Protein AF-0000000070384008 (afdb_homodimer)

Radius of gyration: 26.98 Å; Cα contacts (8 Å, |Δi|>4): 954; chains: 2; bounding box: 52×98×61 Å

Foldseek 3Di:
DDWFAAFAWPPDDDDPDQAAEDAQWDDDPSTIHGRFTADWDQDPNRYIHGDHDPDCRQPDDQFWKFKWFWADDDAFKTKTWTQHTRPGGDDDTAMAMEGLCQEEPPPSVPDGRVQADDGGFIWIWGFHAADPVRHTYTHQHDLQTWTDWDADPPVRATWDDPDCFWTAGPVPRDIGGHNDRDDPPPDDPDDPD/DDKFAAPAWPPDDDDPDQAAEDAQWDDDPSTIHGRFTADWDQDPNNYIHGDHDPDCRQPDDQFWKFKWFWADDDAFKTKTWTQHTRPGGDDDTAMAMEGLCQEEPPPSVPDGRVQADDGGFIWIWGFHAADPVRHTYTHQHDLQTWTDWDADPPVRATWDDPDCFWTAGPVPRDIGGHNDRDDPPPDDPPPPD

Nearest PDB structures (foldseek):
  8r1o-assembly1_I  TM=6.895E-01  e=1.197E-18  Thermochaetoides thermophila DSM 1495
  8pel-assembly1_I  TM=6.951E-01  e=9.739E-17  Thermochaetoides thermophila DSM 1495
  8qcf-assembly1_J  TM=6.580E-01  e=4.312E-17  Saccharomyces cerevisiae
  4ifd-assembly1_I  TM=6.759E-01  e=3.586E-16  Saccharomyces cerevisiae S288C
  9g8o-assembly1_J  TM=6.476E-01  e=6.243E-14  Homo sapiens

Structure (mmCIF, N/CA/C/O backbone):
data_AF-0000000070384008-model_v1
#
loop_
_entity.id
_entity.type
_entity.pdbx_description
1 polymer 'Exosome complex component CSL4'
#
loop_
_atom_site.group_PDB
_atom_site.id
_atom_site.type_symbol
_atom_site.label_atom_id
_atom_site.label_alt_id
_atom_site.label_comp_id
_atom_site.label_asym_id
_atom_site.label_entity_id
_atom_site.label_seq_id
_atom_site.pdbx_PDB_ins_code
_atom_site.Cartn_x
_atom_site.Cartn_y
_atom_site.Cartn_z
_atom_site.occupancy
_atom_site.B_iso_or_equiv
_atom_site.auth_seq_id
_atom_site.auth_comp_id
_atom_site.auth_asym_id
_atom_site.auth_atom_id
_atom_site.pdbx_PDB_model_num
ATOM 1 N N . MET A 1 1 ? 1.595 24.141 26.156 1 45.84 1 MET A N 1
ATOM 2 C CA . MET A 1 1 ? 2.09 25.141 25.219 1 45.84 1 MET A CA 1
ATOM 3 C C . MET A 1 1 ? 1.642 24.812 23.797 1 45.84 1 MET A C 1
ATOM 5 O O . MET A 1 1 ? 1.787 23.672 23.328 1 45.84 1 MET A O 1
ATOM 9 N N . ASN A 1 2 ? 0.82 25.766 23.188 1 63.03 2 ASN A N 1
ATOM 10 C CA . ASN A 1 2 ? 0.133 25.5 21.938 1 63.03 2 ASN A CA 1
ATOM 11 C C . ASN A 1 2 ? 1.095 25.547 20.75 1 63.03 2 ASN A C 1
ATOM 13 O O . ASN A 1 2 ? 1.915 26.453 20.641 1 63.03 2 ASN A O 1
ATOM 17 N N . VAL A 1 3 ? 1.294 24.516 20.047 1 69.56 3 VAL A N 1
ATOM 18 C CA . VAL A 1 3 ? 2.072 24.5 18.812 1 69.56 3 VAL A CA 1
ATOM 19 C C . VAL A 1 3 ? 1.283 25.156 17.688 1 69.56 3 VAL A C 1
ATOM 21 O O . VAL A 1 3 ? 0.104 24.859 17.484 1 69.56 3 VAL A O 1
ATOM 24 N N . TYR A 1 4 ? 2.033 26.219 17.203 1 73.5 4 TYR A N 1
ATOM 25 C CA . TYR A 1 4 ? 1.421 26.922 16.094 1 73.5 4 TYR A CA 1
ATOM 26 C C . TYR A 1 4 ? 1.941 26.375 14.758 1 73.5 4 TYR A C 1
ATOM 28 O O . TYR A 1 4 ? 3.105 25.984 14.656 1 73.5 4 TYR A O 1
ATOM 36 N N . LEU A 1 5 ? 1.095 26.297 13.797 1 70.88 5 LEU A N 1
ATOM 37 C CA . LEU A 1 5 ? 1.446 25.906 12.438 1 70.88 5 LEU A CA 1
ATOM 38 C C . LEU A 1 5 ? 1.577 27.125 11.531 1 70.88 5 LEU A C 1
ATOM 40 O O . LEU A 1 5 ? 0.972 28.172 11.797 1 70.88 5 LEU A O 1
ATOM 44 N N . PRO A 1 6 ? 2.518 26.859 10.5 1 65.44 6 PRO A N 1
ATOM 45 C CA . PRO A 1 6 ? 2.615 28 9.586 1 65.44 6 PRO A CA 1
ATOM 46 C C . PRO A 1 6 ? 1.252 28.453 9.07 1 65.44 6 PRO A C 1
ATOM 48 O O . PRO A 1 6 ? 0.426 27.625 8.68 1 65.44 6 PRO A O 1
ATOM 51 N N . GLY A 1 7 ? 1.014 29.719 9.203 1 70.25 7 GLY A N 1
ATOM 52 C CA . GLY A 1 7 ? -0.224 30.328 8.734 1 70.25 7 GLY A CA 1
ATOM 53 C C . GLY A 1 7 ? -1.28 30.422 9.82 1 70.25 7 GLY A C 1
ATOM 54 O O . GLY A 1 7 ? -2.338 31.031 9.609 1 70.25 7 GLY A O 1
ATOM 55 N N . GLN A 1 8 ? -0.933 29.922 10.836 1 74.19 8 GLN A N 1
ATOM 56 C CA . GLN A 1 8 ? -1.893 29.953 11.93 1 74.19 8 GLN A CA 1
ATOM 57 C C . GLN A 1 8 ? -1.829 31.281 12.68 1 74.19 8 GLN A C 1
ATOM 59 O O . GLN A 1 8 ? -0.743 31.781 12.977 1 74.19 8 GLN A O 1
ATOM 64 N N . SER A 1 9 ? -3.137 31.812 12.906 1 82.5 9 SER A N 1
ATOM 65 C CA . SER A 1 9 ? -3.199 33.031 13.719 1 82.5 9 SER A CA 1
ATOM 66 C C . SER A 1 9 ? -2.861 32.75 15.18 1 82.5 9 SER A C 1
ATOM 68 O O . SER A 1 9 ? -3.301 31.734 15.734 1 82.5 9 SER A O 1
ATOM 70 N N . LEU A 1 10 ? -2.115 33.562 15.836 1 85.69 10 LEU A N 1
ATOM 71 C CA . LEU A 1 10 ? -1.725 33.344 17.219 1 85.69 10 LEU A CA 1
ATOM 72 C C . LEU A 1 10 ? -2.805 33.844 18.172 1 85.69 10 LEU A C 1
ATOM 74 O O . LEU A 1 10 ? -2.752 33.562 19.375 1 85.69 10 LEU A O 1
ATOM 78 N N . ASN A 1 11 ? -3.74 34.406 17.656 1 82.44 11 ASN A N 1
ATOM 79 C CA . ASN A 1 11 ? -4.887 34.875 18.406 1 82.44 11 ASN A CA 1
ATOM 80 C C . ASN A 1 11 ? -4.461 35.531 19.719 1 82.44 11 ASN A C 1
ATOM 82 O O . ASN A 1 11 ? -4.977 35.188 20.781 1 82.44 11 ASN A O 1
ATOM 86 N N . LEU A 1 12 ? -3.666 36.5 19.672 1 86.25 12 LEU A N 1
ATOM 87 C CA . LEU A 1 12 ? -3.146 37.188 20.859 1 86.25 12 LEU A CA 1
ATOM 88 C C . LEU A 1 12 ? -4.184 38.125 21.453 1 86.25 12 LEU A C 1
ATOM 90 O O . LEU A 1 12 ? -4.996 38.688 20.719 1 86.25 12 LEU A O 1
ATOM 94 N N . PRO A 1 13 ? -4.332 38.188 22.734 1 79.94 13 PRO A N 1
ATOM 95 C CA . PRO A 1 13 ? -5.312 39.094 23.359 1 79.94 13 PRO A CA 1
ATOM 96 C C . PRO A 1 13 ? -5.188 40.531 22.859 1 79.94 13 PRO A C 1
ATOM 98 O O . PRO A 1 13 ? -4.074 41.031 22.656 1 79.94 13 PRO A O 1
ATOM 101 N N . GLN A 1 14 ? -6.441 40.969 22.484 1 73.19 14 GLN A N 1
ATOM 102 C CA . GLN A 1 14 ? -6.523 42.375 22.078 1 73.19 14 GLN A CA 1
ATOM 103 C C . GLN A 1 14 ? -6.77 43.281 23.266 1 73.19 14 GLN A C 1
ATOM 105 O O . GLN A 1 14 ? -7.633 43 24.109 1 73.19 14 GLN A O 1
ATOM 110 N N . GLY A 1 15 ? -5.691 43.969 23.781 1 71.94 15 GLY A N 1
ATOM 111 C CA . GLY A 1 15 ? -5.793 45 24.828 1 71.94 15 GLY A CA 1
ATOM 112 C C . GLY A 1 15 ? -4.844 46.156 24.609 1 71.94 15 GLY A C 1
ATOM 113 O O . GLY A 1 15 ? -4.598 46.562 23.484 1 71.94 15 GLY A O 1
ATOM 114 N N . ASN A 1 16 ? -4.438 46.688 25.781 1 77.5 16 ASN A N 1
ATOM 115 C CA . ASN A 1 16 ? -3.561 47.844 25.75 1 77.5 16 ASN A CA 1
ATOM 116 C C . ASN A 1 16 ? -2.145 47.469 25.328 1 77.5 16 ASN A C 1
ATOM 118 O O . ASN A 1 16 ? -1.279 48.344 25.203 1 77.5 16 ASN A O 1
ATOM 122 N N . VAL A 1 17 ? -1.984 46.156 25.031 1 79.88 17 VAL A N 1
ATOM 123 C CA . VAL A 1 17 ? -0.638 45.719 24.688 1 79.88 17 VAL A CA 1
ATOM 124 C C . VAL A 1 17 ? -0.542 45.5 23.172 1 79.88 17 VAL A C 1
ATOM 126 O O . VAL A 1 17 ? -1.399 44.844 22.578 1 79.88 17 VAL A O 1
ATOM 129 N N . ARG A 1 18 ? 0.374 46.219 22.516 1 85.75 18 ARG A N 1
ATOM 130 C CA . ARG A 1 18 ? 0.661 46 21.109 1 85.75 18 ARG A CA 1
ATOM 131 C C . ARG A 1 18 ? 1.764 44.938 20.938 1 85.75 18 ARG A C 1
ATOM 133 O O . ARG A 1 18 ? 2.869 45.125 21.453 1 85.75 18 ARG A O 1
ATOM 140 N N . TYR A 1 19 ? 1.384 43.812 20.188 1 89.88 19 TYR A N 1
ATOM 141 C CA . TYR A 1 19 ? 2.363 42.781 19.906 1 89.88 19 TYR A CA 1
ATOM 142 C C . TYR A 1 19 ? 3.023 43 18.547 1 89.88 19 TYR A C 1
ATOM 144 O O . TYR A 1 19 ? 2.402 43.531 17.625 1 89.88 19 TYR A O 1
ATOM 152 N N . SER A 1 20 ? 4.324 42.688 18.453 1 91.31 20 SER A N 1
ATOM 153 C CA . SER A 1 20 ? 5.062 42.719 17.203 1 91.31 20 SER A CA 1
ATOM 154 C C . SER A 1 20 ? 5.535 41.312 16.797 1 91.31 20 SER A C 1
ATOM 156 O O . SER A 1 20 ? 5.926 40.531 17.656 1 91.31 20 SER A O 1
ATOM 158 N N . ALA A 1 21 ? 5.426 41.031 15.461 1 91 21 ALA A N 1
ATOM 159 C CA . ALA A 1 21 ? 5.863 39.75 14.953 1 91 21 ALA A CA 1
ATOM 160 C C . ALA A 1 21 ? 7.383 39.625 14.992 1 91 21 ALA A C 1
ATOM 162 O O . ALA A 1 21 ? 8.094 40.5 14.492 1 91 21 ALA A O 1
ATOM 163 N N . GLY A 1 22 ? 7.84 38.562 15.641 1 89.19 22 GLY A N 1
ATOM 164 C CA . GLY A 1 22 ? 9.25 38.219 15.633 1 89.19 22 GLY A CA 1
ATOM 165 C C . GLY A 1 22 ? 9.555 37 14.766 1 89.19 22 GLY A C 1
ATOM 166 O O . GLY A 1 22 ? 8.836 36.719 13.805 1 89.19 22 GLY A O 1
ATOM 167 N N . GLN A 1 23 ? 10.648 36.281 15.109 1 81.88 23 GLN A N 1
ATOM 168 C CA . GLN A 1 23 ? 11.07 35.094 14.352 1 81.88 23 GLN A CA 1
ATOM 169 C C . GLN A 1 23 ? 9.969 34.031 14.32 1 81.88 23 GLN A C 1
ATOM 171 O O . GLN A 1 23 ? 9.336 33.781 15.344 1 81.88 23 GLN A O 1
ATOM 176 N N . GLY A 1 24 ? 9.734 33.562 13.094 1 80.25 24 GLY A N 1
ATOM 177 C CA . GLY A 1 24 ? 8.766 32.5 12.938 1 80.25 24 GLY A CA 1
ATOM 178 C C . GLY A 1 24 ? 7.336 33 12.82 1 80.25 24 GLY A C 1
ATOM 179 O O . GLY A 1 24 ? 6.391 32.219 12.859 1 80.25 24 GLY A O 1
ATOM 180 N N . CYS A 1 25 ? 7.184 34.375 12.797 1 85.25 25 CYS A N 1
ATOM 181 C CA . CYS A 1 25 ? 5.859 34.969 12.695 1 85.25 25 CYS A CA 1
ATOM 182 C C . CYS A 1 25 ? 5.816 36 11.578 1 85.25 25 CYS A C 1
ATOM 184 O O . CYS A 1 25 ? 6.863 36.438 11.094 1 85.25 25 CYS A O 1
ATOM 186 N N . TYR A 1 26 ? 4.57 36.25 11.086 1 83.44 26 TYR A N 1
ATOM 187 C CA . TYR A 1 26 ? 4.332 37.406 10.219 1 83.44 26 TYR A CA 1
ATOM 188 C C . TYR A 1 26 ? 3.025 38.094 10.586 1 83.44 26 TYR A C 1
ATOM 190 O O . TYR A 1 26 ? 2.164 37.5 11.242 1 83.44 26 TYR A O 1
ATOM 198 N N . GLU A 1 27 ? 3.051 39.406 10.18 1 84.5 27 GLU A N 1
ATOM 199 C CA . GLU A 1 27 ? 1.855 40.188 10.469 1 84.5 27 GLU A CA 1
ATOM 200 C C . GLU A 1 27 ? 1.045 40.438 9.195 1 84.5 27 GLU A C 1
ATOM 202 O O . GLU A 1 27 ? 1.606 40.781 8.148 1 84.5 27 GLU A O 1
ATOM 207 N N . LEU A 1 28 ? -0.216 40.094 9.297 1 80.31 28 LEU A N 1
ATOM 208 C CA . LEU A 1 28 ? -1.15 40.375 8.211 1 80.31 28 LEU A CA 1
ATOM 209 C C . LEU A 1 28 ? -2.449 40.969 8.75 1 80.31 28 LEU A C 1
ATOM 211 O O . LEU A 1 28 ? -3.115 40.344 9.586 1 80.31 28 LEU A O 1
ATOM 215 N N . ASN A 1 29 ? -2.785 42.094 8.266 1 82.94 29 ASN A N 1
ATOM 216 C CA . ASN A 1 29 ? -3.994 42.812 8.664 1 82.94 29 ASN A CA 1
ATOM 217 C C . ASN A 1 29 ? -4.066 43 10.172 1 82.94 29 ASN A C 1
ATOM 219 O O . ASN A 1 29 ? -5.113 42.781 10.781 1 82.94 29 ASN A O 1
ATOM 223 N N . GLY A 1 30 ? -2.973 43.281 10.742 1 83.56 30 GLY A N 1
ATOM 224 C CA . GLY A 1 30 ? -2.924 43.594 12.156 1 83.56 30 GLY A CA 1
ATOM 225 C C . GLY A 1 30 ? -2.896 42.375 13.055 1 83.56 30 GLY A C 1
ATOM 226 O O . GLY A 1 30 ? -2.914 42.5 14.281 1 83.56 30 GLY A O 1
ATOM 227 N N . LYS A 1 31 ? -2.914 41.188 12.422 1 87 31 LYS A N 1
ATOM 228 C CA . LYS A 1 31 ? -2.855 39.938 13.18 1 87 31 LYS A CA 1
ATOM 229 C C . LYS A 1 31 ? -1.529 39.219 12.953 1 87 31 LYS A C 1
ATOM 231 O O . LYS A 1 31 ? -0.93 39.344 11.875 1 87 31 LYS A O 1
ATOM 236 N N . ILE A 1 32 ? -1.096 38.562 14.047 1 89.06 32 ILE A N 1
ATOM 237 C CA . ILE A 1 32 ? 0.171 37.844 13.945 1 89.06 32 ILE A CA 1
ATOM 238 C C . ILE A 1 32 ? -0.095 36.375 13.688 1 89.06 32 ILE A C 1
ATOM 240 O O . ILE A 1 32 ? -0.919 35.75 14.367 1 89.06 32 ILE A O 1
ATOM 244 N N . PHE A 1 33 ? 0.654 35.844 12.672 1 83.69 33 PHE A N 1
ATOM 245 C CA . PHE A 1 33 ? 0.535 34.469 12.242 1 83.69 33 PHE A CA 1
ATOM 246 C C . PHE A 1 33 ? 1.867 33.75 12.375 1 83.69 33 PHE A C 1
ATOM 248 O O . PHE A 1 33 ? 2.93 34.344 12.312 1 83.69 33 PHE A O 1
ATOM 255 N N . ALA A 1 34 ? 1.691 32.469 12.633 1 80.56 34 ALA A N 1
ATOM 256 C CA . ALA A 1 34 ? 2.889 31.641 12.594 1 80.56 34 ALA A CA 1
ATOM 257 C C . ALA A 1 34 ? 3.365 31.438 11.156 1 80.56 34 ALA A C 1
ATOM 259 O O . ALA A 1 34 ? 2.561 31.156 10.266 1 80.56 34 ALA A O 1
ATOM 260 N N . SER A 1 35 ? 4.695 31.656 10.961 1 73.69 35 SER A N 1
ATOM 261 C CA . SER A 1 35 ? 5.266 31.328 9.656 1 73.69 35 SER A CA 1
ATOM 262 C C . SER A 1 35 ? 5.938 29.969 9.664 1 73.69 35 SER A C 1
ATOM 264 O O . SER A 1 35 ? 6.227 29.406 8.609 1 73.69 35 SER A O 1
ATOM 266 N N . ILE A 1 36 ? 6.227 29.531 10.859 1 70.19 36 ILE A N 1
ATOM 267 C CA . ILE A 1 36 ? 6.812 28.203 11.039 1 70.19 36 ILE A CA 1
ATOM 268 C C . ILE A 1 36 ? 6.055 27.453 12.125 1 70.19 36 ILE A C 1
ATOM 270 O O . ILE A 1 36 ? 5.262 28.031 12.867 1 70.19 36 ILE A O 1
ATOM 274 N N . CYS A 1 37 ? 6.199 26.172 12.102 1 68.88 37 CYS A N 1
ATOM 275 C CA . CYS A 1 37 ? 5.602 25.359 13.148 1 68.88 37 CYS A CA 1
ATOM 276 C C . CYS A 1 37 ? 6.406 25.469 14.445 1 68.88 37 CYS A C 1
ATOM 278 O O . CYS A 1 37 ? 7.633 25.359 14.422 1 68.88 37 CYS A O 1
ATOM 280 N N . GLY A 1 38 ? 5.785 25.797 15.484 1 73.56 38 GLY A N 1
ATOM 281 C CA . GLY A 1 38 ? 6.516 25.891 16.734 1 73.56 38 GLY A CA 1
ATOM 282 C C . GLY A 1 38 ? 5.688 26.469 17.875 1 73.56 38 GLY A C 1
ATOM 283 O O . GLY A 1 38 ? 4.469 26.609 17.75 1 73.56 38 GLY A O 1
ATOM 284 N N . LYS A 1 39 ? 6.402 26.594 18.938 1 80.38 39 LYS A N 1
ATOM 285 C CA . LYS A 1 39 ? 5.762 27.141 20.141 1 80.38 39 LYS A CA 1
ATOM 286 C C . LYS A 1 39 ? 5.914 28.656 20.203 1 80.38 39 LYS A C 1
ATOM 288 O O . LYS A 1 39 ? 6.961 29.203 19.844 1 80.38 39 LYS A O 1
ATOM 293 N N . CYS A 1 40 ? 4.754 29.297 20.672 1 85.44 40 CYS A N 1
ATOM 294 C CA . CYS A 1 40 ? 4.73 30.75 20.766 1 85.44 40 CYS A CA 1
ATOM 295 C C . CYS A 1 40 ? 5.457 31.219 22.016 1 85.44 40 CYS A C 1
ATOM 297 O O . CYS A 1 40 ? 5.305 30.625 23.094 1 85.44 40 CYS A O 1
ATOM 299 N N . GLN A 1 41 ? 6.43 32.062 21.75 1 87.88 41 GLN A N 1
ATOM 300 C CA . GLN A 1 41 ? 7.102 32.75 22.859 1 87.88 41 GLN A CA 1
ATOM 301 C C . GLN A 1 41 ? 6.941 34.25 22.734 1 87.88 41 GLN A C 1
ATOM 303 O O . GLN A 1 41 ? 7.066 34.812 21.641 1 87.88 41 GLN A O 1
ATOM 308 N N . ILE A 1 42 ? 6.496 34.906 23.922 1 88.69 42 ILE A N 1
ATOM 309 C CA . ILE A 1 42 ? 6.379 36.375 23.953 1 88.69 42 ILE A CA 1
ATOM 310 C C . ILE A 1 42 ? 7.449 36.938 24.875 1 88.69 42 ILE A C 1
ATOM 312 O O . ILE A 1 42 ? 7.562 36.531 26.047 1 88.69 42 ILE A O 1
ATOM 316 N N . ASP A 1 43 ? 8.227 37.781 24.328 1 89.56 43 ASP A N 1
ATOM 317 C CA . ASP A 1 43 ? 9.281 38.344 25.172 1 89.56 43 ASP A CA 1
ATOM 318 C C . ASP A 1 43 ? 8.789 39.594 25.906 1 89.56 43 ASP A C 1
ATOM 320 O O . ASP A 1 43 ? 7.617 39.969 25.797 1 89.56 43 ASP A O 1
ATOM 324 N N . LYS A 1 44 ? 9.672 40.25 26.703 1 91.12 44 LYS A N 1
ATOM 325 C CA . LYS A 1 44 ? 9.32 41.375 27.578 1 91.12 44 LYS A CA 1
ATOM 326 C C . LYS A 1 44 ? 8.883 42.594 26.781 1 91.12 44 LYS A C 1
ATOM 328 O O . LYS A 1 44 ? 8.156 43.438 27.297 1 91.12 44 LYS A O 1
ATOM 333 N N . ASP A 1 45 ? 9.367 42.656 25.547 1 91.19 45 ASP A N 1
ATOM 334 C CA . ASP A 1 45 ? 9.031 43.812 24.703 1 91.19 45 ASP A CA 1
ATOM 335 C C . ASP A 1 45 ? 7.797 43.5 23.844 1 91.19 45 ASP A C 1
ATOM 337 O O . ASP A 1 45 ? 7.516 44.219 22.891 1 91.19 45 ASP A O 1
ATOM 341 N N . ASN A 1 46 ? 7.098 42.438 24.125 1 91.44 46 ASN A N 1
ATOM 342 C CA . ASN A 1 46 ? 5.883 42 23.453 1 91.44 46 ASN A CA 1
ATOM 343 C C . ASN A 1 46 ? 6.176 41.562 22.016 1 91.44 46 ASN A C 1
ATOM 345 O O . ASN A 1 46 ? 5.324 41.719 21.125 1 91.44 46 ASN A O 1
ATOM 349 N N . ILE A 1 47 ? 7.453 41.125 21.75 1 92.44 47 ILE A N 1
ATOM 350 C CA . ILE A 1 47 ? 7.797 40.469 20.484 1 92.44 47 ILE A CA 1
ATOM 351 C C . ILE A 1 47 ? 7.422 39 20.531 1 92.44 47 ILE A C 1
ATOM 353 O O . ILE A 1 47 ? 7.863 38.281 21.406 1 92.44 47 ILE A O 1
ATOM 357 N N . VAL A 1 48 ? 6.559 38.656 19.594 1 92 48 VAL A N 1
ATOM 358 C CA . VAL A 1 48 ? 6.055 37.281 19.531 1 92 48 VAL A CA 1
ATOM 359 C C . VAL A 1 48 ? 6.883 36.469 18.547 1 92 48 VAL A C 1
ATOM 361 O O . VAL A 1 48 ? 7.074 36.875 17.406 1 92 48 VAL A O 1
ATOM 364 N N . SER A 1 49 ? 7.488 35.375 19.031 1 87.81 49 SER A N 1
ATOM 365 C CA . SER A 1 49 ? 8.273 34.5 18.188 1 87.81 49 SER A CA 1
ATOM 366 C C . SER A 1 49 ? 7.793 33.062 18.312 1 87.81 49 SER A C 1
ATOM 368 O O . SER A 1 49 ? 7.145 32.688 19.312 1 87.81 49 SER A O 1
ATOM 370 N N . ILE A 1 50 ? 7.871 32.406 17.219 1 81.75 50 ILE A N 1
ATOM 371 C CA . ILE A 1 50 ? 7.625 30.984 17.25 1 81.75 50 ILE A CA 1
ATOM 372 C C . ILE A 1 50 ? 8.953 30.219 17.328 1 81.75 50 ILE A C 1
ATOM 374 O O . ILE A 1 50 ? 9.812 30.391 16.453 1 81.75 50 ILE A O 1
ATOM 378 N N . VAL A 1 51 ? 9.172 29.547 18.469 1 74.31 51 VAL A N 1
ATOM 379 C CA . VAL A 1 51 ? 10.328 28.672 18.609 1 74.31 51 VAL A CA 1
ATOM 380 C C . VAL A 1 51 ? 10.047 27.344 17.922 1 74.31 51 VAL A C 1
ATOM 382 O O . VAL A 1 51 ? 9.102 26.641 18.281 1 74.31 51 VAL A O 1
ATOM 385 N N . PRO A 1 52 ? 10.812 27.281 16.688 1 64.94 52 PRO A N 1
ATOM 386 C CA . PRO A 1 52 ? 10.57 26.016 16 1 64.94 52 PRO A CA 1
ATOM 387 C C . PRO A 1 52 ? 10.656 24.812 16.938 1 64.94 52 PRO A C 1
ATOM 389 O O . PRO A 1 52 ? 11.453 24.812 17.875 1 64.94 52 PRO A O 1
ATOM 392 N N . LEU A 1 53 ? 9.656 24.234 17.016 1 58.94 53 LEU A N 1
ATOM 393 C CA . LEU A 1 53 ? 9.883 22.969 17.719 1 58.94 53 LEU A CA 1
ATOM 394 C C . LEU A 1 53 ? 11.086 22.25 17.141 1 58.94 53 LEU A C 1
ATOM 396 O O . LEU A 1 53 ? 11.391 22.375 15.945 1 58.94 53 LEU A O 1
ATOM 400 N N . GLY A 1 54 ? 11.969 21.75 17.953 1 51.5 54 GLY A N 1
ATOM 401 C CA . GLY A 1 54 ? 13.188 21.109 17.484 1 51.5 54 GLY A CA 1
ATOM 402 C C . GLY A 1 54 ? 13.32 21.109 15.969 1 51.5 54 GLY A C 1
ATOM 403 O O . GLY A 1 54 ? 12.539 21.781 15.281 1 51.5 54 GLY A O 1
ATOM 404 N N . ASN A 1 55 ? 14.492 20.547 15.477 1 48.34 55 ASN A N 1
ATOM 405 C CA . ASN A 1 55 ? 14.906 20.531 14.078 1 48.34 55 ASN A CA 1
ATOM 406 C C . ASN A 1 55 ? 13.703 20.516 13.133 1 48.34 55 ASN A C 1
ATOM 408 O O . ASN A 1 55 ? 13.617 21.359 12.227 1 48.34 55 ASN A O 1
ATOM 412 N N . LYS A 1 56 ? 13.305 19.281 12.656 1 47.53 56 LYS A N 1
ATOM 413 C CA . LYS A 1 56 ? 12.734 18.938 11.359 1 47.53 56 LYS A CA 1
ATOM 414 C C . LYS A 1 56 ? 11.273 19.375 11.266 1 47.53 56 LYS A C 1
ATOM 416 O O . LYS A 1 56 ? 10.375 18.641 11.68 1 47.53 56 LYS A O 1
ATOM 421 N N . VAL A 1 57 ? 10.805 20.594 11.703 1 50.47 57 VAL A N 1
ATOM 422 C CA . VAL A 1 57 ? 9.445 21.047 11.414 1 50.47 57 VAL A CA 1
ATOM 423 C C . VAL A 1 57 ? 9.078 20.672 9.984 1 50.47 57 VAL A C 1
ATOM 425 O O . VAL A 1 57 ? 9.812 20.984 9.039 1 50.47 57 VAL A O 1
ATOM 428 N N . ALA A 1 58 ? 8.273 19.797 9.906 1 57.62 58 ALA A N 1
ATOM 429 C CA . ALA A 1 58 ? 7.809 19.344 8.602 1 57.62 58 ALA A CA 1
ATOM 430 C C . ALA A 1 58 ? 7.297 20.516 7.766 1 57.62 58 ALA A C 1
ATOM 432 O O . ALA A 1 58 ? 6.727 21.469 8.305 1 57.62 58 ALA A O 1
ATOM 433 N N . ASN A 1 59 ? 7.906 21.109 6.801 1 69.5 59 ASN A N 1
ATOM 434 C CA . ASN A 1 59 ? 7.512 22.031 5.738 1 69.5 59 ASN A CA 1
ATOM 435 C C . ASN A 1 59 ? 6.051 21.828 5.344 1 69.5 59 ASN A C 1
ATOM 437 O O . ASN A 1 59 ? 5.758 21.344 4.254 1 69.5 59 ASN A O 1
ATOM 441 N N . LEU A 1 60 ? 5.148 22.094 6.449 1 80.5 60 LEU A N 1
ATOM 442 C CA . LEU A 1 60 ? 3.727 22 6.148 1 80.5 60 LEU A CA 1
ATOM 443 C C . LEU A 1 60 ? 3.23 23.266 5.453 1 80.5 60 LEU A C 1
ATOM 445 O O . LEU A 1 60 ? 3.34 24.359 6.004 1 80.5 60 LEU A O 1
ATOM 449 N N . GLN A 1 61 ? 2.797 23.172 4.273 1 78.44 61 GLN A N 1
ATOM 450 C CA . GLN A 1 61 ? 2.162 24.219 3.484 1 78.44 61 GLN A CA 1
ATOM 451 C C . GLN A 1 61 ? 0.912 23.703 2.781 1 78.44 61 GLN A C 1
ATOM 453 O O . GLN A 1 61 ? 0.801 22.516 2.502 1 78.44 61 GLN A O 1
ATOM 458 N N . VAL A 1 62 ? 0.012 24.688 2.625 1 81.5 62 VAL A N 1
ATOM 459 C CA . VAL A 1 62 ? -1.166 24.297 1.86 1 81.5 62 VAL A CA 1
ATOM 460 C C . VAL A 1 62 ? -0.737 23.562 0.596 1 81.5 62 VAL A C 1
ATOM 462 O O . VAL A 1 62 ? 0.208 23.969 -0.082 1 81.5 62 VAL A O 1
ATOM 465 N N . GLY A 1 63 ? -1.339 22.469 0.411 1 88.94 63 GLY A N 1
ATOM 466 C CA . GLY A 1 63 ? -0.968 21.656 -0.741 1 88.94 63 GLY A CA 1
ATOM 467 C C . GLY A 1 63 ? -0.065 20.5 -0.385 1 88.94 63 GLY A C 1
ATOM 468 O O . GLY A 1 63 ? 0.089 19.562 -1.174 1 88.94 63 GLY A O 1
ATOM 469 N N . SER A 1 64 ? 0.5 20.531 0.781 1 88.62 64 SER A N 1
ATOM 470 C CA . SER A 1 64 ? 1.368 19.438 1.21 1 88.62 64 SER A CA 1
ATOM 471 C C . SER A 1 64 ? 0.597 18.125 1.312 1 88.62 64 SER A C 1
ATOM 473 O O . SER A 1 64 ? -0.579 18.109 1.68 1 88.62 64 SER A O 1
ATOM 475 N N . ILE A 1 65 ? 1.277 17.062 0.979 1 94 65 ILE A N 1
ATOM 476 C CA . ILE A 1 65 ? 0.717 15.742 1.208 1 94 65 ILE A CA 1
ATOM 477 C C . ILE A 1 65 ? 1.091 15.258 2.607 1 94 65 ILE A C 1
ATOM 479 O O . ILE A 1 65 ? 2.242 15.391 3.027 1 94 65 ILE A O 1
ATOM 483 N N . VAL A 1 66 ? 0.096 14.727 3.303 1 95.06 66 VAL A N 1
ATOM 484 C CA . VAL A 1 66 ? 0.365 14.203 4.637 1 95.06 66 VAL A CA 1
ATOM 485 C C . VAL A 1 66 ? -0.007 12.719 4.691 1 95.06 66 VAL A C 1
ATOM 487 O O . VAL A 1 66 ? -0.894 12.273 3.961 1 95.06 66 VAL A O 1
ATOM 490 N N . THR A 1 67 ? 0.735 11.961 5.48 1 96.56 67 THR A N 1
ATOM 491 C CA . THR A 1 67 ? 0.368 10.609 5.891 1 96.56 67 THR A CA 1
ATOM 492 C C . THR A 1 67 ? -0.206 10.609 7.305 1 96.56 67 THR A C 1
ATOM 494 O O . THR A 1 67 ? 0.381 11.195 8.219 1 96.56 67 THR A O 1
ATOM 497 N N . ALA A 1 68 ? -1.386 9.984 7.402 1 98 68 ALA A N 1
ATOM 498 C CA . ALA A 1 68 ? -2.08 10.117 8.68 1 98 68 ALA A CA 1
ATOM 499 C C . ALA A 1 68 ? -2.814 8.828 9.039 1 98 68 ALA A C 1
ATOM 501 O O . ALA A 1 68 ? -3.146 8.031 8.164 1 98 68 ALA A O 1
ATOM 502 N N . LYS A 1 69 ? -3.041 8.695 10.336 1 98.5 69 LYS A N 1
ATOM 503 C CA . LYS A 1 69 ? -3.805 7.555 10.836 1 98.5 69 LYS A CA 1
ATOM 504 C C . LYS A 1 69 ? -5.223 7.969 11.219 1 98.5 69 LYS A C 1
ATOM 506 O O . LYS A 1 69 ? -5.41 8.945 11.953 1 98.5 69 LYS A O 1
ATOM 511 N N . VAL A 1 70 ? -6.176 7.184 10.727 1 98.81 70 VAL A N 1
ATOM 512 C CA . VAL A 1 70 ? -7.57 7.445 11.07 1 98.81 70 VAL A CA 1
ATOM 513 C C . VAL A 1 70 ? -7.809 7.117 12.539 1 98.81 70 VAL A C 1
ATOM 515 O O . VAL A 1 70 ? -7.496 6.016 12.992 1 98.81 70 VAL A O 1
ATOM 518 N N . LEU A 1 71 ? -8.344 8.086 13.258 1 98.44 71 LEU A N 1
ATOM 519 C CA . LEU A 1 71 ? -8.602 7.906 14.688 1 98.44 71 LEU A CA 1
ATOM 520 C C . LEU A 1 71 ? -10.078 7.609 14.93 1 98.44 71 LEU A C 1
ATOM 522 O O . LEU A 1 71 ? -10.414 6.66 15.641 1 98.44 71 LEU A O 1
ATOM 526 N N . ARG A 1 72 ? -10.977 8.484 14.352 1 98.31 72 ARG A N 1
ATOM 527 C CA . ARG A 1 72 ? -12.406 8.422 14.625 1 98.31 72 ARG A CA 1
ATOM 528 C C . ARG A 1 72 ? -13.219 8.766 13.375 1 98.31 72 ARG A C 1
ATOM 530 O O . ARG A 1 72 ? -12.836 9.648 12.609 1 98.31 72 ARG A O 1
ATOM 537 N N . ILE A 1 73 ? -14.352 8.109 13.336 1 98.31 73 ILE A N 1
ATOM 538 C CA . ILE A 1 73 ? -15.258 8.352 12.219 1 98.31 73 ILE A CA 1
ATOM 539 C C . ILE A 1 73 ? -16.578 8.898 12.734 1 98.31 73 ILE A C 1
ATOM 541 O O . ILE A 1 73 ? -17.188 8.336 13.656 1 98.31 73 ILE A O 1
ATOM 545 N N . ARG A 1 74 ? -16.953 9.992 12.172 1 96.94 74 ARG A N 1
ATOM 546 C CA . ARG A 1 74 ? -18.281 10.562 12.383 1 96.94 74 ARG A CA 1
ATOM 547 C C . ARG A 1 74 ? -19.094 10.57 11.094 1 96.94 74 ARG A C 1
ATOM 549 O O . ARG A 1 74 ? -18.578 10.227 10.031 1 96.94 74 ARG A O 1
ATOM 556 N N . ASP A 1 75 ? -20.328 10.914 11.203 1 95.56 75 ASP A N 1
ATOM 557 C CA . ASP A 1 75 ? -21.203 10.867 10.039 1 95.56 75 ASP A CA 1
ATOM 558 C C . ASP A 1 75 ? -20.766 11.875 8.977 1 95.56 75 ASP A C 1
ATOM 560 O O . ASP A 1 75 ? -20.938 11.625 7.777 1 95.56 75 ASP A O 1
ATOM 564 N N . ASN A 1 76 ? -20.219 12.922 9.469 1 95.5 76 ASN A N 1
ATOM 565 C CA . ASN A 1 76 ? -19.953 13.992 8.508 1 95.5 76 ASN A CA 1
ATOM 566 C C . ASN A 1 76 ? -18.469 14.305 8.406 1 95.5 76 ASN A C 1
ATOM 568 O O . ASN A 1 76 ? -18.062 15.141 7.602 1 95.5 76 ASN A O 1
ATOM 572 N N . LYS A 1 77 ? -17.641 13.688 9.188 1 97 77 LYS A N 1
ATOM 573 C CA . LYS A 1 77 ? -16.219 13.969 9.141 1 97 77 LYS A CA 1
ATOM 574 C C . LYS A 1 77 ? -15.406 12.812 9.719 1 97 77 LYS A C 1
ATOM 576 O O . LYS A 1 77 ? -15.953 11.953 10.414 1 97 77 LYS A O 1
ATOM 581 N N . VAL A 1 78 ? -14.117 12.867 9.414 1 98.06 78 VAL A N 1
ATOM 582 C CA . VAL A 1 78 ? -13.156 11.906 9.945 1 98.06 78 VAL A CA 1
ATOM 583 C C . VAL A 1 78 ? -12 12.648 10.609 1 98.06 78 VAL A C 1
ATOM 585 O O . VAL A 1 78 ? -11.508 13.641 10.078 1 98.06 78 VAL A O 1
ATOM 588 N N . GLU A 1 79 ? -11.641 12.141 11.734 1 97.94 79 GLU A N 1
ATOM 589 C CA . GLU A 1 79 ? -10.492 12.703 12.445 1 97.94 79 GLU A CA 1
ATOM 590 C C . GLU A 1 79 ? -9.266 11.812 12.305 1 97.94 79 GLU A C 1
ATOM 592 O O . GLU A 1 79 ? -9.359 10.594 12.43 1 97.94 79 GLU A O 1
ATOM 597 N N . VAL A 1 80 ? -8.125 12.5 12.078 1 98.31 80 VAL A N 1
ATOM 598 C CA . VAL A 1 80 ? -6.91 11.727 11.844 1 98.31 80 VAL A CA 1
ATOM 599 C C . VAL A 1 80 ? -5.758 12.32 12.648 1 98.31 80 VAL A C 1
ATOM 601 O O . VAL A 1 80 ? -5.789 13.492 13.016 1 98.31 80 VAL A O 1
ATOM 604 N N . LYS A 1 81 ? -4.805 11.461 12.961 1 96.44 81 LYS A N 1
ATOM 605 C CA . LYS A 1 81 ? -3.514 11.875 13.5 1 96.44 81 LYS A CA 1
ATOM 606 C C . LYS A 1 81 ? -2.445 11.906 12.406 1 96.44 81 LYS A C 1
ATOM 608 O O . LYS A 1 81 ? -2.158 10.875 11.789 1 96.44 81 LYS A O 1
ATOM 613 N N . ILE A 1 82 ? -1.864 13.023 12.211 1 94.5 82 ILE A N 1
ATOM 614 C CA . ILE A 1 82 ? -0.843 13.164 11.18 1 94.5 82 ILE A CA 1
ATOM 615 C C . ILE A 1 82 ? 0.473 12.562 11.672 1 94.5 82 ILE A C 1
ATOM 617 O O . ILE A 1 82 ? 0.929 12.875 12.773 1 94.5 82 ILE A O 1
ATOM 621 N N . MET A 1 83 ? 1.018 11.789 10.844 1 94.75 83 MET A N 1
ATOM 622 C CA . MET A 1 83 ? 2.26 11.102 11.18 1 94.75 83 MET A CA 1
ATOM 623 C C . MET A 1 83 ? 3.439 11.703 10.43 1 94.75 83 MET A C 1
ATOM 625 O O . MET A 1 83 ? 4.531 11.852 10.984 1 94.75 83 MET A O 1
ATOM 629 N N . MET A 1 84 ? 3.229 12.008 9.18 1 93.88 84 MET A N 1
ATOM 630 C CA . MET A 1 84 ? 4.266 12.578 8.32 1 93.88 84 MET A CA 1
ATOM 631 C C . MET A 1 84 ? 3.723 13.758 7.523 1 93.88 84 MET A C 1
ATOM 633 O O . MET A 1 84 ? 2.557 13.766 7.125 1 93.88 84 MET A O 1
ATOM 637 N N . VAL A 1 85 ? 4.582 14.656 7.238 1 91.12 85 VAL A N 1
ATOM 638 C CA . VAL A 1 85 ? 4.371 15.703 6.242 1 91.12 85 VAL A CA 1
ATOM 639 C C . VAL A 1 85 ? 5.391 15.555 5.113 1 91.12 85 VAL A C 1
ATOM 641 O O . VAL A 1 85 ? 6.598 15.641 5.344 1 91.12 85 VAL A O 1
ATOM 644 N N . GLU A 1 86 ? 4.812 15.336 3.945 1 89.44 86 GLU A N 1
ATOM 645 C CA . GLU A 1 86 ? 5.676 15 2.814 1 89.44 86 GLU A CA 1
ATOM 646 C C . GLU A 1 86 ? 6.578 13.812 3.135 1 89.44 86 GLU A C 1
ATOM 648 O O . GLU A 1 86 ? 6.094 12.711 3.373 1 89.44 86 GLU A O 1
ATOM 653 N N . ASP A 1 8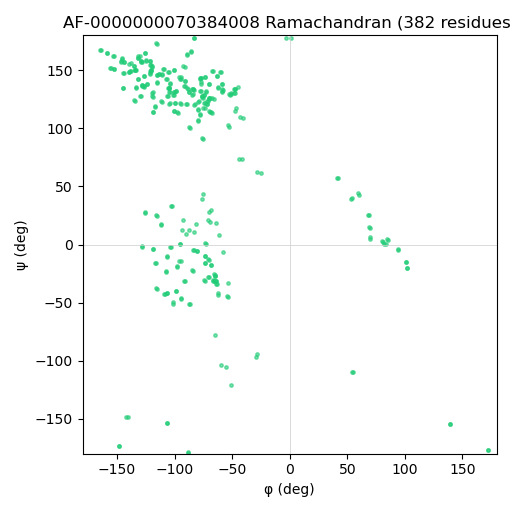7 ? 7.832 14.016 3.293 1 87.44 87 ASP A N 1
ATOM 654 C CA . ASP A 1 87 ? 8.75 12.906 3.514 1 87.44 87 ASP A CA 1
ATOM 655 C C . ASP A 1 87 ? 9.391 12.984 4.898 1 87.44 87 ASP A C 1
ATOM 657 O O . ASP A 1 87 ? 10.461 12.43 5.125 1 87.44 87 ASP A O 1
ATOM 661 N N . ALA A 1 88 ? 8.656 13.68 5.785 1 87.81 88 ALA A N 1
ATOM 662 C CA . ALA A 1 88 ? 9.227 13.859 7.117 1 87.81 88 ALA A CA 1
ATOM 663 C C . ALA A 1 88 ? 8.242 13.43 8.195 1 87.81 88 ALA A C 1
ATOM 665 O O . ALA A 1 88 ? 7.07 13.812 8.164 1 87.81 88 ALA A O 1
ATOM 666 N N . VAL A 1 89 ? 8.82 12.703 9.18 1 90.06 89 VAL A N 1
ATOM 667 C CA . VAL A 1 89 ? 8.008 12.312 10.328 1 90.06 89 VAL A CA 1
ATOM 668 C C . VAL A 1 89 ? 7.832 13.5 11.273 1 90.06 89 VAL A C 1
ATOM 670 O O . VAL A 1 89 ? 8.758 14.289 11.461 1 90.06 89 VAL A O 1
ATOM 673 N N . ILE A 1 90 ? 6.617 13.523 11.812 1 83.88 90 ILE A N 1
ATOM 674 C CA . ILE A 1 90 ? 6.434 14.562 12.812 1 83.88 90 ILE A CA 1
ATOM 675 C C . ILE A 1 90 ? 6.391 13.945 14.211 1 83.88 90 ILE A C 1
ATOM 677 O O . ILE A 1 90 ? 5.871 12.836 14.391 1 83.88 90 ILE A O 1
ATOM 681 N N . ASN A 1 91 ? 6.945 14.586 15.125 1 75.88 91 ASN A N 1
ATOM 682 C CA . ASN A 1 91 ? 7.07 14.047 16.469 1 75.88 91 ASN A CA 1
ATOM 683 C C . ASN A 1 91 ? 6.203 14.812 17.469 1 75.88 91 ASN A C 1
ATOM 685 O O . ASN A 1 91 ? 6.477 14.812 18.672 1 75.88 91 ASN A O 1
ATOM 689 N N . TYR A 1 92 ? 5.289 15.531 16.984 1 72.69 92 TYR A N 1
ATOM 690 C CA . TYR A 1 92 ? 4.32 16.234 17.812 1 72.69 92 TYR A CA 1
ATOM 691 C C . TYR A 1 92 ? 2.893 15.891 17.406 1 72.69 92 TYR A C 1
ATOM 693 O O . TYR A 1 92 ? 2.674 15.305 16.344 1 72.69 92 TYR A O 1
ATOM 701 N N . ASN A 1 93 ? 2.031 16.25 18.312 1 81.56 93 ASN A N 1
ATOM 702 C CA . ASN A 1 93 ? 0.63 15.945 18.047 1 81.56 93 ASN A CA 1
ATOM 703 C C . ASN A 1 93 ? 0.02 16.938 17.047 1 81.56 93 ASN A C 1
ATOM 705 O O . ASN A 1 93 ? -0.014 18.141 17.312 1 81.56 93 ASN A O 1
ATOM 709 N N . LEU A 1 94 ? -0.277 16.469 15.906 1 85.88 94 LEU A N 1
ATOM 710 C CA . LEU A 1 94 ? -0.971 17.203 14.859 1 85.88 94 LEU A CA 1
ATOM 711 C C . LEU A 1 94 ? -2.152 16.406 14.32 1 85.88 94 LEU A C 1
ATOM 713 O O . LEU A 1 94 ? -2.008 15.234 13.977 1 85.88 94 LEU A O 1
ATOM 717 N N . GLN A 1 95 ? -3.303 17.078 14.312 1 91.06 95 GLN A N 1
ATOM 718 C CA . GLN A 1 95 ? -4.508 16.359 13.906 1 91.06 95 GLN A CA 1
ATOM 719 C C . GLN A 1 95 ? -5.137 17.016 12.672 1 91.06 95 GLN A C 1
ATOM 721 O O . GLN A 1 95 ? -4.891 18.188 12.391 1 91.06 95 GLN A O 1
ATOM 726 N N . GLY A 1 96 ? -5.867 16.156 11.891 1 95.06 96 GLY A N 1
ATOM 727 C CA . GLY A 1 96 ? -6.59 16.625 10.711 1 95.06 96 GLY A CA 1
ATOM 728 C C . GLY A 1 96 ? -8.031 16.156 10.68 1 95.06 96 GLY A C 1
ATOM 729 O O . GLY A 1 96 ? -8.422 15.273 11.445 1 95.06 96 GLY A O 1
ATOM 730 N N . ILE A 1 97 ? -8.75 16.875 9.844 1 97.31 97 ILE A N 1
ATOM 731 C CA . ILE A 1 97 ? -10.156 16.562 9.617 1 97.31 97 ILE A CA 1
ATOM 732 C C . ILE A 1 97 ? -10.422 16.422 8.125 1 97.31 97 ILE A C 1
ATOM 734 O O . ILE A 1 97 ? -9.938 17.219 7.324 1 97.31 97 ILE A O 1
ATOM 738 N N . ILE A 1 98 ? -11.172 15.414 7.816 1 98.25 98 ILE A N 1
ATOM 739 C CA . ILE A 1 98 ? -11.672 15.242 6.457 1 98.25 98 ILE A CA 1
ATOM 740 C C . ILE A 1 98 ? -13.195 15.281 6.457 1 98.25 98 ILE A C 1
ATOM 742 O O . ILE A 1 98 ? -13.844 14.383 6.996 1 98.25 98 ILE A O 1
ATOM 746 N N . ARG A 1 99 ? -13.766 16.312 5.824 1 96.94 99 ARG A N 1
ATOM 747 C CA . ARG A 1 99 ? -15.219 16.438 5.711 1 96.94 99 ARG A CA 1
ATOM 748 C C . ARG A 1 99 ? -15.734 15.656 4.508 1 96.94 99 ARG A C 1
ATOM 750 O O . ARG A 1 99 ? -14.953 15.258 3.637 1 96.94 99 ARG A O 1
ATOM 757 N N . LYS A 1 100 ? -17.016 15.461 4.469 1 96.94 100 LYS A N 1
ATOM 758 C CA . LYS A 1 100 ? -17.641 14.711 3.385 1 96.94 100 LYS A CA 1
ATOM 759 C C . LYS A 1 100 ? -17.266 15.289 2.025 1 96.94 100 LYS A C 1
ATOM 761 O O . LYS A 1 100 ? -16.906 14.547 1.105 1 96.94 100 LYS A O 1
ATOM 766 N N . GLN A 1 101 ? -17.312 16.562 1.931 1 96.44 101 GLN A N 1
ATOM 767 C CA . GLN A 1 101 ? -17.047 17.25 0.667 1 96.44 101 GLN A CA 1
ATOM 768 C C . GLN A 1 101 ? -15.578 17.109 0.267 1 96.44 101 GLN A C 1
ATOM 770 O O . GLN A 1 101 ? -15.211 17.422 -0.868 1 96.44 101 GLN A O 1
ATOM 775 N N . ASP A 1 102 ? -14.766 16.75 1.237 1 97.31 102 ASP A N 1
ATOM 776 C CA . ASP A 1 102 ? -13.336 16.594 0.982 1 97.31 102 ASP A CA 1
ATOM 777 C C . ASP A 1 102 ? -12.992 15.141 0.68 1 97.31 102 ASP A C 1
ATOM 779 O O . ASP A 1 102 ? -11.82 14.805 0.497 1 97.31 102 ASP A O 1
ATOM 783 N N . VAL A 1 103 ? -13.977 14.25 0.683 1 97.44 103 VAL A N 1
ATOM 784 C CA . VAL A 1 103 ? -13.828 12.867 0.239 1 97.44 103 VAL A CA 1
ATOM 785 C C . VAL A 1 103 ? -14.234 12.742 -1.228 1 97.44 103 VAL A C 1
ATOM 787 O O . VAL A 1 103 ? -13.539 12.102 -2.021 1 97.44 103 VAL A O 1
ATOM 790 N N . ARG A 1 104 ? -15.305 13.297 -1.493 1 93.12 104 ARG A N 1
ATOM 791 C CA . ARG A 1 104 ? -15.812 13.383 -2.859 1 93.12 104 ARG A CA 1
ATOM 792 C C . ARG A 1 104 ? -16.703 14.602 -3.039 1 93.12 104 ARG A C 1
ATOM 794 O O . ARG A 1 104 ? -17.281 15.102 -2.07 1 93.12 104 ARG A O 1
ATOM 801 N N . GLN A 1 105 ? -16.906 14.969 -4.367 1 89.88 105 GLN A N 1
ATOM 802 C CA . GLN A 1 105 ? -17.609 16.219 -4.602 1 89.88 105 GLN A CA 1
ATOM 803 C C . GLN A 1 105 ? -19.031 15.969 -5.102 1 89.88 105 GLN A C 1
ATOM 805 O O . GLN A 1 105 ? -19.859 16.875 -5.125 1 89.88 105 GLN A O 1
ATOM 810 N N . THR A 1 106 ? -19.281 14.734 -5.441 1 88.38 106 THR A N 1
ATOM 811 C CA . THR A 1 106 ? -20.594 14.406 -5.98 1 88.38 106 THR A CA 1
ATOM 812 C C . THR A 1 106 ? -21.297 13.359 -5.109 1 88.38 106 THR A C 1
ATOM 814 O O . THR A 1 106 ? -20.625 12.578 -4.426 1 88.38 106 THR A O 1
ATOM 817 N N . ASN A 1 107 ? -22.719 13.391 -5.062 1 88.69 107 ASN A N 1
ATOM 818 C CA . ASN A 1 107 ? -23.531 12.391 -4.387 1 88.69 107 ASN A CA 1
ATOM 819 C C . ASN A 1 107 ? -23.219 12.32 -2.896 1 88.69 107 ASN A C 1
ATOM 821 O O . ASN A 1 107 ? -23.062 11.227 -2.346 1 88.69 107 ASN A O 1
ATOM 825 N N . LEU A 1 108 ? -23.078 13.438 -2.332 1 90.75 108 LEU A N 1
ATOM 826 C CA . LEU A 1 108 ? -22.672 13.555 -0.936 1 90.75 108 LEU A CA 1
ATOM 827 C C . LEU A 1 108 ? -23.75 12.992 -0.007 1 90.75 108 LEU A C 1
ATOM 829 O O . LEU A 1 108 ? -23.438 12.469 1.065 1 90.75 108 LEU A O 1
ATOM 833 N N . ASP A 1 109 ? -24.953 13.062 -0.337 1 90.56 109 ASP A N 1
ATOM 834 C CA . ASP A 1 109 ? -26.078 12.633 0.494 1 90.56 109 ASP A CA 1
ATOM 835 C C . ASP A 1 109 ? -26.031 11.117 0.724 1 90.56 109 ASP A C 1
ATOM 837 O O . ASP A 1 109 ? -26.484 10.633 1.763 1 90.56 109 ASP A O 1
ATOM 841 N N . ILE A 1 110 ? -25.422 10.461 -0.216 1 92 110 ILE A N 1
ATOM 842 C CA . ILE A 1 110 ? -25.438 9.008 -0.117 1 92 110 ILE A CA 1
ATOM 843 C C . ILE A 1 110 ? -24.078 8.508 0.362 1 92 110 ILE A C 1
ATOM 845 O O . ILE A 1 110 ? -23.875 7.309 0.564 1 92 110 ILE A O 1
ATOM 849 N N . LEU A 1 111 ? -23.203 9.422 0.533 1 94.62 111 LEU A N 1
ATOM 850 C CA . LEU A 1 111 ? -21.875 9.031 0.968 1 94.62 111 LEU A CA 1
ATOM 851 C C . LEU A 1 111 ? -21.875 8.586 2.426 1 94.62 111 LEU A C 1
ATOM 853 O O . LEU A 1 111 ? -22.281 9.344 3.309 1 94.62 111 LEU A O 1
ATOM 857 N N . LYS A 1 112 ? -21.484 7.391 2.697 1 96.44 112 LYS A N 1
ATOM 858 C CA . LYS A 1 112 ? -21.328 6.867 4.051 1 96.44 112 LYS A CA 1
ATOM 859 C C . LYS A 1 112 ? -19.875 6.867 4.48 1 96.44 112 LYS A C 1
ATOM 861 O O . LYS A 1 112 ? -19.062 6.078 3.975 1 96.44 112 LYS A O 1
ATOM 866 N N . MET A 1 113 ? -19.531 7.645 5.477 1 97.19 113 MET A N 1
ATOM 867 C CA . MET A 1 113 ? -18.156 7.82 5.902 1 97.19 113 MET A CA 1
ATOM 868 C C . MET A 1 113 ? -17.578 6.512 6.434 1 97.19 113 MET A C 1
ATOM 870 O O . MET A 1 113 ? -16.391 6.23 6.25 1 97.19 113 MET A O 1
ATOM 874 N N . GLU A 1 114 ? -18.391 5.66 7.031 1 96.94 114 GLU A N 1
ATOM 875 C CA . GLU A 1 114 ? -17.953 4.402 7.625 1 96.94 114 GLU A CA 1
ATOM 876 C C . GLU A 1 114 ? -17.547 3.398 6.547 1 96.94 114 GLU A C 1
ATOM 878 O O . GLU A 1 114 ? -16.922 2.385 6.844 1 96.94 114 GLU A O 1
ATOM 883 N N . GLU A 1 115 ? -17.922 3.723 5.328 1 97.5 115 GLU A N 1
ATOM 884 C CA . GLU A 1 115 ? -17.531 2.871 4.203 1 97.5 115 GLU A CA 1
ATOM 885 C C . GLU A 1 115 ? -16.25 3.369 3.545 1 97.5 115 GLU A C 1
ATOM 887 O O . GLU A 1 115 ? -15.656 2.668 2.725 1 97.5 115 GLU A O 1
ATOM 892 N N . GLN A 1 116 ? -15.859 4.605 3.867 1 97.81 116 GLN A N 1
ATOM 893 C CA . GLN A 1 116 ? -14.695 5.215 3.24 1 97.81 116 GLN A CA 1
ATOM 894 C C . GLN A 1 116 ? -13.43 4.941 4.051 1 97.81 116 GLN A C 1
ATOM 896 O O . GLN A 1 116 ? -12.336 4.852 3.492 1 97.81 116 GLN A O 1
ATOM 901 N N . PHE A 1 117 ? -13.617 4.832 5.363 1 98.31 117 PHE A N 1
ATOM 902 C CA . PHE A 1 117 ? -12.492 4.703 6.285 1 98.31 117 PHE A CA 1
ATOM 903 C C . PHE A 1 117 ? -12.867 3.824 7.473 1 98.31 117 PHE A C 1
ATOM 905 O O . PHE A 1 117 ? -14.047 3.699 7.812 1 98.31 117 PHE A O 1
ATOM 912 N N . ILE A 1 118 ? -11.891 3.277 8.094 1 98.44 118 ILE A N 1
ATOM 913 C CA . ILE A 1 118 ? -12 2.555 9.359 1 98.44 118 ILE A CA 1
ATOM 914 C C . ILE A 1 118 ? -10.898 3.014 10.312 1 98.44 118 ILE A C 1
ATOM 916 O O . ILE A 1 118 ? -9.758 3.238 9.891 1 98.44 118 ILE A O 1
ATOM 920 N N . PRO A 1 119 ? -11.258 3.256 11.57 1 98.62 119 PRO A N 1
ATOM 921 C CA . PRO A 1 119 ? -10.188 3.625 12.508 1 98.62 119 PRO A CA 1
ATOM 922 C C . PRO A 1 119 ? -8.984 2.691 12.422 1 98.62 119 PRO A C 1
ATOM 924 O O . PRO A 1 119 ? -9.148 1.469 12.406 1 98.62 119 PRO A O 1
ATOM 927 N N . GLY A 1 120 ? -7.777 3.215 12.375 1 98.12 120 GLY A N 1
ATOM 928 C CA . GLY A 1 120 ? -6.559 2.432 12.234 1 98.12 120 GLY A CA 1
ATOM 929 C C . GLY A 1 120 ? -5.996 2.457 10.828 1 98.12 120 GLY A C 1
ATOM 930 O O . GLY A 1 120 ? -4.824 2.145 10.617 1 98.12 120 GLY A O 1
ATOM 931 N N . ASP A 1 121 ? -6.836 2.805 9.859 1 98.5 121 ASP A N 1
ATOM 932 C CA . ASP A 1 121 ? -6.348 2.957 8.492 1 98.5 121 ASP A CA 1
ATOM 933 C C . ASP A 1 121 ? -5.273 4.035 8.406 1 98.5 121 ASP A C 1
ATOM 935 O O . ASP A 1 121 ? -5.312 5.02 9.148 1 98.5 121 ASP A O 1
ATOM 939 N N . ILE A 1 122 ? -4.328 3.854 7.488 1 98.25 122 ILE A N 1
ATOM 940 C CA . ILE A 1 122 ? -3.373 4.898 7.145 1 98.25 122 ILE A CA 1
ATOM 941 C C . ILE A 1 122 ? -3.74 5.512 5.797 1 98.25 122 ILE A C 1
ATOM 943 O O . ILE A 1 122 ? -4.031 4.793 4.84 1 98.25 122 ILE A O 1
ATOM 947 N N . ILE A 1 123 ? -3.711 6.844 5.746 1 97.94 123 ILE A N 1
ATOM 948 C CA . ILE A 1 123 ? -4.156 7.523 4.535 1 97.94 123 ILE A CA 1
ATOM 949 C C . ILE A 1 123 ? -3.092 8.523 4.078 1 97.94 123 ILE A C 1
ATOM 951 O O . ILE A 1 123 ? -2.262 8.961 4.879 1 97.94 123 ILE A O 1
ATOM 955 N N . LYS A 1 124 ? -3.176 8.812 2.771 1 96.19 124 LYS A N 1
ATOM 956 C CA . LYS A 1 124 ? -2.561 10.008 2.207 1 96.19 124 LYS A CA 1
ATOM 957 C C . LYS A 1 124 ? -3.611 11.07 1.89 1 96.19 124 LYS A C 1
ATOM 959 O O . LYS A 1 124 ? -4.676 10.758 1.353 1 96.19 124 LYS A O 1
ATOM 964 N N . ALA A 1 125 ? -3.299 12.258 2.27 1 97 125 ALA A N 1
ATOM 965 C CA . ALA A 1 125 ? -4.242 13.359 2.074 1 97 125 ALA A CA 1
ATOM 966 C C . ALA A 1 125 ? -3.508 14.664 1.778 1 97 125 ALA A C 1
ATOM 968 O O . ALA A 1 125 ? -2.312 14.789 2.057 1 97 125 ALA A O 1
ATOM 969 N N . ARG A 1 126 ? -4.27 15.562 1.197 1 96.31 126 ARG A N 1
ATOM 970 C CA . ARG A 1 126 ? -3.725 16.891 0.889 1 96.31 126 ARG A CA 1
ATOM 971 C C . ARG A 1 126 ? -4.16 17.906 1.929 1 96.31 126 ARG A C 1
ATOM 973 O O . ARG A 1 126 ? -5.344 18.016 2.258 1 96.31 126 ARG A O 1
ATOM 980 N N . PHE A 1 127 ? -3.184 18.641 2.412 1 93.06 127 PHE A N 1
ATOM 981 C CA . PHE A 1 127 ? -3.504 19.766 3.297 1 93.06 127 PHE A CA 1
ATOM 982 C C . PHE A 1 127 ? -4.156 20.891 2.521 1 93.06 127 PHE A C 1
ATOM 984 O O . PHE A 1 127 ? -3.582 21.406 1.558 1 93.06 127 PHE A O 1
ATOM 991 N N . ILE A 1 128 ? -5.34 21.281 2.965 1 94.19 128 ILE A N 1
ATOM 992 C CA . ILE A 1 128 ? -6.031 22.266 2.146 1 94.19 128 ILE A CA 1
ATOM 993 C C . ILE A 1 128 ? -6.188 23.562 2.934 1 94.19 128 ILE A C 1
ATOM 995 O O . ILE A 1 128 ? -6.184 24.656 2.354 1 94.19 128 ILE A O 1
ATOM 999 N N . SER A 1 129 ? -6.449 23.469 4.27 1 85.25 129 SER A N 1
ATOM 1000 C CA . SER A 1 129 ? -6.602 24.703 5.039 1 85.25 129 SER A CA 1
ATOM 1001 C C . SER A 1 129 ? -6.508 24.438 6.535 1 85.25 129 SER A C 1
ATOM 1003 O O . SER A 1 129 ? -6.523 23.281 6.969 1 85.25 129 SER A O 1
ATOM 1005 N N . TYR A 1 130 ? -6.379 25.547 7.199 1 75.25 130 TYR A N 1
ATOM 1006 C CA . TYR A 1 130 ? -6.395 25.453 8.656 1 75.25 130 TYR A CA 1
ATOM 1007 C C . TYR A 1 130 ? -7.816 25.531 9.195 1 75.25 130 TYR A C 1
ATOM 1009 O O . TYR A 1 130 ? -8.625 26.312 8.711 1 75.25 130 TYR A O 1
ATOM 1017 N N . GLY A 1 131 ? -8.008 24.531 10.07 1 72.31 131 GLY A N 1
ATOM 1018 C CA . GLY A 1 131 ? -9.305 24.594 10.727 1 72.31 131 GLY A CA 1
ATOM 1019 C C . GLY A 1 131 ? -9.336 25.531 11.914 1 72.31 131 GLY A C 1
ATOM 1020 O O . GLY A 1 131 ? -8.32 26.125 12.266 1 72.31 131 GLY A O 1
ATOM 1021 N N . ASP A 1 132 ? -10.594 25.656 12.531 1 66.62 132 ASP A N 1
ATOM 1022 C CA . ASP A 1 132 ? -10.828 26.562 13.641 1 66.62 132 ASP A CA 1
ATOM 1023 C C . ASP A 1 132 ? -10.195 26.031 14.93 1 66.62 132 ASP A C 1
ATOM 1025 O O . ASP A 1 132 ? -9.805 26.812 15.805 1 66.62 132 ASP A O 1
ATOM 1029 N N . SER A 1 133 ? -10.109 24.703 15.102 1 66.69 133 SER A N 1
ATOM 1030 C CA . SER A 1 133 ? -9.664 24.062 16.344 1 66.69 133 SER A CA 1
ATOM 1031 C C . SER A 1 133 ? -8.227 23.578 16.219 1 66.69 133 SER A C 1
ATOM 1033 O O . SER A 1 133 ? -7.855 22.562 16.828 1 66.69 133 SER A O 1
ATOM 1035 N N . GLN A 1 134 ? -7.398 24.234 15.508 1 70.12 134 GLN A N 1
ATOM 1036 C CA . GLN A 1 134 ? -5.992 23.891 15.336 1 70.12 134 GLN A CA 1
ATOM 1037 C C . GLN A 1 134 ? -5.828 22.625 14.508 1 70.12 134 GLN A C 1
ATOM 1039 O O . GLN A 1 134 ? -4.727 22.094 14.398 1 70.12 134 GLN A O 1
ATOM 1044 N N . LYS A 1 135 ? -6.883 22.234 14.094 1 82.38 135 LYS A N 1
ATOM 1045 C CA . LYS A 1 135 ? -6.812 21.047 13.242 1 82.38 135 LYS A CA 1
ATOM 1046 C C . LYS A 1 135 ? -6.664 21.438 11.773 1 82.38 135 LYS A C 1
ATOM 1048 O O . LYS A 1 135 ? -7.051 22.547 11.383 1 82.38 135 LYS A O 1
ATOM 1053 N N . LEU A 1 136 ? -6.074 20.562 11.055 1 89.44 136 LEU A N 1
ATOM 1054 C CA . LEU A 1 136 ? -5.91 20.797 9.625 1 89.44 136 LEU A CA 1
ATOM 1055 C C . LEU A 1 136 ? -7.086 20.203 8.844 1 89.44 136 LEU A C 1
ATOM 1057 O O . LEU A 1 136 ? -7.555 19.109 9.156 1 89.44 136 LEU A O 1
ATOM 1061 N N . TYR A 1 137 ? -7.566 20.938 7.902 1 93.94 137 TYR A N 1
ATOM 1062 C CA . TYR A 1 137 ? -8.492 20.359 6.945 1 93.94 137 TYR A CA 1
ATOM 1063 C C . TYR A 1 137 ? -7.742 19.672 5.812 1 93.94 137 TYR A C 1
ATOM 1065 O O . TYR A 1 137 ? -6.855 20.266 5.195 1 93.94 137 TYR A O 1
ATOM 1073 N N . LEU A 1 138 ? -8.156 18.453 5.621 1 97.56 138 LEU A N 1
ATOM 1074 C CA . LEU A 1 138 ? -7.488 17.625 4.629 1 97.56 138 LEU A CA 1
ATOM 1075 C C . LEU A 1 138 ? -8.469 17.156 3.555 1 97.56 138 LEU A C 1
ATOM 1077 O O . LEU A 1 138 ? -9.68 17.125 3.789 1 97.56 138 LEU A O 1
ATOM 1081 N N . SER A 1 139 ? -7.883 16.812 2.395 1 98.12 139 SER A N 1
ATOM 1082 C CA . SER A 1 139 ? -8.703 16.312 1.288 1 98.12 139 SER A CA 1
ATOM 1083 C C . SER A 1 139 ? -8.117 15.047 0.69 1 98.12 139 SER A C 1
ATOM 1085 O O . SER A 1 139 ? -6.898 14.922 0.543 1 98.12 139 SER A O 1
ATOM 1087 N N . VAL A 1 140 ? -9.055 14.141 0.308 1 97.31 140 VAL A N 1
ATOM 1088 C CA . VAL A 1 140 ? -8.633 12.93 -0.4 1 97.31 140 VAL A CA 1
ATOM 1089 C C . VAL A 1 140 ? -9.406 12.812 -1.715 1 97.31 140 VAL A C 1
ATOM 1091 O O . VAL A 1 140 ? -9.609 11.711 -2.221 1 97.31 140 VAL A O 1
ATOM 1094 N N . THR A 1 141 ? -9.82 13.93 -2.289 1 96 141 THR A N 1
ATOM 1095 C CA . THR A 1 141 ? -10.641 13.914 -3.5 1 96 141 THR A CA 1
ATOM 1096 C C . THR A 1 141 ? -9.812 13.469 -4.703 1 96 141 THR A C 1
ATOM 1098 O O . THR A 1 141 ? -10.359 12.93 -5.668 1 96 141 THR A O 1
ATOM 1101 N N . GLU A 1 142 ? -8.523 13.742 -4.625 1 92.44 142 GLU A N 1
ATOM 1102 C CA . GLU A 1 142 ? -7.672 13.305 -5.727 1 92.44 142 GLU A CA 1
ATOM 1103 C C . GLU A 1 142 ? -7.59 11.781 -5.793 1 92.44 142 GLU A C 1
ATOM 1105 O O . GLU A 1 142 ? -7.594 11.109 -4.762 1 92.44 142 GLU A O 1
ATOM 1110 N N . ASP A 1 143 ? -7.434 11.25 -6.898 1 87.5 143 ASP A N 1
ATOM 1111 C CA . ASP A 1 143 ? -7.457 9.805 -7.113 1 87.5 143 ASP A CA 1
ATOM 1112 C C . ASP A 1 143 ? -6.309 9.117 -6.371 1 87.5 143 ASP A C 1
ATOM 1114 O O . ASP A 1 143 ? -6.449 7.984 -5.91 1 87.5 143 ASP A O 1
ATOM 1118 N N . GLU A 1 144 ? -5.191 9.82 -6.297 1 89.38 144 GLU A N 1
ATOM 1119 C CA . GLU A 1 144 ? -3.986 9.227 -5.727 1 89.38 144 GLU A CA 1
ATOM 1120 C C . GLU A 1 144 ? -4.02 9.266 -4.199 1 89.38 144 GLU A C 1
ATOM 1122 O O . GLU A 1 144 ? -3.137 8.711 -3.541 1 89.38 144 GLU A O 1
ATOM 1127 N N . LEU A 1 145 ? -5.031 9.906 -3.697 1 94.25 145 LEU A N 1
ATOM 1128 C CA . LEU A 1 145 ? -5.109 10.078 -2.252 1 94.25 145 LEU A CA 1
ATOM 1129 C C . LEU A 1 145 ? -6.227 9.219 -1.664 1 94.25 145 LEU A C 1
ATOM 1131 O O . LEU A 1 145 ? -7.195 8.891 -2.355 1 94.25 145 LEU A O 1
ATOM 1135 N N . GLY A 1 146 ? -6.051 8.836 -0.461 1 96.69 146 GLY A N 1
ATOM 1136 C CA . GLY A 1 146 ? -6.949 7.914 0.211 1 96.69 146 GLY A CA 1
ATOM 1137 C C . GLY A 1 146 ? -6.227 6.891 1.065 1 96.69 146 GLY A C 1
ATOM 1138 O O . GLY A 1 146 ? -5.129 7.152 1.562 1 96.69 146 GLY A O 1
ATOM 1139 N N . VAL A 1 147 ? -6.879 5.734 1.275 1 97.19 147 VAL A N 1
ATOM 1140 C CA . VAL A 1 147 ? -6.352 4.684 2.137 1 97.19 147 VAL A CA 1
ATOM 1141 C C . VAL A 1 147 ? -5.207 3.961 1.431 1 97.19 147 VAL A C 1
ATOM 1143 O O . VAL A 1 147 ? -5.359 3.502 0.296 1 97.19 147 VAL A O 1
ATOM 1146 N N . VAL A 1 148 ? -4.062 3.879 2.186 1 94.06 148 VAL A N 1
ATOM 1147 C CA . VAL A 1 148 ? -2.9 3.223 1.596 1 94.06 148 VAL A CA 1
ATOM 1148 C C . VAL A 1 148 ? -2.547 1.975 2.4 1 94.06 148 VAL A C 1
ATOM 1150 O O . VAL A 1 148 ? -1.767 1.136 1.945 1 94.06 148 VAL A O 1
ATOM 1153 N N . PHE A 1 149 ? -3.078 1.882 3.576 1 96.62 149 PHE A N 1
ATOM 1154 C CA . PHE A 1 149 ? -2.891 0.711 4.422 1 96.62 149 PHE A CA 1
ATOM 1155 C C . PHE A 1 149 ? -4.148 0.422 5.234 1 96.62 149 PHE A C 1
ATOM 1157 O O . PHE A 1 149 ? -4.734 1.33 5.828 1 96.62 149 PHE A O 1
ATOM 1164 N N . ALA A 1 150 ? -4.469 -0.806 5.23 1 98 150 ALA A N 1
ATOM 1165 C CA . ALA A 1 150 ? -5.656 -1.235 5.965 1 98 150 ALA A CA 1
ATOM 1166 C C . ALA A 1 150 ? -5.527 -2.688 6.418 1 98 150 ALA A C 1
ATOM 1168 O O . ALA A 1 150 ? -4.844 -3.486 5.773 1 98 150 ALA A O 1
ATOM 1169 N N . LYS A 1 151 ? -6.184 -2.93 7.488 1 98 151 LYS A N 1
ATOM 1170 C CA . LYS A 1 151 ? -6.352 -4.297 7.965 1 98 151 LYS A CA 1
ATOM 1171 C C . LYS A 1 151 ? -7.82 -4.711 7.938 1 98 151 LYS A C 1
ATOM 1173 O O . LYS A 1 151 ? -8.703 -3.887 8.164 1 98 151 LYS A O 1
ATOM 1178 N N . HIS A 1 152 ? -7.977 -5.93 7.668 1 98 152 HIS A N 1
ATOM 1179 C CA . HIS A 1 152 ? -9.328 -6.48 7.707 1 98 152 HIS A CA 1
ATOM 1180 C C . HIS A 1 152 ? -9.922 -6.375 9.109 1 98 152 HIS A C 1
ATOM 1182 O O . HIS A 1 152 ? -9.258 -6.699 10.094 1 98 152 HIS A O 1
ATOM 1188 N N . THR A 1 153 ? -11.125 -5.961 9.148 1 97.38 153 THR A N 1
ATOM 1189 C CA . THR A 1 153 ? -11.75 -5.637 10.422 1 97.38 153 THR A CA 1
ATOM 1190 C C . THR A 1 153 ? -11.828 -6.875 11.32 1 97.38 153 THR A C 1
ATOM 1192 O O . THR A 1 153 ? -11.547 -6.801 12.516 1 97.38 153 THR A O 1
ATOM 1195 N N . GLU A 1 154 ? -12.18 -7.984 10.82 1 96.75 154 GLU A N 1
ATOM 1196 C CA . GLU A 1 154 ? -12.406 -9.188 11.617 1 96.75 154 GLU A CA 1
ATOM 1197 C C . GLU A 1 154 ? -11.102 -9.961 11.828 1 96.75 154 GLU A C 1
ATOM 1199 O O . GLU A 1 154 ? -10.727 -10.258 12.961 1 96.75 154 GLU A O 1
ATOM 1204 N N . SER A 1 155 ? -10.359 -10.25 10.773 1 95.94 155 SER A N 1
ATOM 1205 C CA . SER A 1 155 ? -9.188 -11.117 10.836 1 95.94 155 SER A CA 1
ATOM 1206 C C . SER A 1 155 ? -7.945 -10.344 11.266 1 95.94 155 SER A C 1
ATOM 1208 O O . SER A 1 155 ? -6.934 -10.938 11.641 1 95.94 155 SER A O 1
ATOM 1210 N N . LYS A 1 156 ? -7.957 -9.008 11.07 1 97.38 156 LYS A N 1
ATOM 1211 C CA . LYS A 1 156 ? -6.863 -8.102 11.398 1 97.38 156 LYS A CA 1
ATOM 1212 C C . LYS A 1 156 ? -5.672 -8.32 10.469 1 97.38 156 LYS A C 1
ATOM 1214 O O . LYS A 1 156 ? -4.559 -7.883 10.758 1 97.38 156 LYS A O 1
ATOM 1219 N N . GLN A 1 157 ? -5.91 -9.039 9.367 1 96.31 157 GLN A N 1
ATOM 1220 C CA . GLN A 1 157 ? -4.863 -9.297 8.375 1 96.31 157 GLN A CA 1
ATOM 1221 C C . GLN A 1 157 ? -4.824 -8.188 7.328 1 96.31 157 GLN A C 1
ATOM 1223 O O . GLN A 1 157 ? -5.789 -7.441 7.168 1 96.31 157 GLN A O 1
ATOM 1228 N N . LEU A 1 158 ? -3.68 -8.156 6.594 1 96.94 158 LEU A N 1
ATOM 1229 C CA . LEU A 1 158 ? -3.426 -7.133 5.582 1 96.94 158 LEU A CA 1
ATOM 1230 C C . LEU A 1 158 ? -4.508 -7.152 4.508 1 96.94 158 LEU A C 1
ATOM 1232 O O . LEU A 1 158 ? -4.914 -8.227 4.051 1 96.94 158 LEU A O 1
ATOM 1236 N N . MET A 1 159 ? -4.902 -5.977 4.141 1 96 159 MET A N 1
ATOM 1237 C CA . MET A 1 159 ? -5.754 -5.816 2.967 1 96 159 MET A CA 1
ATOM 1238 C C . MET A 1 159 ? -5.02 -5.074 1.855 1 96 159 MET A C 1
ATOM 1240 O O . MET A 1 159 ? -4.176 -4.219 2.129 1 96 159 MET A O 1
ATOM 1244 N N . ILE A 1 160 ? -5.352 -5.453 0.582 1 93 160 ILE A N 1
ATOM 1245 C CA . ILE A 1 160 ? -4.758 -4.773 -0.565 1 93 160 ILE A CA 1
ATOM 1246 C C . ILE A 1 160 ? -5.859 -4.242 -1.478 1 93 160 ILE A C 1
ATOM 1248 O O . ILE A 1 160 ? -7.008 -4.691 -1.4 1 93 160 ILE A O 1
ATOM 1252 N N . PRO A 1 161 ? -5.535 -3.258 -2.285 1 91.56 161 PRO A N 1
ATOM 1253 C CA . PRO A 1 161 ? -6.555 -2.699 -3.174 1 91.56 161 PRO A CA 1
ATOM 1254 C C . PRO A 1 161 ? -7.168 -3.746 -4.102 1 91.56 161 PRO A C 1
ATOM 1256 O O . PRO A 1 161 ? -6.445 -4.543 -4.699 1 91.56 161 PRO A O 1
ATOM 1259 N N . PHE A 1 162 ? -8.43 -3.748 -4.188 1 90.69 162 PHE A N 1
ATOM 1260 C CA . PHE A 1 162 ? -9.188 -4.562 -5.129 1 90.69 162 PHE A CA 1
ATOM 1261 C C . PHE A 1 162 ? -9.797 -3.697 -6.227 1 90.69 162 PHE A C 1
ATOM 1263 O O . PHE A 1 162 ? -9.789 -4.082 -7.398 1 90.69 162 PHE A O 1
ATOM 1270 N N . SER A 1 163 ? -10.266 -2.66 -5.73 1 87.44 163 SER A N 1
ATOM 1271 C CA . SER A 1 163 ? -10.781 -1.605 -6.598 1 87.44 163 SER A CA 1
ATOM 1272 C C . SER A 1 163 ? -10.57 -0.229 -5.973 1 87.44 163 SER A C 1
ATOM 1274 O O . SER A 1 163 ? -9.891 -0.099 -4.953 1 87.44 163 SER A O 1
ATOM 1276 N N . TRP A 1 164 ? -11.125 0.764 -6.613 1 88.38 164 TRP A N 1
ATOM 1277 C CA . TRP A 1 164 ? -10.992 2.117 -6.078 1 88.38 164 TRP A CA 1
ATOM 1278 C C . TRP A 1 164 ? -11.875 2.305 -4.852 1 88.38 164 TRP A C 1
ATOM 1280 O O . TRP A 1 164 ? -11.719 3.277 -4.109 1 88.38 164 TRP A O 1
ATOM 1290 N N . GLU A 1 165 ? -12.75 1.344 -4.578 1 93.25 165 GLU A N 1
ATOM 1291 C CA . GLU A 1 165 ? -13.703 1.514 -3.484 1 93.25 165 GLU A CA 1
ATOM 1292 C C . GLU A 1 165 ? -13.664 0.323 -2.531 1 93.25 165 GLU A C 1
ATOM 1294 O O . GLU A 1 165 ? -14.422 0.277 -1.558 1 93.25 165 GLU A O 1
ATOM 1299 N N . GLU A 1 166 ? -12.828 -0.607 -2.91 1 94.81 166 GLU A N 1
ATOM 1300 C CA . GLU A 1 166 ? -12.781 -1.812 -2.086 1 94.81 166 GLU A CA 1
ATOM 1301 C C . GLU A 1 166 ? -11.352 -2.309 -1.909 1 94.81 166 GLU A C 1
ATOM 1303 O O . GLU A 1 166 ? -10.508 -2.129 -2.795 1 94.81 166 GLU A O 1
ATOM 1308 N N . MET A 1 167 ? -11.148 -2.881 -0.792 1 95.5 167 MET A N 1
ATOM 1309 C CA . MET A 1 167 ? -9.93 -3.625 -0.506 1 95.5 167 MET A CA 1
ATOM 1310 C C . MET A 1 167 ? -10.242 -5.078 -0.162 1 95.5 167 MET A C 1
ATOM 1312 O O . MET A 1 167 ? -11.359 -5.395 0.245 1 95.5 167 MET A O 1
ATOM 1316 N N . ILE A 1 168 ? -9.289 -5.938 -0.393 1 94.62 168 ILE A N 1
ATOM 1317 C CA . ILE A 1 168 ? -9.484 -7.371 -0.195 1 94.62 168 ILE A CA 1
ATOM 1318 C C . ILE A 1 168 ? -8.43 -7.91 0.766 1 94.62 168 ILE A C 1
ATOM 1320 O O . ILE A 1 168 ? -7.262 -7.52 0.697 1 94.62 168 ILE A O 1
ATOM 1324 N N . CYS A 1 169 ? -8.867 -8.758 1.655 1 97.06 169 CYS A N 1
ATOM 1325 C CA . CYS A 1 169 ? -7.969 -9.375 2.625 1 97.06 169 CYS A CA 1
ATOM 1326 C C . CYS A 1 169 ? -7.137 -10.477 1.976 1 97.06 169 CYS A C 1
ATOM 1328 O O . CYS A 1 169 ? -7.684 -11.414 1.395 1 97.06 169 CYS A O 1
ATOM 1330 N N . VAL A 1 170 ? -5.867 -10.43 2.121 1 95.19 170 VAL A N 1
ATOM 1331 C CA . VAL A 1 170 ? -4.965 -11.336 1.416 1 95.19 170 VAL A CA 1
ATOM 1332 C C . VAL A 1 170 ? -5.055 -12.734 2.023 1 95.19 170 VAL A C 1
ATOM 1334 O O . VAL A 1 170 ? -4.617 -13.711 1.415 1 95.19 170 VAL A O 1
ATOM 1337 N N . GLN A 1 171 ? -5.621 -12.836 3.197 1 93.38 171 GLN A N 1
ATOM 1338 C CA . GLN A 1 171 ? -5.695 -14.125 3.875 1 93.38 171 GLN A CA 1
ATOM 1339 C C . GLN A 1 171 ? -7.062 -14.773 3.668 1 93.38 171 GLN A C 1
ATOM 1341 O O . GLN A 1 171 ? -7.148 -15.977 3.424 1 93.38 171 GLN A O 1
ATOM 1346 N N . THR A 1 172 ? -8.125 -14 3.715 1 93.12 172 THR A N 1
ATOM 1347 C CA . THR A 1 172 ? -9.469 -14.57 3.723 1 93.12 172 THR A CA 1
ATOM 1348 C C . THR A 1 172 ? -10.156 -14.336 2.383 1 93.12 172 THR A C 1
ATOM 1350 O O . THR A 1 172 ? -11.141 -15.008 2.061 1 93.12 172 THR A O 1
ATOM 1353 N N . GLY A 1 173 ? -9.727 -13.352 1.665 1 93.31 173 GLY A N 1
ATOM 1354 C CA . GLY A 1 173 ? -10.383 -13.008 0.411 1 93.31 173 GLY A CA 1
ATOM 1355 C C . GLY A 1 173 ? -11.641 -12.188 0.599 1 93.31 173 GLY A C 1
ATOM 1356 O O . GLY A 1 173 ? -12.352 -11.898 -0.366 1 93.31 173 GLY A O 1
ATOM 1357 N N . GLN A 1 174 ? -11.914 -11.859 1.838 1 96.62 174 GLN A N 1
ATOM 1358 C CA . GLN A 1 174 ? -13.07 -11 2.096 1 96.62 174 GLN A CA 1
ATOM 1359 C C . GLN A 1 174 ? -12.789 -9.562 1.684 1 96.62 174 GLN A C 1
ATOM 1361 O O . GLN A 1 174 ? -11.688 -9.055 1.889 1 96.62 174 GLN A O 1
ATOM 1366 N N . LYS A 1 175 ? -13.805 -8.922 1.177 1 96.88 175 LYS A N 1
ATOM 1367 C CA . LYS A 1 175 ? -13.672 -7.547 0.701 1 96.88 175 LYS A CA 1
ATOM 1368 C C . LYS A 1 175 ? -14.312 -6.562 1.673 1 96.88 175 LYS A C 1
ATOM 1370 O O . LYS A 1 175 ? -15.289 -6.898 2.352 1 96.88 175 LYS A O 1
ATOM 1375 N N . GLU A 1 176 ? -13.852 -5.398 1.801 1 98.25 176 GLU A N 1
ATOM 1376 C CA . GLU A 1 176 ? -14.391 -4.273 2.559 1 98.25 176 GLU A CA 1
ATOM 1377 C C . GLU A 1 176 ? -14.258 -2.969 1.779 1 98.25 176 GLU A C 1
ATOM 1379 O O . GLU A 1 176 ? -13.289 -2.779 1.04 1 98.25 176 GLU A O 1
ATOM 1384 N N . LYS A 1 177 ? -15.148 -2.096 1.995 1 97.94 177 LYS A N 1
ATOM 1385 C CA . LYS A 1 177 ? -15.117 -0.792 1.338 1 97.94 177 LYS A CA 1
ATOM 1386 C C . LYS A 1 177 ? -14.094 0.129 1.992 1 97.94 177 LYS A C 1
ATOM 1388 O O . LYS A 1 177 ? -13.891 0.076 3.207 1 97.94 177 LYS A O 1
ATOM 1393 N N . ARG A 1 178 ? -13.461 0.873 1.184 1 97.56 178 ARG A N 1
ATOM 1394 C CA . ARG A 1 178 ? -12.555 1.948 1.566 1 97.56 178 ARG A CA 1
ATOM 1395 C C . ARG A 1 178 ? -12.438 2.99 0.458 1 97.56 178 ARG A C 1
ATOM 1397 O O . ARG A 1 178 ? -12.688 2.689 -0.711 1 97.56 178 ARG A O 1
ATOM 1404 N N . LYS A 1 179 ? -12.172 4.199 0.8 1 96.75 179 LYS A N 1
ATOM 1405 C CA . LYS A 1 179 ? -11.68 5.156 -0.187 1 96.75 179 LYS A CA 1
ATOM 1406 C C . LYS A 1 179 ? -10.219 4.895 -0.526 1 96.75 179 LYS A C 1
ATOM 1408 O O . LYS A 1 179 ? -9.32 5.492 0.073 1 96.75 179 LYS A O 1
ATOM 1413 N N . VAL A 1 180 ? -10.031 4.086 -1.541 1 94.94 180 VAL A N 1
ATOM 1414 C CA . VAL A 1 180 ? -8.703 3.553 -1.825 1 94.94 180 VAL A CA 1
ATOM 1415 C C . VAL A 1 180 ? -7.91 4.559 -2.65 1 94.94 180 VAL A C 1
ATOM 1417 O O . VAL A 1 180 ? -8.438 5.148 -3.598 1 94.94 180 VAL A O 1
ATOM 1420 N N . ALA A 1 181 ? -6.695 4.77 -2.24 1 91.94 181 ALA A N 1
ATOM 1421 C CA . ALA A 1 181 ? -5.809 5.559 -3.088 1 91.94 181 ALA A CA 1
ATOM 1422 C C . ALA A 1 181 ? -5.445 4.801 -4.359 1 91.94 181 ALA A C 1
ATOM 1424 O O . ALA A 1 181 ? -5.035 3.641 -4.305 1 91.94 181 ALA A O 1
ATOM 1425 N N . LYS A 1 182 ? -5.891 5.293 -5.523 1 73.31 182 LYS A N 1
ATOM 1426 C CA . LYS A 1 182 ? -5.691 4.594 -6.789 1 73.31 182 LYS A CA 1
ATOM 1427 C C . LYS A 1 182 ? -4.211 4.516 -7.152 1 73.31 182 LYS A C 1
ATOM 1429 O O . LYS A 1 182 ? -3.527 5.539 -7.199 1 73.31 182 LYS A O 1
ATOM 1434 N N . PRO A 1 183 ? -3.879 3.25 -7.367 1 51.94 183 PRO A N 1
ATOM 1435 C CA . PRO A 1 183 ? -2.52 3.162 -7.91 1 51.94 183 PRO A CA 1
ATOM 1436 C C . PRO A 1 183 ? -2.408 3.734 -9.32 1 51.94 183 PRO A C 1
ATOM 1438 O O . PRO A 1 183 ? -3.389 3.734 -10.07 1 51.94 183 PRO A O 1
ATOM 1441 N N . ASN A 1 184 ? -1.788 4.742 -9.672 1 41.88 184 ASN A N 1
ATOM 1442 C CA . ASN A 1 184 ? -1.72 5.281 -11.023 1 41.88 184 ASN A CA 1
ATOM 1443 C C . ASN A 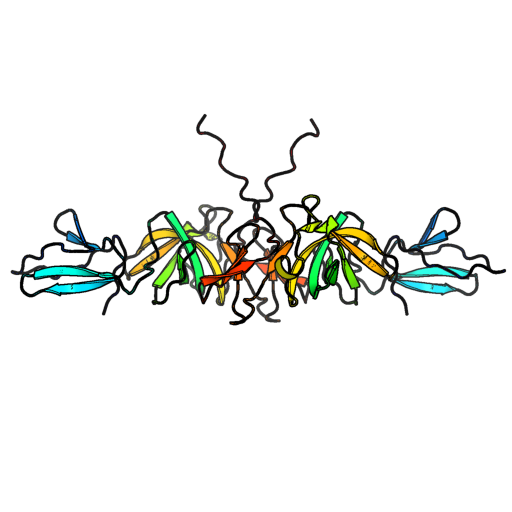1 184 ? -1.556 4.176 -12.062 1 41.88 184 ASN A C 1
ATOM 1445 O O . ASN A 1 184 ? -0.502 3.541 -12.141 1 41.88 184 ASN A O 1
ATOM 1449 N N . ILE A 1 185 ? -2.385 3.422 -12.406 1 36.38 185 ILE A N 1
ATOM 1450 C CA . ILE A 1 185 ? -2.275 2.488 -13.523 1 36.38 185 ILE A CA 1
ATOM 1451 C C . ILE A 1 185 ? -2.281 3.26 -14.844 1 36.38 185 ILE A C 1
ATOM 1453 O O . ILE A 1 185 ? -2.846 2.795 -15.836 1 36.38 185 ILE A O 1
ATOM 1457 N N . SER A 1 186 ? -1.908 4.43 -15.102 1 31.34 186 SER A N 1
ATOM 1458 C CA . SER A 1 186 ? -2.068 5.059 -16.406 1 31.34 186 SER A CA 1
ATOM 1459 C C . SER A 1 186 ? -1.46 4.203 -17.516 1 31.34 186 SER A C 1
ATOM 1461 O O . SER A 1 186 ? -1.627 4.496 -18.703 1 31.34 186 SER A O 1
ATOM 1463 N N . LEU A 1 187 ? -0.393 3.375 -17.562 1 27.75 187 LEU A N 1
ATOM 1464 C CA . LEU A 1 187 ? 0.174 3.406 -18.906 1 27.75 187 LEU A CA 1
ATOM 1465 C C . LEU A 1 187 ? -0.807 2.836 -19.938 1 27.75 187 LEU A C 1
ATOM 1467 O O . LEU A 1 187 ? -0.946 3.369 -21.031 1 27.75 187 LEU A O 1
ATOM 1471 N N . PHE A 1 188 ? -1.026 1.446 -20.109 1 25.86 188 PHE A N 1
ATOM 1472 C CA . PHE A 1 188 ? -0.758 0.753 -21.375 1 25.86 188 PHE A CA 1
ATOM 1473 C C . PHE A 1 188 ? -1.915 0.93 -22.344 1 25.86 188 PHE A C 1
ATOM 1475 O O . PHE A 1 188 ? -2.73 0.022 -22.516 1 25.86 188 PHE A O 1
ATOM 1482 N N . SER A 1 189 ? -2.785 1.832 -22.203 1 27.62 189 SER A N 1
ATOM 1483 C CA . SER A 1 189 ? -3.516 1.966 -23.469 1 27.62 189 SER A CA 1
ATOM 1484 C C . SER A 1 189 ? -2.6 2.436 -24.594 1 27.62 189 SER A C 1
ATOM 1486 O O . SER A 1 189 ? -2.801 3.516 -25.141 1 27.62 189 SER A O 1
ATOM 1488 N N . ALA A 1 190 ? -1.352 2.43 -24.719 1 24.45 190 ALA A N 1
ATOM 1489 C CA . ALA A 1 190 ? -0.855 2.938 -26 1 24.45 190 ALA A CA 1
ATOM 1490 C C . ALA A 1 190 ? -1.556 2.258 -27.172 1 24.45 190 ALA A C 1
ATOM 1492 O O . ALA A 1 190 ? -2.094 2.928 -28.062 1 24.45 190 ALA A O 1
ATOM 1493 N N . GLN A 1 191 ? -0.66 1.492 -28.188 1 21.78 191 GLN A N 1
ATOM 1494 C CA . GLN A 1 191 ? -0.411 1.385 -29.625 1 21.78 191 GLN A CA 1
ATOM 1495 C C . GLN A 1 191 ? -1.342 0.362 -30.266 1 21.78 191 GLN A C 1
ATOM 1497 O O . GLN A 1 191 ? -0.973 -0.292 -31.25 1 21.78 191 GLN A O 1
ATOM 1502 N N . MET A 1 192 ? -2.32 -0.179 -29.844 1 21 192 MET A N 1
ATOM 1503 C CA . MET A 1 192 ? -2.963 -0.919 -30.938 1 21 192 MET A CA 1
ATOM 1504 C C . MET A 1 192 ? -3.602 0.033 -31.938 1 21 192 MET A C 1
ATOM 1506 O O . MET A 1 192 ? -4.383 -0.391 -32.781 1 21 192 MET A O 1
ATOM 1510 N N . GLN A 1 193 ? -3.148 1.315 -31.969 1 18.02 193 GLN A N 1
ATOM 1511 C CA . GLN A 1 193 ? -3.391 1.863 -33.281 1 18.02 193 GLN A CA 1
ATOM 1512 C C . GLN A 1 193 ? -2.18 1.661 -34.188 1 18.02 193 GLN A C 1
ATOM 1514 O O . GLN A 1 193 ? -1.036 1.786 -33.75 1 18.02 193 GLN A O 1
ATOM 1519 N N . MET B 1 1 ? 0.31 -35.812 -1.649 1 45.66 1 MET B N 1
ATOM 1520 C CA . MET B 1 1 ? -0.322 -35.75 -2.965 1 45.66 1 MET B CA 1
ATOM 1521 C C . MET B 1 1 ? 0.014 -34.438 -3.662 1 45.66 1 MET B C 1
ATOM 1523 O O . MET B 1 1 ? -0.115 -33.375 -3.068 1 45.66 1 MET B O 1
ATOM 1527 N N . ASN B 1 2 ? 0.748 -34.562 -4.844 1 62.97 2 ASN B N 1
ATOM 1528 C CA . ASN B 1 2 ? 1.33 -33.406 -5.5 1 62.97 2 ASN B CA 1
ATOM 1529 C C . ASN B 1 2 ? 0.265 -32.562 -6.199 1 62.97 2 ASN B C 1
ATOM 1531 O O . ASN B 1 2 ? -0.611 -33.094 -6.875 1 62.97 2 ASN B O 1
ATOM 1535 N N . VAL B 1 3 ? 0.045 -31.375 -5.852 1 69.62 3 VAL B N 1
ATOM 1536 C CA . VAL B 1 3 ? -0.839 -30.438 -6.543 1 69.62 3 VAL B CA 1
ATOM 1537 C C . VAL B 1 3 ? -0.18 -29.953 -7.832 1 69.62 3 VAL B C 1
ATOM 1539 O O . VAL B 1 3 ? 0.988 -29.562 -7.828 1 69.62 3 VAL B O 1
ATOM 1542 N N . TYR B 1 4 ? -1.012 -30.281 -8.883 1 73.56 4 TYR B N 1
ATOM 1543 C CA . TYR B 1 4 ? -0.526 -29.844 -10.18 1 73.56 4 TYR B CA 1
ATOM 1544 C C . TYR B 1 4 ? -1.137 -28.5 -10.562 1 73.56 4 TYR B C 1
ATOM 1546 O O . TYR B 1 4 ? -2.285 -28.203 -10.219 1 73.56 4 TYR B O 1
ATOM 1554 N N . LEU B 1 5 ? -0.369 -27.672 -11.188 1 71.06 5 LEU B N 1
ATOM 1555 C CA . LEU B 1 5 ? -0.82 -26.375 -11.711 1 71.06 5 LEU B CA 1
ATOM 1556 C C . LEU B 1 5 ? -1.077 -26.453 -13.211 1 71.06 5 LEU B C 1
ATOM 1558 O O . LEU B 1 5 ? -0.496 -27.297 -13.898 1 71.06 5 LEU B O 1
ATOM 1562 N N . PRO B 1 6 ? -2.082 -25.547 -13.578 1 65.94 6 PRO B N 1
ATOM 1563 C CA . PRO B 1 6 ? -2.301 -25.562 -15.023 1 65.94 6 PRO B CA 1
ATOM 1564 C C . PRO B 1 6 ? -1.007 -25.391 -15.82 1 65.94 6 PRO B C 1
ATOM 1566 O O . PRO B 1 6 ? -0.178 -24.547 -15.484 1 65.94 6 PRO B O 1
ATOM 1569 N N . GLY B 1 7 ? -0.815 -26.266 -16.734 1 70.75 7 GLY B N 1
ATOM 1570 C CA . GLY B 1 7 ? 0.356 -26.234 -17.594 1 70.75 7 GLY B CA 1
ATOM 1571 C C . GLY B 1 7 ? 1.494 -27.094 -17.094 1 70.75 7 GLY B C 1
ATOM 1572 O O . GLY B 1 7 ? 2.504 -27.266 -17.781 1 70.75 7 GLY B O 1
ATOM 1573 N N . GLN B 1 8 ? 1.255 -27.578 -16.031 1 74.38 8 GLN B N 1
ATOM 1574 C CA . GLN B 1 8 ? 2.301 -28.422 -15.445 1 74.38 8 GLN B CA 1
ATOM 1575 C C . GLN B 1 8 ? 2.244 -29.844 -15.992 1 74.38 8 GLN B C 1
ATOM 1577 O O . GLN B 1 8 ? 1.167 -30.422 -16.094 1 74.38 8 GLN B O 1
ATOM 1582 N N . SER B 1 9 ? 3.537 -30.297 -16.375 1 82.94 9 SER B N 1
ATOM 1583 C CA . SER B 1 9 ? 3.617 -31.688 -16.812 1 82.94 9 SER B CA 1
ATOM 1584 C C . SER B 1 9 ? 3.418 -32.656 -15.641 1 82.94 9 SER B C 1
ATOM 1586 O O . SER B 1 9 ? 3.932 -32.406 -14.547 1 82.94 9 SER B O 1
ATOM 1588 N N . LEU B 1 10 ? 2.697 -33.688 -15.805 1 85.81 10 LEU B N 1
ATOM 1589 C CA . LEU B 1 10 ? 2.438 -34.656 -14.727 1 85.81 10 LEU B CA 1
ATOM 1590 C C . LEU B 1 10 ? 3.578 -35.656 -14.609 1 85.81 10 LEU B C 1
ATOM 1592 O O . LEU B 1 10 ? 3.645 -36.406 -13.641 1 85.81 10 LEU B O 1
ATOM 1596 N N . ASN B 1 11 ? 4.445 -35.562 -15.453 1 82.69 11 ASN B N 1
ATOM 1597 C CA . ASN B 1 11 ? 5.637 -36.406 -15.461 1 82.69 11 ASN B CA 1
ATOM 1598 C C . ASN B 1 11 ? 5.301 -37.875 -15.109 1 82.69 11 ASN B C 1
ATOM 1600 O O . ASN B 1 11 ? 5.922 -38.438 -14.219 1 82.69 11 ASN B O 1
ATOM 1604 N N . LEU B 1 12 ? 4.461 -38.469 -15.812 1 86.38 12 LEU B N 1
ATOM 1605 C CA . LEU B 1 12 ? 4.02 -39.844 -15.539 1 86.38 12 LEU B CA 1
ATOM 1606 C C . LEU B 1 12 ? 5.066 -40.844 -16 1 86.38 12 LEU B C 1
ATOM 1608 O O . LEU B 1 12 ? 5.781 -40.594 -16.984 1 86.38 12 LEU B O 1
ATOM 1612 N N . PRO B 1 13 ? 5.332 -41.906 -15.273 1 79.94 13 PRO B N 1
ATOM 1613 C CA . PRO B 1 13 ? 6.324 -42.906 -15.672 1 79.94 13 PRO B CA 1
ATOM 1614 C C . PRO B 1 13 ? 6.09 -43.438 -17.078 1 79.94 13 PRO B C 1
ATOM 1616 O O . PRO B 1 13 ? 4.941 -43.625 -17.484 1 79.94 13 PRO B O 1
ATOM 1619 N N . GLN B 1 14 ? 7.273 -43.344 -17.766 1 73.06 14 GLN B N 1
ATOM 1620 C CA . GLN B 1 14 ? 7.254 -43.906 -19.125 1 73.06 14 GLN B CA 1
ATOM 1621 C C . GLN B 1 14 ? 7.574 -45.406 -19.094 1 73.06 14 GLN B C 1
ATOM 1623 O O . GLN B 1 14 ? 8.531 -45.844 -18.438 1 73.06 14 GLN B O 1
ATOM 1628 N N . GLY B 1 15 ? 6.52 -46.312 -19.172 1 71.88 15 GLY B N 1
ATOM 1629 C CA . GLY B 1 15 ? 6.676 -47.75 -19.312 1 71.88 15 GLY B CA 1
ATOM 1630 C C . GLY B 1 15 ? 5.66 -48.375 -20.25 1 71.88 15 GLY B C 1
ATOM 1631 O O . GLY B 1 15 ? 5.285 -47.75 -21.25 1 71.88 15 GLY B O 1
ATOM 1632 N N . ASN B 1 16 ? 5.34 -49.625 -19.906 1 77.56 16 ASN B N 1
ATOM 1633 C CA . ASN B 1 16 ? 4.414 -50.375 -20.734 1 77.56 16 ASN B CA 1
ATOM 1634 C C . ASN B 1 16 ? 2.982 -49.875 -20.594 1 77.56 16 ASN B C 1
ATOM 1636 O O . ASN B 1 16 ? 2.074 -50.375 -21.266 1 77.56 16 ASN B O 1
ATOM 1640 N N . VAL B 1 17 ? 2.855 -48.812 -19.734 1 80.06 17 VAL B N 1
ATOM 1641 C CA . VAL B 1 17 ? 1.504 -48.312 -19.5 1 80.06 17 VAL B CA 1
ATOM 1642 C C . VAL B 1 17 ? 1.286 -47.031 -20.266 1 80.06 17 VAL B C 1
ATOM 1644 O O . VAL B 1 17 ? 2.115 -46.094 -20.203 1 80.06 17 VAL B O 1
ATOM 1647 N N . ARG B 1 18 ? 0.282 -47 -21.156 1 85.75 18 ARG B N 1
ATOM 1648 C CA . ARG B 1 18 ? -0.116 -45.781 -21.844 1 85.75 18 ARG B CA 1
ATOM 1649 C C . ARG B 1 18 ? -1.189 -45.031 -21.062 1 85.75 18 ARG B C 1
ATOM 1651 O O . ARG B 1 18 ? -2.252 -45.594 -20.781 1 85.75 18 ARG B O 1
ATOM 1658 N N . TYR B 1 19 ? -0.839 -43.719 -20.688 1 90.25 19 TYR B N 1
ATOM 1659 C CA . TYR B 1 19 ? -1.797 -42.906 -19.969 1 90.25 19 TYR B CA 1
ATOM 1660 C C . TYR B 1 19 ? -2.576 -42 -20.938 1 90.25 19 TYR B C 1
ATOM 1662 O O . TYR B 1 19 ? -2.057 -41.594 -21.984 1 90.25 19 TYR B O 1
ATOM 1670 N N . SER B 1 20 ? -3.861 -41.781 -20.656 1 91.56 20 SER B N 1
ATOM 1671 C CA . SER B 1 20 ? -4.703 -40.875 -21.406 1 91.56 20 SER B CA 1
ATOM 1672 C C . SER B 1 20 ? -5.156 -39.688 -20.547 1 91.56 20 SER B C 1
ATOM 1674 O O . SER B 1 20 ? -5.445 -39.875 -19.359 1 91.56 20 SER B O 1
ATOM 1676 N N . ALA B 1 21 ? -5.152 -38.469 -21.172 1 91 21 ALA B N 1
ATOM 1677 C CA . ALA B 1 21 ? -5.582 -37.281 -20.453 1 91 21 ALA B CA 1
ATOM 1678 C C . ALA B 1 21 ? -7.086 -37.312 -20.203 1 91 21 ALA B C 1
ATOM 1680 O O . ALA B 1 21 ? -7.875 -37.5 -21.141 1 91 21 ALA B O 1
ATOM 1681 N N . GLY B 1 22 ? -7.449 -37.156 -18.938 1 89.31 22 GLY B N 1
ATOM 1682 C CA . GLY B 1 22 ? -8.836 -36.969 -18.547 1 89.31 22 GLY B CA 1
ATOM 1683 C C . GLY B 1 22 ? -9.164 -35.562 -18.125 1 89.31 22 GLY B C 1
ATOM 1684 O O . GLY B 1 22 ? -8.531 -34.594 -18.594 1 89.31 22 GLY B O 1
ATOM 1685 N N . GLN B 1 23 ? -10.195 -35.406 -17.25 1 81.94 23 GLN B N 1
ATOM 1686 C CA . GLN B 1 23 ? -10.633 -34.094 -16.781 1 81.94 23 GLN B CA 1
ATOM 1687 C C . GLN B 1 23 ? -9.5 -33.375 -16.094 1 81.94 23 GLN B C 1
ATOM 1689 O O . GLN B 1 23 ? -8.758 -33.938 -15.297 1 81.94 23 GLN B O 1
ATOM 1694 N N . GLY B 1 24 ? -9.352 -32.094 -16.516 1 80.5 24 GLY B N 1
ATOM 1695 C CA . GLY B 1 24 ? -8.359 -31.25 -15.875 1 80.5 24 GLY B CA 1
ATOM 1696 C C . GLY B 1 24 ? -6.969 -31.422 -16.453 1 80.5 24 GLY B C 1
ATOM 1697 O O . GLY B 1 24 ? -5.992 -30.906 -15.906 1 80.5 24 GLY B O 1
ATOM 1698 N N . CYS B 1 25 ? -6.867 -32.25 -17.547 1 85.5 25 CYS B N 1
ATOM 1699 C CA . CYS B 1 25 ? -5.586 -32.5 -18.188 1 85.5 25 CYS B CA 1
ATOM 1700 C C . CYS B 1 25 ? -5.68 -32.281 -19.688 1 85.5 25 CYS B C 1
ATOM 1702 O O . CYS B 1 25 ? -6.781 -32.219 -20.25 1 85.5 25 CYS B O 1
ATOM 1704 N N . TYR B 1 26 ? -4.492 -32.031 -20.297 1 83.75 26 TYR B N 1
ATOM 1705 C CA . TYR B 1 26 ? -4.375 -32.062 -21.75 1 83.75 26 TYR B CA 1
ATOM 1706 C C . TYR B 1 26 ? -3.068 -32.719 -22.172 1 83.75 26 TYR B C 1
ATOM 1708 O O . TYR B 1 26 ? -2.131 -32.812 -21.375 1 83.75 26 TYR B O 1
ATOM 1716 N N . GLU B 1 27 ? -3.18 -33.25 -23.453 1 85.06 27 GLU B N 1
ATOM 1717 C CA . GLU B 1 27 ? -1.997 -33.906 -23.984 1 85.06 27 GLU B CA 1
ATOM 1718 C C . GLU B 1 27 ? -1.308 -33.062 -25.031 1 85.06 27 GLU B C 1
ATOM 1720 O O . GLU B 1 27 ? -1.969 -32.469 -25.906 1 85.06 27 GLU B O 1
ATOM 1725 N N . LEU B 1 28 ? -0.033 -32.875 -24.812 1 80.62 28 LEU B N 1
ATOM 1726 C CA . LEU B 1 28 ? 0.796 -32.156 -25.797 1 80.62 28 LEU B CA 1
ATOM 1727 C C . LEU B 1 28 ? 2.111 -32.906 -26.016 1 80.62 28 LEU B C 1
ATOM 1729 O O . LEU B 1 28 ? 2.867 -33.125 -25.078 1 80.62 28 LEU B O 1
ATOM 1733 N N . ASN B 1 29 ? 2.361 -33.219 -27.234 1 83.75 29 ASN B N 1
ATOM 1734 C CA . ASN B 1 29 ? 3.57 -33.938 -27.641 1 83.75 29 ASN B CA 1
ATOM 1735 C C . ASN B 1 29 ? 3.762 -35.219 -26.844 1 83.75 29 ASN B C 1
ATOM 1737 O O . ASN B 1 29 ? 4.863 -35.531 -26.375 1 83.75 29 ASN B O 1
ATOM 1741 N N . GLY B 1 30 ? 2.717 -35.875 -26.594 1 84.25 30 GLY B N 1
ATOM 1742 C CA . GLY B 1 30 ? 2.771 -37.156 -25.953 1 84.25 30 GLY B CA 1
ATOM 1743 C C . GLY B 1 30 ? 2.869 -37.094 -24.438 1 84.25 30 GLY B C 1
ATOM 1744 O O . GLY B 1 30 ? 2.982 -38.125 -23.766 1 84.25 30 GLY B O 1
ATOM 1745 N N . LYS B 1 31 ? 2.883 -35.844 -23.922 1 87.25 31 LYS B N 1
ATOM 1746 C CA . LYS B 1 31 ? 2.941 -35.656 -22.469 1 87.25 31 LYS B CA 1
ATOM 1747 C C . LYS B 1 31 ? 1.63 -35.094 -21.953 1 87.25 31 LYS B C 1
ATOM 1749 O O . LYS B 1 31 ? 0.935 -34.344 -22.656 1 87.25 31 LYS B O 1
ATOM 1754 N N . ILE B 1 32 ? 1.311 -35.531 -20.719 1 89.38 32 ILE B N 1
ATOM 1755 C CA . ILE B 1 32 ? 0.07 -35.062 -20.125 1 89.38 32 ILE B CA 1
ATOM 1756 C C . ILE B 1 32 ? 0.372 -33.906 -19.156 1 89.38 32 ILE B C 1
ATOM 1758 O O . ILE B 1 32 ? 1.277 -34.031 -18.328 1 89.38 32 ILE B O 1
ATOM 1762 N N . PHE B 1 33 ? -0.432 -32.844 -19.328 1 84.06 33 PHE B N 1
ATOM 1763 C CA . PHE B 1 33 ? -0.297 -31.625 -18.531 1 84.06 33 PHE B CA 1
ATOM 1764 C C . PHE B 1 33 ? -1.58 -31.328 -17.766 1 84.06 33 PHE B C 1
ATOM 1766 O O . PHE B 1 33 ? -2.67 -31.703 -18.203 1 84.06 33 PHE B O 1
ATOM 1773 N N . ALA B 1 34 ? -1.334 -30.719 -16.641 1 80.94 34 ALA B N 1
ATOM 1774 C CA . ALA B 1 34 ? -2.496 -30.203 -15.922 1 80.94 34 ALA B CA 1
ATOM 1775 C C . ALA B 1 34 ? -3.082 -28.984 -16.609 1 80.94 34 ALA B C 1
ATOM 1777 O O . ALA B 1 34 ? -2.346 -28.094 -17.047 1 80.94 34 ALA B O 1
ATOM 1778 N N . SER B 1 35 ? -4.422 -29.016 -16.797 1 73.88 35 SER B N 1
ATOM 1779 C CA . SER B 1 35 ? -5.09 -27.828 -17.328 1 73.88 35 SER B CA 1
ATOM 1780 C C . SER B 1 35 ? -5.703 -27 -16.203 1 73.88 35 SER B C 1
ATOM 1782 O O . SER B 1 35 ? -6.059 -25.828 -16.406 1 73.88 35 SER B O 1
ATOM 1784 N N . ILE B 1 36 ? -5.871 -27.656 -15.086 1 70.44 36 ILE B N 1
ATOM 1785 C CA . ILE B 1 36 ? -6.391 -26.984 -13.898 1 70.44 36 ILE B CA 1
ATOM 1786 C C . ILE B 1 36 ? -5.512 -27.312 -12.688 1 70.44 36 ILE B C 1
ATOM 1788 O O . ILE B 1 36 ? -4.688 -28.234 -12.75 1 70.44 36 ILE B O 1
ATOM 1792 N N . CYS B 1 37 ? -5.621 -26.5 -11.711 1 69.12 37 CYS B N 1
ATOM 1793 C CA . CYS B 1 37 ? -4.898 -26.781 -10.469 1 69.12 37 CYS B CA 1
ATOM 1794 C C . CYS B 1 37 ? -5.59 -27.875 -9.672 1 69.12 37 CYS B C 1
ATOM 1796 O O . CYS B 1 37 ? -6.812 -27.859 -9.508 1 69.12 37 CYS B O 1
ATOM 1798 N N . GLY B 1 38 ? -4.891 -28.859 -9.328 1 73.69 38 GLY B N 1
ATOM 1799 C CA . GLY B 1 38 ? -5.512 -29.922 -8.547 1 73.69 38 GLY B CA 1
ATOM 1800 C C . GLY B 1 38 ? -4.613 -31.125 -8.352 1 73.69 38 GLY B C 1
ATOM 1801 O O . GLY B 1 38 ? -3.418 -31.078 -8.656 1 73.69 38 GLY B O 1
ATOM 1802 N N . LYS B 1 39 ? -5.23 -32.062 -7.719 1 80.44 39 LYS B N 1
ATOM 1803 C CA . LYS B 1 39 ? -4.516 -33.312 -7.449 1 80.44 39 LYS B CA 1
ATOM 1804 C C . LYS B 1 39 ? -4.723 -34.312 -8.57 1 80.44 39 LYS B C 1
ATOM 1806 O O . LYS B 1 39 ? -5.82 -34.438 -9.125 1 80.44 39 LYS B O 1
ATOM 1811 N N . CYS B 1 40 ? -3.555 -35.031 -8.859 1 85.69 40 CYS B N 1
ATOM 1812 C CA . CYS B 1 40 ? -3.584 -36.031 -9.93 1 85.69 40 CYS B CA 1
ATOM 1813 C C . CYS B 1 40 ? -4.219 -37.344 -9.445 1 85.69 40 CYS B C 1
ATOM 1815 O O . CYS B 1 40 ? -3.947 -37.781 -8.328 1 85.69 40 CYS B O 1
ATOM 1817 N N . GLN B 1 41 ? -5.242 -37.68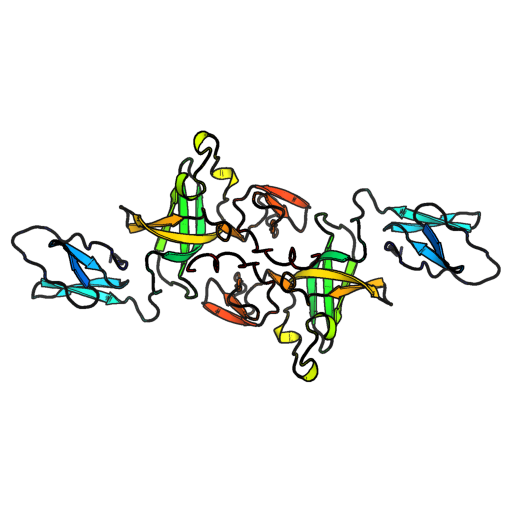8 -10.172 1 88 41 GLN B N 1
ATOM 1818 C CA . GLN B 1 41 ? -5.848 -39 -9.961 1 88 41 GLN B CA 1
ATOM 1819 C C . GLN B 1 41 ? -5.762 -39.844 -11.219 1 88 41 GLN B C 1
ATOM 1821 O O . GLN B 1 41 ? -6 -39.375 -12.328 1 88 41 GLN B O 1
ATOM 1826 N N . ILE B 1 42 ? -5.25 -41.188 -11.008 1 88.88 42 ILE B N 1
ATOM 1827 C CA . ILE B 1 42 ? -5.191 -42.125 -12.117 1 88.88 42 ILE B CA 1
ATOM 1828 C C . ILE B 1 42 ? -6.195 -43.25 -11.891 1 88.88 42 ILE B C 1
ATOM 1830 O O . ILE B 1 42 ? -6.195 -43.906 -10.836 1 88.88 42 ILE B O 1
ATOM 1834 N N . ASP B 1 43 ? -7.062 -43.406 -12.844 1 89.81 43 ASP B N 1
ATOM 1835 C CA . ASP B 1 43 ? -8.062 -44.469 -12.664 1 89.81 43 ASP B CA 1
ATOM 1836 C C . ASP B 1 43 ? -7.555 -45.781 -13.203 1 89.81 43 ASP B C 1
ATOM 1838 O O . ASP B 1 43 ? -6.414 -45.906 -13.664 1 89.81 43 ASP B O 1
ATOM 1842 N N . LYS B 1 44 ? -8.391 -46.844 -13.117 1 90.81 44 LYS B N 1
ATOM 1843 C CA . LYS B 1 44 ? -8.016 -48.219 -13.453 1 90.81 44 LYS B CA 1
ATOM 1844 C C . LYS B 1 44 ? -7.688 -48.344 -14.938 1 90.81 44 LYS B C 1
ATOM 1846 O O . LYS B 1 44 ? -6.949 -49.25 -15.344 1 90.81 44 LYS B O 1
ATOM 1851 N N . ASP B 1 45 ? -8.281 -47.469 -15.75 1 91.25 45 ASP B N 1
ATOM 1852 C CA . ASP B 1 45 ? -8.062 -47.5 -17.188 1 91.25 45 ASP B CA 1
ATOM 1853 C C . ASP B 1 45 ? -6.895 -46.625 -17.594 1 91.25 45 ASP B C 1
ATOM 1855 O O . ASP B 1 45 ? -6.73 -46.312 -18.781 1 91.25 45 ASP B O 1
ATOM 1859 N N . ASN B 1 46 ? -6.137 -46.125 -16.641 1 91.5 46 ASN B N 1
ATOM 1860 C CA . ASN B 1 46 ? -4.969 -45.281 -16.844 1 91.5 46 ASN B CA 1
ATOM 1861 C C . ASN B 1 46 ? -5.363 -43.906 -17.391 1 91.5 46 ASN B C 1
ATOM 1863 O O . ASN B 1 46 ? -4.59 -43.281 -18.125 1 91.5 46 ASN B O 1
ATOM 1867 N N . ILE B 1 47 ? -6.629 -43.469 -17.109 1 92.5 47 ILE B N 1
ATOM 1868 C CA . ILE B 1 47 ? -7.059 -42.125 -17.391 1 92.5 47 ILE B CA 1
ATOM 1869 C C . ILE B 1 47 ? -6.621 -41.188 -16.25 1 92.5 47 ILE B C 1
ATOM 1871 O O . ILE B 1 47 ? -6.961 -41.438 -15.086 1 92.5 47 ILE B O 1
ATOM 1875 N N . VAL B 1 48 ? -5.832 -40.219 -16.625 1 92.19 48 VAL B N 1
ATOM 1876 C CA . VAL B 1 48 ? -5.277 -39.281 -15.648 1 92.19 48 VAL B CA 1
ATOM 1877 C C . VAL B 1 48 ? -6.152 -38.031 -15.562 1 92.19 48 VAL B C 1
ATOM 1879 O O . VAL B 1 48 ? -6.457 -37.406 -16.578 1 92.19 48 VAL B O 1
ATOM 1882 N N . SER B 1 49 ? -6.672 -37.75 -14.383 1 88 49 SER B N 1
ATOM 1883 C CA . SER B 1 49 ? -7.484 -36.562 -14.156 1 88 49 SER B CA 1
ATOM 1884 C C . SER B 1 49 ? -6.941 -35.75 -12.992 1 88 49 SER B C 1
ATOM 1886 O O . SER B 1 49 ? -6.191 -36.25 -12.156 1 88 49 SER B O 1
ATOM 1888 N N . ILE B 1 50 ? -7.098 -34.469 -13.18 1 81.94 50 ILE B N 1
ATOM 1889 C CA . ILE B 1 50 ? -6.789 -33.594 -12.07 1 81.94 50 ILE B CA 1
ATOM 1890 C C . ILE B 1 50 ? -8.07 -33.219 -11.328 1 81.94 50 ILE B C 1
ATOM 1892 O O . ILE B 1 50 ? -9.016 -32.688 -11.922 1 81.94 50 ILE B O 1
ATOM 1896 N N . VAL B 1 51 ? -8.172 -33.688 -10.062 1 74.5 51 VAL B N 1
ATOM 1897 C CA . VAL B 1 51 ? -9.273 -33.281 -9.195 1 74.5 51 VAL B CA 1
ATOM 1898 C C . VAL B 1 51 ? -9 -31.906 -8.617 1 74.5 51 VAL B C 1
ATOM 1900 O O . VAL B 1 51 ? -7.996 -31.688 -7.934 1 74.5 51 VAL B O 1
ATOM 1903 N N . PRO B 1 52 ? -9.883 -30.953 -9.281 1 64.94 52 PRO B N 1
ATOM 1904 C CA . PRO B 1 52 ? -9.656 -29.609 -8.75 1 64.94 52 PRO B CA 1
ATOM 1905 C C . PRO B 1 52 ? -9.617 -29.578 -7.223 1 64.94 52 PRO B C 1
ATOM 1907 O O . PRO B 1 52 ? -10.336 -30.344 -6.566 1 64.94 52 PRO B O 1
ATOM 1910 N N . LEU B 1 53 ? -8.586 -29.281 -6.809 1 58.69 53 LEU B N 1
ATOM 1911 C CA . LEU B 1 53 ? -8.719 -29.031 -5.379 1 58.69 53 LEU B CA 1
ATOM 1912 C C . LEU B 1 53 ? -9.961 -28.188 -5.086 1 58.69 53 LEU B C 1
ATOM 1914 O O . LEU B 1 53 ? -10.438 -27.453 -5.953 1 58.69 53 LEU B O 1
ATOM 1918 N N . GLY B 1 54 ? -10.766 -28.484 -4.109 1 51.41 54 GLY B N 1
ATOM 1919 C CA . GLY B 1 54 ? -11.992 -27.75 -3.838 1 51.41 54 GLY B CA 1
ATOM 1920 C C . GLY B 1 54 ? -12.195 -26.562 -4.766 1 51.41 54 GLY B C 1
ATOM 1921 O O . GLY B 1 54 ? -11.453 -26.391 -5.73 1 51.41 54 GLY B O 1
ATOM 1922 N N . ASN B 1 55 ? -13.391 -25.875 -4.562 1 48.59 55 ASN B N 1
ATOM 1923 C CA . ASN B 1 55 ? -13.906 -24.781 -5.391 1 48.59 55 ASN B CA 1
ATOM 1924 C C . ASN B 1 55 ? -12.773 -24 -6.043 1 48.59 55 ASN B C 1
ATOM 1926 O O . ASN B 1 55 ? -12.781 -23.781 -7.254 1 48.59 55 ASN B O 1
ATOM 1930 N N . LYS B 1 56 ? -12.328 -22.875 -5.367 1 47.66 56 LYS B N 1
ATOM 1931 C CA . LYS B 1 56 ? -11.859 -21.609 -5.906 1 47.66 56 LYS B CA 1
ATOM 1932 C C . LYS B 1 56 ? -10.445 -21.734 -6.461 1 47.66 56 LYS B C 1
ATOM 1934 O O . LYS B 1 56 ? -9.469 -21.531 -5.734 1 47.66 56 LYS B O 1
ATOM 1939 N N . VAL B 1 57 ? -9.984 -22.844 -7.16 1 50.59 57 VAL B N 1
ATOM 1940 C CA . VAL B 1 57 ? -8.672 -22.844 -7.797 1 50.59 57 VAL B CA 1
ATOM 1941 C C . VAL B 1 57 ? -8.453 -21.5 -8.508 1 50.59 57 VAL B C 1
ATOM 1943 O O . VAL B 1 57 ? -9.289 -21.062 -9.289 1 50.59 57 VAL B O 1
ATOM 1946 N N . ALA B 1 58 ? -7.641 -20.812 -7.973 1 57.5 58 ALA B N 1
ATOM 1947 C CA . ALA B 1 58 ? -7.289 -19.5 -8.523 1 57.5 58 ALA B CA 1
ATOM 1948 C C . ALA B 1 58 ? -6.906 -19.609 -10 1 57.5 58 ALA B C 1
ATOM 1950 O O . ALA B 1 58 ? -6.332 -20.625 -10.422 1 57.5 58 ALA B O 1
ATOM 1951 N N . ASN B 1 59 ? -7.625 -19.328 -11.031 1 69.25 59 ASN B N 1
ATOM 1952 C CA . ASN B 1 59 ? -7.371 -19.094 -12.445 1 69.25 59 ASN B CA 1
ATOM 1953 C C . ASN B 1 59 ? -5.945 -18.609 -12.688 1 69.25 59 ASN B C 1
ATOM 1955 O O . ASN B 1 59 ? -5.734 -17.453 -13.055 1 69.25 59 ASN B O 1
ATOM 1959 N N . LEU B 1 60 ? -4.953 -19.562 -12.266 1 80.5 60 LEU B N 1
ATOM 1960 C CA . LEU B 1 60 ? -3.559 -19.219 -12.508 1 80.5 60 LEU B CA 1
ATOM 1961 C C . LEU B 1 60 ? -3.18 -19.484 -13.961 1 80.5 60 LEU B C 1
ATOM 1963 O O . LEU B 1 60 ? -3.279 -20.625 -14.43 1 80.5 60 LEU B O 1
ATOM 1967 N N . GLN B 1 61 ? -2.857 -18.516 -14.695 1 78.5 61 GLN B N 1
ATOM 1968 C CA . GLN B 1 61 ? -2.342 -18.578 -16.062 1 78.5 61 GLN B CA 1
ATOM 1969 C C . GLN B 1 61 ? -1.141 -17.656 -16.234 1 78.5 61 GLN B C 1
ATOM 1971 O O . GLN B 1 61 ? -1.004 -16.656 -15.516 1 78.5 61 GLN B O 1
ATOM 1976 N N . VAL B 1 62 ? -0.299 -18.125 -17.172 1 81.75 62 VAL B N 1
ATOM 1977 C CA . VAL B 1 62 ? 0.82 -17.234 -17.469 1 81.75 62 VAL B CA 1
ATOM 1978 C C . VAL B 1 62 ? 0.308 -15.812 -17.688 1 81.75 62 VAL B C 1
ATOM 1980 O O . VAL B 1 62 ? -0.71 -15.609 -18.344 1 81.75 62 VAL B O 1
ATOM 1983 N N . GLY B 1 63 ? 0.938 -14.945 -17.031 1 88.94 63 GLY B N 1
ATOM 1984 C CA . GLY B 1 63 ? 0.496 -13.562 -17.125 1 88.94 63 GLY B CA 1
ATOM 1985 C C . GLY B 1 63 ? -0.326 -13.109 -15.93 1 88.94 63 GLY B C 1
ATOM 1986 O O . GLY B 1 63 ? -0.516 -11.914 -15.719 1 88.94 63 GLY B O 1
ATOM 1987 N N . SER B 1 64 ? -0.783 -14.055 -15.156 1 88.56 64 SER B N 1
ATOM 1988 C CA . SER B 1 64 ? -1.564 -13.711 -13.969 1 88.56 64 SER B CA 1
ATOM 1989 C C . SER B 1 64 ? -0.735 -12.906 -12.977 1 88.56 64 SER B C 1
ATOM 1991 O O . SER B 1 64 ? 0.47 -13.125 -12.836 1 88.56 64 SER B O 1
ATOM 1993 N N . ILE B 1 65 ? -1.395 -12 -12.32 1 94.06 65 ILE B N 1
ATOM 1994 C CA . ILE B 1 65 ? -0.762 -11.289 -11.219 1 94.06 65 ILE B CA 1
ATOM 1995 C C . ILE B 1 65 ? -0.988 -12.055 -9.914 1 94.06 65 ILE B C 1
ATOM 1997 O O . ILE B 1 65 ? -2.102 -12.508 -9.641 1 94.06 65 ILE B O 1
ATOM 2001 N N . VAL B 1 66 ? 0.08 -12.195 -9.148 1 95.06 66 VAL B N 1
ATOM 2002 C CA . VAL B 1 66 ? -0.046 -12.875 -7.859 1 95.06 66 VAL B CA 1
ATOM 2003 C C . VAL B 1 66 ? 0.387 -11.938 -6.734 1 95.06 66 VAL B C 1
ATOM 2005 O O . VAL B 1 66 ? 1.215 -11.047 -6.945 1 95.06 66 VAL B O 1
ATOM 2008 N N . THR B 1 67 ? -0.237 -12.086 -5.586 1 96.56 67 THR B N 1
ATOM 2009 C CA . THR B 1 67 ? 0.221 -11.5 -4.328 1 96.56 67 THR B CA 1
ATOM 2010 C C . THR B 1 67 ? 0.921 -12.555 -3.469 1 96.56 67 THR B C 1
ATOM 2012 O O . THR B 1 67 ? 0.396 -13.648 -3.271 1 96.56 67 THR B O 1
ATOM 2015 N N . ALA B 1 68 ? 2.129 -12.164 -3.031 1 98.06 68 ALA B N 1
ATOM 2016 C CA . ALA B 1 68 ? 2.932 -13.188 -2.371 1 98.06 68 ALA B CA 1
ATOM 2017 C C . ALA B 1 68 ? 3.748 -12.594 -1.228 1 98.06 68 ALA B C 1
ATOM 2019 O O . ALA B 1 68 ? 4.031 -11.398 -1.214 1 98.06 68 ALA B O 1
ATOM 2020 N N . LYS B 1 69 ? 4.094 -13.484 -0.313 1 98.56 69 LYS B N 1
ATOM 2021 C CA . LYS B 1 69 ? 4.945 -13.086 0.804 1 98.56 69 LYS B CA 1
ATOM 2022 C C . LYS B 1 69 ? 6.375 -13.594 0.612 1 98.56 69 LYS B C 1
ATOM 2024 O O . LYS B 1 69 ? 6.586 -14.773 0.334 1 98.56 69 LYS B O 1
ATOM 2029 N N . VAL B 1 70 ? 7.305 -12.664 0.796 1 98.81 70 VAL B N 1
ATOM 2030 C CA . VAL B 1 70 ? 8.711 -13.039 0.694 1 98.81 70 VAL B CA 1
ATOM 2031 C C . VAL B 1 70 ? 9.094 -13.93 1.87 1 98.81 70 VAL B C 1
ATOM 2033 O O . VAL B 1 70 ? 8.875 -13.578 3.029 1 98.81 70 VAL B O 1
ATOM 2036 N N . LEU B 1 71 ? 9.656 -15.086 1.55 1 98.44 71 LEU B N 1
ATOM 2037 C CA . LEU B 1 71 ? 10.047 -16.031 2.58 1 98.44 71 LEU B CA 1
ATOM 2038 C C . LEU B 1 71 ? 11.547 -15.977 2.834 1 98.44 71 LEU B C 1
ATOM 2040 O O . LEU B 1 71 ? 11.984 -15.883 3.984 1 98.44 71 LEU B O 1
ATOM 2044 N N . ARG B 1 72 ? 12.344 -16.047 1.705 1 98.31 72 ARG B N 1
ATOM 2045 C CA . ARG B 1 72 ? 13.797 -16.156 1.796 1 98.31 72 ARG B CA 1
ATOM 2046 C C . ARG B 1 72 ? 14.477 -15.398 0.661 1 98.31 72 ARG B C 1
ATOM 2048 O O . ARG B 1 72 ? 13.992 -15.414 -0.474 1 98.31 72 ARG B O 1
ATOM 2055 N N . ILE B 1 73 ? 15.633 -14.906 1.036 1 98.31 73 ILE B N 1
ATOM 2056 C CA . ILE B 1 73 ? 16.422 -14.18 0.052 1 98.31 73 ILE B CA 1
ATOM 2057 C C . ILE B 1 73 ? 17.766 -14.875 -0.152 1 98.31 73 ILE B C 1
ATOM 2059 O O . ILE B 1 73 ? 18.469 -15.18 0.816 1 98.31 73 ILE B O 1
ATOM 2063 N N . ARG B 1 74 ? 18.047 -15.125 -1.375 1 96.88 74 ARG B N 1
ATOM 2064 C CA . ARG B 1 74 ? 19.359 -15.602 -1.789 1 96.88 74 ARG B CA 1
ATOM 2065 C C . ARG B 1 74 ? 20.047 -14.594 -2.695 1 96.88 74 ARG B C 1
ATOM 2067 O O . ARG B 1 74 ? 19.453 -13.586 -3.076 1 96.88 74 ARG B O 1
ATOM 2074 N N . ASP B 1 75 ? 21.266 -14.859 -3.021 1 95.56 75 ASP B N 1
ATOM 2075 C CA . ASP B 1 75 ? 22.047 -13.906 -3.814 1 95.56 75 ASP B CA 1
ATOM 2076 C C . ASP B 1 75 ? 21.469 -13.773 -5.223 1 95.56 75 ASP B C 1
ATOM 2078 O O . ASP B 1 75 ? 21.531 -12.703 -5.824 1 95.56 75 ASP B O 1
ATOM 2082 N N . ASN B 1 76 ? 20.922 -14.852 -5.645 1 95.44 76 ASN B N 1
ATOM 2083 C CA . ASN B 1 76 ? 20.547 -14.828 -7.051 1 95.44 76 ASN B CA 1
ATOM 2084 C C . ASN B 1 76 ? 19.031 -15.016 -7.223 1 95.44 76 ASN B C 1
ATOM 2086 O O . ASN B 1 76 ? 18.516 -14.961 -8.344 1 95.44 76 ASN B O 1
ATOM 2090 N N . LYS B 1 77 ? 18.312 -15.242 -6.176 1 96.94 77 LYS B N 1
ATOM 2091 C CA . LYS B 1 77 ? 16.875 -15.445 -6.293 1 96.94 77 LYS B CA 1
ATOM 2092 C C . LYS B 1 77 ? 16.172 -15.172 -4.969 1 96.94 77 LYS B C 1
ATOM 2094 O O . LYS B 1 77 ? 16.812 -15.117 -3.918 1 96.94 77 LYS B O 1
ATOM 2099 N N . VAL B 1 78 ? 14.859 -15.031 -5.09 1 98.06 78 VAL B N 1
ATOM 2100 C CA . VAL B 1 78 ? 13.984 -14.844 -3.936 1 98.06 78 VAL B CA 1
ATOM 2101 C C . VAL B 1 78 ? 12.859 -15.875 -3.963 1 98.06 78 VAL B C 1
ATOM 2103 O O . VAL B 1 78 ? 12.281 -16.141 -5.02 1 98.06 78 VAL B O 1
ATOM 2106 N N . GLU B 1 79 ? 12.633 -16.422 -2.809 1 97.94 79 GLU B N 1
ATOM 2107 C CA . GLU B 1 79 ? 11.531 -17.375 -2.68 1 97.94 79 GLU B CA 1
ATOM 2108 C C . GLU B 1 79 ? 10.336 -16.734 -1.981 1 97.94 79 GLU B C 1
ATOM 2110 O O . GLU B 1 79 ? 10.492 -16.031 -0.981 1 97.94 79 GLU B O 1
ATOM 2115 N N . VAL B 1 80 ? 9.156 -17.078 -2.547 1 98.31 80 VAL B N 1
ATOM 2116 C CA . VAL B 1 80 ? 7.957 -16.453 -2.002 1 98.31 80 VAL B CA 1
ATOM 2117 C C . VAL B 1 80 ? 6.859 -17.484 -1.826 1 98.31 80 VAL B C 1
ATOM 2119 O O . VAL B 1 80 ? 6.875 -18.531 -2.484 1 98.31 80 VAL B O 1
ATOM 2122 N N . LYS B 1 81 ? 5.965 -17.203 -0.891 1 96.56 81 LYS B N 1
ATOM 2123 C CA . LYS B 1 81 ? 4.711 -17.938 -0.747 1 96.56 81 LYS B CA 1
ATOM 2124 C C . LYS B 1 81 ? 3.551 -17.172 -1.373 1 96.56 81 LYS B C 1
ATOM 2126 O O . LYS B 1 81 ? 3.252 -16.047 -0.972 1 96.56 81 LYS B O 1
ATOM 2131 N N . ILE B 1 82 ? 2.912 -17.781 -2.293 1 94.62 82 ILE B N 1
ATOM 2132 C CA . ILE B 1 82 ? 1.795 -17.125 -2.971 1 94.62 82 ILE B CA 1
ATOM 2133 C C . ILE B 1 82 ? 0.556 -17.172 -2.078 1 94.62 82 ILE B C 1
ATOM 2135 O O . ILE B 1 82 ? 0.191 -18.219 -1.562 1 94.62 82 ILE B O 1
ATOM 2139 N N . MET B 1 83 ? -0.027 -16.047 -1.976 1 94.88 83 MET B N 1
ATOM 2140 C CA . MET B 1 83 ? -1.203 -15.914 -1.121 1 94.88 83 MET B CA 1
ATOM 2141 C C . MET B 1 83 ? -2.471 -15.789 -1.958 1 94.88 83 MET B C 1
ATOM 2143 O O . MET B 1 83 ? -3.512 -16.344 -1.609 1 94.88 83 MET B O 1
ATOM 2147 N N . MET B 1 84 ? -2.391 -15.023 -3.021 1 93.88 84 MET B N 1
ATOM 2148 C CA . MET B 1 84 ? -3.523 -14.789 -3.91 1 93.88 84 MET B CA 1
ATOM 2149 C C . MET B 1 84 ? -3.107 -14.93 -5.371 1 93.88 84 MET B C 1
ATOM 2151 O O . MET B 1 84 ? -1.985 -14.578 -5.734 1 93.88 84 MET B O 1
ATOM 2155 N N . VAL B 1 85 ? -4.023 -15.328 -6.156 1 91.19 85 VAL B N 1
ATOM 2156 C CA . VAL B 1 85 ? -3.951 -15.242 -7.613 1 91.19 85 VAL B CA 1
ATOM 2157 C C . VAL B 1 85 ? -5.059 -14.328 -8.133 1 91.19 85 VAL B C 1
ATOM 2159 O O . VAL B 1 85 ? -6.242 -14.609 -7.941 1 91.19 85 VAL B O 1
ATOM 2162 N N . GLU B 1 86 ? -4.582 -13.273 -8.766 1 89.44 86 GLU B N 1
ATOM 2163 C CA . GLU B 1 86 ? -5.531 -12.234 -9.164 1 89.44 86 GLU B CA 1
ATOM 2164 C C . GLU B 1 86 ? -6.348 -11.742 -7.973 1 89.44 86 GLU B C 1
ATOM 2166 O O . GLU B 1 86 ? -5.797 -11.188 -7.023 1 89.44 86 GLU B O 1
ATOM 2171 N N . ASP B 1 87 ? -7.578 -12.039 -7.914 1 87.5 87 ASP B N 1
ATOM 2172 C CA . ASP B 1 87 ? -8.422 -11.523 -6.84 1 87.5 87 ASP B CA 1
ATOM 2173 C C . ASP B 1 87 ? -8.945 -12.656 -5.957 1 87.5 87 ASP B C 1
ATOM 2175 O O . ASP B 1 87 ? -9.969 -12.516 -5.297 1 87.5 87 ASP B O 1
ATOM 2179 N N . ALA B 1 88 ? -8.164 -13.75 -5.969 1 87.88 88 ALA B N 1
ATOM 2180 C CA . ALA B 1 88 ? -8.625 -14.906 -5.195 1 87.88 88 ALA B CA 1
ATOM 2181 C C . ALA B 1 88 ? -7.527 -15.406 -4.262 1 87.88 88 ALA B C 1
ATOM 2183 O O . ALA B 1 88 ? -6.383 -15.586 -4.68 1 87.88 88 ALA B O 1
ATOM 2184 N N . VAL B 1 89 ? -7.988 -15.711 -3.037 1 90.31 89 VAL B N 1
ATOM 2185 C CA . VAL B 1 89 ? -7.055 -16.297 -2.074 1 90.31 89 VAL B CA 1
ATOM 2186 C C . VAL B 1 89 ? -6.852 -17.766 -2.387 1 90.31 89 VAL B C 1
ATOM 2188 O O . VAL B 1 89 ? -7.789 -18.469 -2.787 1 90.31 89 VAL B O 1
ATOM 2191 N N . ILE B 1 90 ? -5.594 -18.156 -2.16 1 84.12 90 ILE B N 1
ATOM 2192 C CA . ILE B 1 90 ? -5.363 -19.578 -2.328 1 84.12 90 ILE B CA 1
ATOM 2193 C C . ILE B 1 90 ? -5.172 -20.234 -0.961 1 84.12 90 ILE B C 1
ATOM 2195 O O . ILE B 1 90 ? -4.594 -19.641 -0.054 1 84.12 90 ILE B O 1
ATOM 2199 N N . ASN B 1 91 ? -5.664 -21.375 -0.814 1 76.31 91 ASN B N 1
ATOM 2200 C CA . ASN B 1 91 ? -5.645 -22.062 0.475 1 76.31 91 ASN B CA 1
ATOM 2201 C C . ASN B 1 91 ? -4.723 -23.281 0.447 1 76.31 91 ASN B C 1
ATOM 2203 O O . ASN B 1 91 ? -4.887 -24.203 1.247 1 76.31 91 ASN B O 1
ATOM 2207 N N . TYR B 1 92 ? -3.891 -23.328 -0.493 1 73.06 92 TYR B N 1
ATOM 2208 C CA . TYR B 1 92 ? -2.879 -24.375 -0.583 1 73.06 92 TYR B CA 1
ATOM 2209 C C . TYR B 1 92 ? -1.483 -23.766 -0.715 1 73.06 92 TYR B C 1
ATOM 2211 O O . TYR B 1 92 ? -1.336 -22.578 -0.963 1 73.06 92 TYR B O 1
ATOM 2219 N N . ASN B 1 93 ? -0.568 -24.672 -0.479 1 81.81 93 ASN B N 1
ATOM 2220 C CA . ASN B 1 93 ? 0.813 -24.203 -0.542 1 81.81 93 ASN B CA 1
ATOM 2221 C C . ASN B 1 93 ? 1.293 -24.062 -1.983 1 81.81 93 ASN B C 1
ATOM 2223 O O . ASN B 1 93 ? 1.299 -25.031 -2.738 1 81.81 93 ASN B O 1
ATOM 2227 N N . LEU B 1 94 ? 1.516 -22.875 -2.395 1 86.12 94 LEU B N 1
ATOM 2228 C CA . LEU B 1 94 ? 2.082 -22.531 -3.693 1 86.12 94 LEU B CA 1
ATOM 2229 C C . LEU B 1 94 ? 3.24 -21.547 -3.541 1 86.12 94 LEU B C 1
ATOM 2231 O O . LEU B 1 94 ? 3.113 -20.547 -2.852 1 86.12 94 LEU B O 1
ATOM 2235 N N . GLN B 1 95 ? 4.352 -21.938 -4.156 1 91.19 95 GLN B N 1
ATOM 2236 C CA . GLN B 1 95 ? 5.547 -21.109 -3.982 1 91.19 95 GLN B CA 1
ATOM 2237 C C . GLN B 1 95 ? 6.035 -20.578 -5.32 1 91.19 95 GLN B C 1
ATOM 2239 O O . GLN B 1 95 ? 5.715 -21.125 -6.375 1 91.19 95 GLN B O 1
ATOM 2244 N N . GLY B 1 96 ? 6.738 -19.406 -5.246 1 95.06 96 GLY B N 1
ATOM 2245 C CA . GLY B 1 96 ? 7.328 -18.781 -6.422 1 95.06 96 GLY B CA 1
ATOM 2246 C C . GLY B 1 96 ? 8.781 -18.375 -6.219 1 95.06 96 GLY B C 1
ATOM 2247 O O . GLY B 1 96 ? 9.281 -18.375 -5.09 1 95.06 96 GLY B O 1
ATOM 2248 N N . ILE B 1 97 ? 9.383 -18.172 -7.359 1 97.31 97 ILE B N 1
ATOM 2249 C CA . ILE B 1 97 ? 10.773 -17.734 -7.387 1 97.31 97 ILE B CA 1
ATOM 2250 C C . ILE B 1 97 ? 10.914 -16.5 -8.273 1 97.31 97 ILE B C 1
ATOM 2252 O O . ILE B 1 97 ? 10.32 -16.422 -9.352 1 97.31 97 ILE B O 1
ATOM 2256 N N . ILE B 1 98 ? 11.68 -15.594 -7.773 1 98.25 98 ILE B N 1
ATOM 2257 C CA . ILE B 1 98 ? 12.055 -14.422 -8.562 1 98.25 98 ILE B CA 1
ATOM 2258 C C . ILE B 1 98 ? 13.57 -14.383 -8.734 1 98.25 98 ILE B C 1
ATOM 2260 O O . ILE B 1 98 ? 14.305 -14.188 -7.758 1 98.25 98 ILE B O 1
ATOM 2264 N N . ARG B 1 99 ? 14.039 -14.547 -9.984 1 96.88 99 ARG B N 1
ATOM 2265 C CA . ARG B 1 99 ? 15.469 -14.477 -10.281 1 96.88 99 ARG B CA 1
ATOM 2266 C C . ARG B 1 99 ? 15.906 -13.031 -10.516 1 96.88 99 ARG B C 1
ATOM 2268 O O . ARG B 1 99 ? 15.07 -12.148 -10.695 1 96.88 99 ARG B O 1
ATOM 2275 N N . LYS B 1 100 ? 17.188 -12.828 -10.508 1 97 100 LYS B N 1
ATOM 2276 C CA . LYS B 1 100 ? 17.75 -11.492 -10.688 1 97 100 LYS B CA 1
ATOM 2277 C C . LYS B 1 100 ? 17.219 -10.844 -11.969 1 97 100 LYS B C 1
ATOM 2279 O O . LYS B 1 100 ? 16.812 -9.68 -11.961 1 97 100 LYS B O 1
ATOM 2284 N N . GLN B 1 101 ? 17.203 -11.594 -13 1 96.44 101 GLN B N 1
ATOM 2285 C CA . GLN B 1 101 ? 16.797 -11.086 -14.305 1 96.44 101 GLN B CA 1
ATOM 2286 C C . GLN B 1 101 ? 15.305 -10.758 -14.328 1 96.44 101 GLN B C 1
ATOM 2288 O O . GLN B 1 101 ? 14.82 -10.117 -15.266 1 96.44 101 GLN B O 1
ATOM 2293 N N . ASP B 1 102 ? 14.602 -11.305 -13.359 1 97.31 102 ASP B N 1
ATOM 2294 C CA . ASP B 1 102 ? 13.164 -11.07 -13.273 1 97.31 102 ASP B CA 1
ATOM 2295 C C . ASP B 1 102 ? 12.852 -9.914 -12.328 1 97.31 102 ASP B C 1
ATOM 2297 O O . ASP B 1 102 ? 11.688 -9.594 -12.086 1 97.31 102 ASP B O 1
ATOM 2301 N N . VAL B 1 103 ? 13.867 -9.289 -11.734 1 97.5 103 VAL B N 1
ATOM 2302 C CA . VAL B 1 103 ? 13.734 -8.062 -10.961 1 97.5 103 VAL B CA 1
ATOM 2303 C C . VAL B 1 103 ? 14.016 -6.855 -11.852 1 97.5 103 VAL B C 1
ATOM 2305 O O . VAL B 1 103 ? 13.273 -5.867 -11.805 1 97.5 103 VAL B O 1
ATOM 2308 N N . ARG B 1 104 ? 15.023 -6.973 -12.547 1 93.31 104 ARG B N 1
ATOM 2309 C CA . ARG B 1 104 ? 15.398 -5.965 -13.531 1 93.31 104 ARG B CA 1
ATOM 2310 C C . ARG B 1 104 ? 16.234 -6.578 -14.656 1 93.31 104 ARG B C 1
ATOM 2312 O O . ARG B 1 104 ? 16.875 -7.609 -14.461 1 93.31 104 ARG B O 1
ATOM 2319 N N . GLN B 1 105 ? 16.297 -5.812 -15.805 1 90.06 105 GLN B N 1
ATOM 2320 C CA . GLN B 1 105 ? 16.938 -6.418 -16.969 1 90.06 105 GLN B CA 1
ATOM 2321 C C . GLN B 1 105 ? 18.312 -5.805 -17.234 1 90.06 105 GLN B C 1
ATOM 2323 O O . GLN B 1 105 ? 19.094 -6.336 -18.016 1 90.06 105 GLN B O 1
ATOM 2328 N N . THR B 1 106 ? 18.578 -4.746 -16.531 1 88.5 106 THR B N 1
ATOM 2329 C CA . THR B 1 106 ? 19.844 -4.062 -16.75 1 88.5 106 THR B CA 1
ATOM 2330 C C . THR B 1 106 ? 20.672 -4.023 -15.453 1 88.5 106 THR B C 1
ATOM 2332 O O . THR B 1 106 ? 20.109 -4.059 -14.359 1 88.5 106 THR B O 1
ATOM 2335 N N . ASN B 1 107 ? 22.078 -4.02 -15.578 1 88.94 107 ASN B N 1
ATOM 2336 C CA . ASN B 1 107 ? 23.016 -3.861 -14.461 1 88.94 107 ASN B CA 1
ATOM 2337 C C . ASN B 1 107 ? 22.828 -4.957 -13.414 1 88.94 107 ASN B C 1
ATOM 2339 O O . ASN B 1 107 ? 22.766 -4.672 -12.219 1 88.94 107 ASN B O 1
ATOM 2343 N N . LEU B 1 108 ? 22.703 -6.117 -13.898 1 90.75 108 LEU B N 1
ATOM 2344 C CA . LEU B 1 108 ? 22.406 -7.27 -13.047 1 90.75 108 LEU B CA 1
ATOM 2345 C C . LEU B 1 108 ? 23.578 -7.57 -12.117 1 90.75 108 LEU B C 1
ATOM 2347 O O . LEU B 1 108 ? 23.391 -8.062 -11.008 1 90.75 108 LEU B O 1
ATOM 2351 N N . ASP B 1 109 ? 24.75 -7.305 -12.492 1 90.56 109 ASP B N 1
ATOM 2352 C CA . ASP B 1 109 ? 25.953 -7.609 -11.727 1 90.56 109 ASP B CA 1
ATOM 2353 C C . ASP B 1 109 ? 25.984 -6.809 -10.43 1 90.56 109 ASP B C 1
ATOM 2355 O O . ASP B 1 109 ? 26.547 -7.266 -9.43 1 90.56 109 ASP B O 1
ATOM 2359 N N . ILE B 1 110 ? 25.344 -5.695 -10.484 1 92.06 110 ILE B N 1
ATOM 2360 C CA . ILE B 1 110 ? 25.422 -4.828 -9.312 1 92.06 110 ILE B CA 1
ATOM 2361 C C . ILE B 1 110 ? 24.125 -4.922 -8.5 1 92.06 110 ILE B C 1
ATOM 2363 O O . ILE B 1 110 ? 24 -4.301 -7.449 1 92.06 110 ILE B O 1
ATOM 2367 N N . LEU B 1 111 ? 23.25 -5.676 -9.016 1 94.62 111 LEU B N 1
ATOM 2368 C CA . LEU B 1 111 ? 21.969 -5.805 -8.312 1 94.62 111 LEU B CA 1
ATOM 2369 C C . LEU B 1 111 ? 22.125 -6.621 -7.035 1 94.62 111 LEU B C 1
ATOM 2371 O O . LEU B 1 111 ? 22.562 -7.77 -7.078 1 94.62 111 LEU B O 1
ATOM 2375 N N . LYS B 1 112 ? 21.812 -6.062 -5.926 1 96.44 112 LYS B N 1
ATOM 2376 C CA . LYS B 1 112 ? 21.797 -6.758 -4.637 1 96.44 112 LYS B CA 1
ATOM 2377 C C . LYS B 1 112 ? 20.391 -7.141 -4.23 1 96.44 112 LYS B C 1
ATOM 2379 O O . LYS B 1 112 ? 19.578 -6.277 -3.885 1 96.44 112 LYS B O 1
ATOM 2384 N N . MET B 1 113 ? 20.109 -8.414 -4.148 1 97.19 113 MET B N 1
ATOM 2385 C CA . MET B 1 113 ? 18.766 -8.914 -3.883 1 97.19 113 MET B CA 1
ATOM 2386 C C . MET B 1 113 ? 18.297 -8.492 -2.494 1 97.19 113 MET B C 1
ATOM 2388 O O . MET B 1 113 ? 17.109 -8.219 -2.289 1 97.19 113 MET B O 1
ATOM 2392 N N . GLU B 1 114 ? 19.203 -8.359 -1.529 1 96.94 114 GLU B N 1
ATOM 2393 C CA . GLU B 1 114 ? 18.875 -8.008 -0.151 1 96.94 114 GLU B CA 1
ATOM 2394 C C . GLU B 1 114 ? 18.422 -6.555 -0.044 1 96.94 114 GLU B C 1
ATOM 2396 O O . GLU B 1 114 ? 17.859 -6.145 0.976 1 96.94 114 GLU B O 1
ATOM 2401 N N . GLU B 1 115 ? 18.641 -5.824 -1.117 1 97.5 115 GLU B N 1
ATOM 2402 C CA . GLU B 1 115 ? 18.203 -4.434 -1.159 1 97.5 115 GLU B CA 1
ATOM 2403 C C . GLU B 1 115 ? 16.844 -4.309 -1.849 1 97.5 115 GLU B C 1
ATOM 2405 O O . GLU B 1 115 ? 16.219 -3.252 -1.792 1 97.5 115 GLU B O 1
ATOM 2410 N N . GLN B 1 116 ? 16.438 -5.371 -2.537 1 97.81 116 GLN B N 1
ATOM 2411 C CA . GLN B 1 116 ? 15.195 -5.336 -3.299 1 97.81 116 GLN B CA 1
ATOM 2412 C C . GLN B 1 116 ? 14.016 -5.828 -2.457 1 97.81 116 GLN B C 1
ATOM 2414 O O . GLN B 1 116 ? 12.883 -5.395 -2.654 1 97.81 116 GLN B O 1
ATOM 2419 N N . PHE B 1 117 ? 14.328 -6.75 -1.546 1 98.31 117 PHE B N 1
ATOM 2420 C CA . PHE B 1 117 ? 13.297 -7.41 -0.752 1 98.31 117 PHE B CA 1
ATOM 2421 C C . PHE B 1 117 ? 13.812 -7.727 0.646 1 98.31 117 PHE B C 1
ATOM 2423 O O . PHE B 1 117 ? 15.023 -7.855 0.855 1 98.31 117 PHE B O 1
ATOM 2430 N N . ILE B 1 118 ? 12.914 -7.879 1.547 1 98.44 118 ILE B N 1
ATOM 2431 C CA . ILE B 1 118 ? 13.172 -8.367 2.898 1 98.44 118 ILE B CA 1
ATOM 2432 C C . ILE B 1 118 ? 12.141 -9.438 3.264 1 98.44 118 ILE B C 1
ATOM 2434 O O . ILE B 1 118 ? 10.961 -9.312 2.928 1 98.44 118 ILE B O 1
ATOM 2438 N N . PRO B 1 119 ? 12.602 -10.547 3.855 1 98.62 119 PRO B N 1
ATOM 2439 C CA . PRO B 1 119 ? 11.609 -11.539 4.273 1 98.62 119 PRO B CA 1
ATOM 2440 C C . PRO B 1 119 ? 10.445 -10.922 5.039 1 98.62 119 PRO B C 1
ATOM 2442 O O . PRO B 1 119 ? 10.656 -10.109 5.945 1 98.62 119 PRO B O 1
ATOM 2445 N N . GLY B 1 120 ? 9.219 -11.281 4.727 1 98.12 120 GLY B N 1
ATOM 2446 C CA . GLY B 1 120 ? 8.023 -10.719 5.34 1 98.12 120 GLY B CA 1
ATOM 2447 C C . GLY B 1 120 ? 7.332 -9.688 4.465 1 98.12 120 GLY B C 1
ATOM 2448 O O . GLY B 1 120 ? 6.16 -9.383 4.672 1 98.12 120 GLY B O 1
ATOM 2449 N N . ASP B 1 121 ? 8.062 -9.133 3.51 1 98.5 121 ASP B N 1
ATOM 2450 C CA . ASP B 1 121 ? 7.449 -8.211 2.559 1 98.5 121 ASP B CA 1
ATOM 2451 C C . ASP B 1 121 ? 6.328 -8.898 1.783 1 98.5 121 ASP B C 1
ATOM 2453 O O . ASP B 1 121 ? 6.398 -10.094 1.508 1 98.5 121 ASP B O 1
ATOM 2457 N N . ILE B 1 122 ? 5.32 -8.117 1.422 1 98.25 122 ILE B N 1
ATOM 2458 C CA . ILE B 1 122 ? 4.293 -8.578 0.492 1 98.25 122 ILE B CA 1
ATOM 2459 C C . ILE B 1 122 ? 4.512 -7.941 -0.877 1 98.25 122 ILE B C 1
ATOM 2461 O O . ILE B 1 122 ? 4.75 -6.734 -0.974 1 98.25 122 ILE B O 1
ATOM 2465 N N . ILE B 1 123 ? 4.414 -8.766 -1.925 1 97.94 123 ILE B N 1
ATOM 2466 C CA . ILE B 1 123 ? 4.723 -8.266 -3.262 1 97.94 123 ILE B CA 1
ATOM 2467 C C . ILE B 1 123 ? 3.58 -8.609 -4.215 1 97.94 123 ILE B C 1
ATOM 2469 O O . ILE B 1 123 ? 2.807 -9.539 -3.959 1 97.94 123 ILE B O 1
ATOM 2473 N N . LYS B 1 124 ? 3.533 -7.812 -5.297 1 96.25 124 LYS B N 1
ATOM 2474 C CA . LYS B 1 124 ? 2.82 -8.1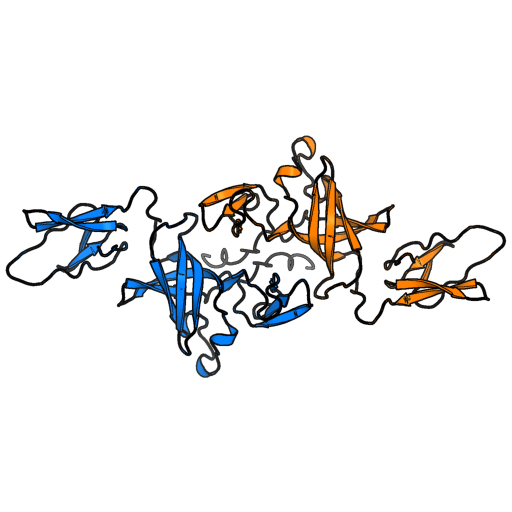88 -6.516 1 96.25 124 LYS B CA 1
ATOM 2475 C C . LYS B 1 124 ? 3.793 -8.586 -7.617 1 96.25 124 LYS B C 1
ATOM 2477 O O . LYS B 1 124 ? 4.816 -7.934 -7.824 1 96.25 124 LYS B O 1
ATOM 2482 N N . ALA B 1 125 ? 3.461 -9.656 -8.242 1 97.06 125 ALA B N 1
ATOM 2483 C CA . ALA B 1 125 ? 4.336 -10.18 -9.289 1 97.06 125 ALA B CA 1
ATOM 2484 C C . ALA B 1 125 ? 3.525 -10.836 -10.406 1 97.06 125 ALA B C 1
ATOM 2486 O O . ALA B 1 125 ? 2.357 -11.18 -10.219 1 97.06 125 ALA B O 1
ATOM 2487 N N . ARG B 1 126 ? 4.191 -10.945 -11.539 1 96.44 126 ARG B N 1
ATOM 2488 C CA . ARG B 1 126 ? 3.57 -11.594 -12.688 1 96.44 126 ARG B CA 1
ATOM 2489 C C . ARG B 1 126 ? 4.055 -13.031 -12.836 1 96.44 126 ARG B C 1
ATOM 2491 O O . ARG B 1 126 ? 5.262 -13.289 -12.805 1 96.44 126 ARG B O 1
ATOM 2498 N N . PHE B 1 127 ? 3.102 -13.914 -13 1 93.19 127 PHE B N 1
ATOM 2499 C CA . PHE B 1 127 ? 3.457 -15.297 -13.305 1 93.19 127 PHE B CA 1
ATOM 2500 C C . PHE B 1 127 ? 3.988 -15.414 -14.727 1 93.19 127 PHE B C 1
ATOM 2502 O O . PHE B 1 127 ? 3.307 -15.047 -15.688 1 93.19 127 PHE B O 1
ATOM 2509 N N . ILE B 1 128 ? 5.184 -15.945 -14.836 1 94.25 128 ILE B N 1
ATOM 2510 C CA . ILE B 1 128 ? 5.758 -15.938 -16.188 1 94.25 128 ILE B CA 1
ATOM 2511 C C . ILE B 1 128 ? 5.934 -17.375 -16.672 1 94.25 128 ILE B C 1
ATOM 2513 O O . ILE B 1 128 ? 5.828 -17.641 -17.875 1 94.25 128 ILE B O 1
ATOM 2517 N N . SER B 1 129 ? 6.332 -18.312 -15.766 1 85.12 129 SER B N 1
ATOM 2518 C CA . SER B 1 129 ? 6.504 -19.688 -16.219 1 85.12 129 SER B CA 1
ATOM 2519 C C . SER B 1 129 ? 6.559 -20.656 -15.047 1 85.12 129 SER B C 1
ATOM 2521 O O . SER B 1 129 ? 6.664 -20.234 -13.891 1 85.12 129 SER B O 1
ATOM 2523 N N . TYR B 1 130 ? 6.449 -21.891 -15.453 1 75.31 130 TYR B N 1
ATOM 2524 C CA . TYR B 1 130 ? 6.598 -22.938 -14.445 1 75.31 130 TYR B CA 1
ATOM 2525 C C . TYR B 1 130 ? 8.062 -23.328 -14.281 1 75.31 130 TYR B C 1
ATOM 2527 O O . TYR B 1 130 ? 8.797 -23.438 -15.273 1 75.31 130 TYR B O 1
ATOM 2535 N N . GLY B 1 131 ? 8.367 -23.344 -12.984 1 72.44 131 GLY B N 1
ATOM 2536 C CA . GLY B 1 131 ? 9.719 -23.812 -12.719 1 72.44 131 GLY B CA 1
ATOM 2537 C C . GLY B 1 131 ? 9.82 -25.328 -12.672 1 72.44 131 GLY B C 1
ATOM 2538 O O . GLY B 1 131 ? 8.812 -26.031 -12.789 1 72.44 131 GLY B O 1
ATOM 2539 N N . ASP B 1 132 ? 11.109 -25.828 -12.469 1 66.69 132 ASP B N 1
ATOM 2540 C CA . ASP B 1 132 ? 11.406 -27.266 -12.461 1 66.69 132 ASP B CA 1
ATOM 2541 C C . ASP B 1 132 ? 10.922 -27.922 -11.172 1 66.69 132 ASP B C 1
ATOM 2543 O O . ASP B 1 132 ? 10.578 -29.094 -11.156 1 66.69 132 ASP B O 1
ATOM 2547 N N . SER B 1 133 ? 10.898 -27.188 -10.047 1 66.62 133 SER B N 1
ATOM 2548 C CA . SER B 1 133 ? 10.602 -27.734 -8.727 1 66.62 133 SER B CA 1
ATOM 2549 C C . SER B 1 133 ? 9.172 -27.391 -8.297 1 66.62 133 SER B C 1
ATOM 2551 O O . SER B 1 133 ? 8.906 -27.188 -7.113 1 66.62 133 SER B O 1
ATOM 2553 N N . GLN B 1 134 ? 8.273 -27.312 -9.188 1 70.19 134 GLN B N 1
ATOM 2554 C CA . GLN B 1 134 ? 6.867 -27.031 -8.914 1 70.19 134 GLN B CA 1
ATOM 2555 C C . GLN B 1 134 ? 6.684 -25.594 -8.453 1 70.19 134 GLN B C 1
ATOM 2557 O O . GLN B 1 134 ? 5.617 -25.219 -7.957 1 70.19 134 GLN B O 1
ATOM 2562 N N . LYS B 1 135 ? 7.695 -24.953 -8.531 1 82.44 135 LYS B N 1
ATOM 2563 C CA . LYS B 1 135 ? 7.586 -23.547 -8.18 1 82.44 135 LYS B CA 1
ATOM 2564 C C . LYS B 1 135 ? 7.297 -22.688 -9.406 1 82.44 135 LYS B C 1
ATOM 2566 O O . LYS B 1 135 ? 7.594 -23.094 -10.539 1 82.44 135 LYS B O 1
ATOM 2571 N N . LEU B 1 136 ? 6.684 -21.609 -9.156 1 89.69 136 LEU B N 1
ATOM 2572 C CA . LEU B 1 136 ? 6.387 -20.672 -10.234 1 89.69 136 LEU B CA 1
ATOM 2573 C C . LEU B 1 136 ? 7.508 -19.641 -10.391 1 89.69 136 LEU B C 1
ATOM 2575 O O . LEU B 1 136 ? 8.047 -19.141 -9.398 1 89.69 136 LEU B O 1
ATOM 2579 N N . TYR B 1 137 ? 7.871 -19.391 -11.602 1 93.94 137 TYR B N 1
ATOM 2580 C CA . TYR B 1 137 ? 8.734 -18.234 -11.852 1 93.94 137 TYR B CA 1
ATOM 2581 C C . TYR B 1 137 ? 7.906 -16.953 -11.984 1 93.94 137 TYR B C 1
ATOM 2583 O O . TYR B 1 137 ? 6.945 -16.906 -12.758 1 93.94 137 TYR B O 1
ATOM 2591 N N . LEU B 1 138 ? 8.359 -16.016 -11.234 1 97.56 138 LEU B N 1
ATOM 2592 C CA . LEU B 1 138 ? 7.637 -14.742 -11.18 1 97.56 138 LEU B CA 1
ATOM 2593 C C . LEU B 1 138 ? 8.531 -13.586 -11.609 1 97.56 138 LEU B C 1
ATOM 2595 O O . LEU B 1 138 ? 9.758 -13.688 -11.539 1 97.56 138 LEU B O 1
ATOM 2599 N N . SER B 1 139 ? 7.859 -12.5 -12.039 1 98.12 139 SER B N 1
ATOM 2600 C CA . SER B 1 139 ? 8.594 -11.305 -12.453 1 98.12 139 SER B CA 1
ATOM 2601 C C . SER B 1 139 ? 8.008 -10.047 -11.812 1 98.12 139 SER B C 1
ATOM 2603 O O . SER B 1 139 ? 6.789 -9.906 -11.711 1 98.12 139 SER B O 1
ATOM 2605 N N . VAL B 1 140 ? 8.938 -9.141 -11.461 1 97.38 140 VAL B N 1
ATOM 2606 C CA . VAL B 1 140 ? 8.508 -7.84 -10.961 1 97.38 140 VAL B CA 1
ATOM 2607 C C . VAL B 1 140 ? 9.156 -6.73 -11.781 1 97.38 140 VAL B C 1
ATOM 2609 O O . VAL B 1 140 ? 9.359 -5.617 -11.281 1 97.38 140 VAL B O 1
ATOM 2612 N N . THR B 1 141 ? 9.492 -6.992 -13.031 1 96 141 THR B N 1
ATOM 2613 C CA . THR B 1 141 ? 10.195 -6.031 -13.875 1 96 141 THR B CA 1
ATOM 2614 C C . THR B 1 141 ? 9.289 -4.863 -14.242 1 96 141 THR B C 1
ATOM 2616 O O . THR B 1 141 ? 9.766 -3.758 -14.508 1 96 141 THR B O 1
ATOM 2619 N N . GLU B 1 142 ? 8 -5.156 -14.266 1 92.56 142 GLU B N 1
ATOM 2620 C CA . GLU B 1 142 ? 7.07 -4.074 -14.57 1 92.56 142 GLU B CA 1
ATOM 2621 C C . GLU B 1 142 ? 7.043 -3.037 -13.453 1 92.56 142 GLU B C 1
ATOM 2623 O O . GLU B 1 142 ? 7.172 -3.385 -12.273 1 92.56 142 GLU B O 1
ATOM 2628 N N . ASP B 1 143 ? 6.801 -1.848 -13.742 1 87.62 143 ASP B N 1
ATOM 2629 C CA . ASP B 1 143 ? 6.863 -0.749 -12.789 1 87.62 143 ASP B CA 1
ATOM 2630 C C . ASP B 1 143 ? 5.812 -0.919 -11.688 1 87.62 143 ASP B C 1
ATOM 2632 O O . ASP B 1 143 ? 6.039 -0.526 -10.539 1 87.62 143 ASP B O 1
ATOM 2636 N N . GLU B 1 144 ? 4.688 -1.479 -12.086 1 89.38 144 GLU B N 1
ATOM 2637 C CA . GLU B 1 144 ? 3.561 -1.582 -11.164 1 89.38 144 GLU B CA 1
ATOM 2638 C C . GLU B 1 144 ? 3.73 -2.764 -10.211 1 89.38 144 GLU B C 1
ATOM 2640 O O . GLU B 1 144 ? 2.926 -2.951 -9.297 1 89.38 144 GLU B O 1
ATOM 2645 N N . LEU B 1 145 ? 4.762 -3.514 -10.453 1 94.31 145 LEU B N 1
ATOM 2646 C CA . LEU B 1 145 ? 4.965 -4.723 -9.664 1 94.31 145 LEU B CA 1
ATOM 2647 C C . LEU B 1 145 ? 6.164 -4.566 -8.727 1 94.31 145 LEU B C 1
ATOM 2649 O O . LEU B 1 145 ? 7.074 -3.783 -9.008 1 94.31 145 LEU B O 1
ATOM 2653 N N . GLY B 1 146 ? 6.109 -5.246 -7.652 1 96.75 146 GLY B N 1
ATOM 2654 C CA . GLY B 1 146 ? 7.102 -5.121 -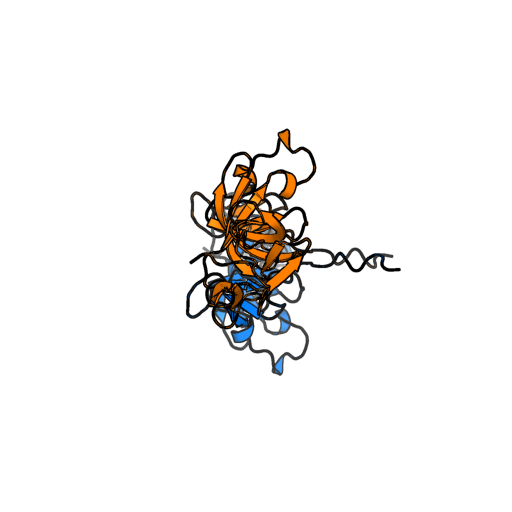6.602 1 96.75 146 GLY B CA 1
ATOM 2655 C C . GLY B 1 146 ? 6.5 -5.137 -5.207 1 96.75 146 GLY B C 1
ATOM 2656 O O . GLY B 1 146 ? 5.445 -5.734 -4.988 1 96.75 146 GLY B O 1
ATOM 2657 N N . VAL B 1 147 ? 7.207 -4.52 -4.25 1 97.19 147 VAL B N 1
ATOM 2658 C CA . VAL B 1 147 ? 6.805 -4.512 -2.846 1 97.19 147 VAL B CA 1
ATOM 2659 C C . VAL B 1 147 ? 5.629 -3.555 -2.652 1 97.19 147 VAL B C 1
ATOM 2661 O O . VAL B 1 147 ? 5.699 -2.389 -3.047 1 97.19 147 VAL B O 1
ATOM 2664 N N . VAL B 1 148 ? 4.566 -4.121 -1.995 1 94.06 148 VAL B N 1
ATOM 2665 C CA . VAL B 1 148 ? 3.385 -3.297 -1.773 1 94.06 148 VAL B CA 1
ATOM 2666 C C . VAL B 1 148 ? 3.158 -3.111 -0.275 1 94.06 148 VAL B C 1
ATOM 2668 O O . VAL B 1 148 ? 2.379 -2.25 0.139 1 94.06 148 VAL B O 1
ATOM 2671 N N . PHE B 1 149 ? 3.793 -3.924 0.507 1 96.62 149 PHE B N 1
ATOM 2672 C CA . PHE B 1 149 ? 3.732 -3.814 1.96 1 96.62 149 PHE B CA 1
ATOM 2673 C C . PHE B 1 149 ? 5.07 -4.191 2.588 1 96.62 149 PHE B C 1
ATOM 2675 O O . PHE B 1 149 ? 5.664 -5.207 2.229 1 96.62 149 PHE B O 1
ATOM 2682 N N . ALA B 1 150 ? 5.438 -3.381 3.488 1 98 150 ALA B N 1
ATOM 2683 C CA . ALA B 1 150 ? 6.703 -3.615 4.18 1 98 150 ALA B CA 1
ATOM 2684 C C . ALA B 1 150 ? 6.68 -3.021 5.586 1 98 150 ALA B C 1
ATOM 2686 O O . ALA B 1 150 ? 5.98 -2.039 5.84 1 98 150 ALA B O 1
ATOM 2687 N N . LYS B 1 151 ? 7.434 -3.654 6.398 1 98 151 LYS B N 1
ATOM 2688 C CA . LYS B 1 151 ? 7.699 -3.123 7.73 1 98 151 LYS B CA 1
ATOM 2689 C C . LYS B 1 151 ? 9.18 -2.771 7.895 1 98 151 LYS B C 1
ATOM 2691 O O . LYS B 1 151 ? 10.047 -3.439 7.332 1 98 151 LYS B O 1
ATOM 2696 N N . HIS B 1 152 ? 9.359 -1.771 8.633 1 98 152 HIS B N 1
ATOM 2697 C CA . HIS B 1 152 ? 10.727 -1.388 8.953 1 98 152 HIS B CA 1
ATOM 2698 C C . HIS B 1 152 ? 11.445 -2.496 9.719 1 98 152 HIS B C 1
ATOM 2700 O O . HIS B 1 152 ? 10.891 -3.064 10.664 1 98 152 HIS B O 1
ATOM 2706 N N . THR B 1 153 ? 12.633 -2.752 9.312 1 97.38 153 THR B N 1
ATOM 2707 C CA . THR B 1 153 ? 13.359 -3.904 9.836 1 97.38 153 THR B CA 1
ATOM 2708 C C . THR B 1 153 ? 13.578 -3.777 11.336 1 97.38 153 THR B C 1
ATOM 2710 O O . THR B 1 153 ? 13.406 -4.75 12.078 1 97.38 153 THR B O 1
ATOM 2713 N N . GLU B 1 154 ? 13.914 -2.65 11.836 1 96.62 154 GLU B N 1
ATOM 2714 C CA . GLU B 1 154 ? 14.266 -2.467 13.242 1 96.62 154 GLU B CA 1
ATOM 2715 C C . GLU B 1 154 ? 13.023 -2.178 14.078 1 96.62 154 GLU B C 1
ATOM 2717 O O . GLU B 1 154 ? 12.758 -2.865 15.07 1 96.62 154 GLU B O 1
ATOM 2722 N N . SER B 1 155 ? 12.195 -1.225 13.688 1 95.81 155 SER B N 1
ATOM 2723 C CA . SER B 1 155 ? 11.07 -0.758 14.5 1 95.81 155 SER B CA 1
ATOM 2724 C C . SER B 1 155 ? 9.844 -1.635 14.297 1 95.81 155 SER B C 1
ATOM 2726 O O . SER B 1 155 ? 8.891 -1.573 15.078 1 95.81 155 SER B O 1
ATOM 2728 N N . LYS B 1 156 ? 9.781 -2.357 13.164 1 97.38 156 LYS B N 1
ATOM 2729 C CA . LYS B 1 156 ? 8.68 -3.236 12.789 1 97.38 156 LYS B CA 1
ATOM 2730 C C . LYS B 1 156 ? 7.422 -2.434 12.469 1 97.38 156 LYS B C 1
ATOM 2732 O O . LYS B 1 156 ? 6.32 -2.988 12.414 1 97.38 156 LYS B O 1
ATOM 2737 N N . GLN B 1 157 ? 7.586 -1.118 12.273 1 96.25 157 GLN B N 1
ATOM 2738 C CA . GLN B 1 157 ? 6.469 -0.246 11.922 1 96.25 157 GLN B CA 1
ATOM 2739 C C . GLN B 1 157 ? 6.285 -0.17 10.414 1 96.25 157 GLN B C 1
ATOM 2741 O O . GLN B 1 157 ? 7.199 -0.494 9.648 1 96.25 157 GLN B O 1
ATOM 2746 N N . LEU B 1 158 ? 5.086 0.32 10.031 1 96.88 158 LEU B N 1
ATOM 2747 C CA . LEU B 1 158 ? 4.699 0.415 8.625 1 96.88 158 LEU B CA 1
ATOM 2748 C C . LEU B 1 158 ? 5.68 1.289 7.848 1 96.88 158 LEU B C 1
ATOM 2750 O O . LEU B 1 158 ? 6.09 2.348 8.328 1 96.88 158 LEU B O 1
ATOM 2754 N N . MET B 1 159 ? 5.988 0.819 6.668 1 96.06 159 MET B N 1
ATOM 2755 C CA . MET B 1 159 ? 6.727 1.644 5.715 1 96.06 159 MET B CA 1
ATOM 2756 C C . MET B 1 159 ? 5.863 1.976 4.504 1 96.06 159 MET B C 1
ATOM 2758 O O . MET B 1 159 ? 5.016 1.177 4.102 1 96.06 159 MET B O 1
ATOM 2762 N N . ILE B 1 160 ? 6.09 3.203 3.949 1 93 160 ILE B N 1
ATOM 2763 C CA . ILE B 1 160 ? 5.367 3.609 2.75 1 93 160 ILE B CA 1
ATOM 2764 C C . ILE B 1 160 ? 6.359 4.004 1.659 1 93 160 ILE B C 1
ATOM 2766 O O . ILE B 1 160 ? 7.527 4.281 1.945 1 93 160 ILE B O 1
ATOM 2770 N N . PRO B 1 161 ? 5.922 3.979 0.416 1 91.62 161 PRO B N 1
ATOM 2771 C CA . PRO B 1 161 ? 6.836 4.332 -0.673 1 91.62 161 PRO B CA 1
ATOM 2772 C C . PRO B 1 161 ? 7.406 5.742 -0.527 1 91.62 161 PRO B C 1
ATOM 2774 O O . PRO B 1 161 ? 6.668 6.688 -0.243 1 91.62 161 PRO B O 1
ATOM 2777 N N . PHE B 1 162 ? 8.656 5.852 -0.706 1 90.75 162 PHE B N 1
ATOM 2778 C CA . PHE B 1 162 ? 9.359 7.125 -0.765 1 90.75 162 PHE B CA 1
ATOM 2779 C C . PHE B 1 162 ? 9.828 7.422 -2.186 1 90.75 162 PHE B C 1
ATOM 2781 O O . PHE B 1 162 ? 9.734 8.555 -2.65 1 90.75 162 PHE B O 1
ATOM 2788 N N . SER B 1 163 ? 10.297 6.383 -2.689 1 87.56 163 SER B N 1
ATOM 2789 C CA . SER B 1 163 ? 10.68 6.379 -4.098 1 87.56 163 SER B CA 1
ATOM 2790 C C . SER B 1 163 ? 10.477 5.004 -4.719 1 87.56 163 SER B C 1
ATOM 2792 O O . SER B 1 163 ? 9.891 4.113 -4.098 1 87.56 163 SER B O 1
ATOM 2794 N N . TRP B 1 164 ? 10.922 4.863 -5.938 1 88.5 164 TRP B N 1
ATOM 2795 C CA . TRP B 1 164 ? 10.789 3.576 -6.613 1 88.5 164 TRP B CA 1
ATOM 2796 C C . TRP B 1 164 ? 11.773 2.561 -6.051 1 88.5 164 TRP B C 1
ATOM 2798 O O . TRP B 1 164 ? 11.648 1.359 -6.301 1 88.5 164 TRP B O 1
ATOM 2808 N N . GLU B 1 165 ? 12.711 3.014 -5.211 1 93.31 165 GLU B N 1
ATOM 2809 C CA . GLU B 1 165 ? 13.75 2.115 -4.719 1 93.31 165 GLU B CA 1
ATOM 2810 C C . GLU B 1 165 ? 13.852 2.162 -3.197 1 93.31 165 GLU B C 1
ATOM 2812 O O . GLU B 1 165 ? 14.688 1.482 -2.604 1 93.31 165 GLU B O 1
ATOM 2817 N N . GLU B 1 166 ? 13.016 3.018 -2.664 1 94.81 166 GLU B N 1
ATOM 2818 C CA . GLU B 1 166 ? 13.094 3.172 -1.214 1 94.81 166 GLU B CA 1
ATOM 2819 C C . GLU B 1 166 ? 11.711 3.301 -0.593 1 94.81 166 GLU B C 1
ATOM 2821 O O . GLU B 1 166 ? 10.781 3.82 -1.225 1 94.81 166 GLU B O 1
ATOM 2826 N N . MET B 1 167 ? 11.641 2.822 0.585 1 95.56 167 MET B N 1
ATOM 2827 C CA . MET B 1 167 ? 10.477 3.037 1.445 1 95.56 167 MET B CA 1
ATOM 2828 C C . MET B 1 167 ? 10.883 3.727 2.744 1 95.56 167 MET B C 1
ATOM 2830 O O . MET B 1 167 ? 12.047 3.674 3.143 1 95.56 167 MET B O 1
ATOM 2834 N N . ILE B 1 168 ? 9.953 4.422 3.34 1 94.56 168 ILE B N 1
ATOM 2835 C CA . ILE B 1 168 ? 10.227 5.207 4.539 1 94.56 168 ILE B CA 1
ATOM 2836 C C . ILE B 1 168 ? 9.289 4.781 5.664 1 94.56 168 ILE B C 1
ATOM 2838 O O . ILE B 1 168 ? 8.102 4.535 5.43 1 94.56 168 ILE B O 1
ATOM 2842 N N . CYS B 1 169 ? 9.836 4.672 6.832 1 97.06 169 CYS B N 1
ATOM 2843 C CA . CYS B 1 169 ? 9.062 4.297 8.008 1 97.06 169 CYS B CA 1
ATOM 2844 C C . CYS B 1 169 ? 8.219 5.469 8.5 1 97.06 169 CYS B C 1
ATOM 2846 O O . CYS B 1 169 ? 8.75 6.543 8.789 1 97.06 169 CYS B O 1
ATOM 2848 N N . VAL B 1 170 ? 6.969 5.273 8.688 1 95.12 170 VAL B N 1
ATOM 2849 C CA . VAL B 1 170 ? 6.043 6.355 9.008 1 95.12 170 VAL B CA 1
ATOM 2850 C C . VAL B 1 170 ? 6.25 6.805 10.453 1 95.12 170 VAL B C 1
ATOM 2852 O O . VAL B 1 170 ? 5.797 7.879 10.844 1 95.12 170 VAL B O 1
ATOM 2855 N N . GLN B 1 171 ? 6.922 6.012 11.227 1 93.19 171 GLN B N 1
ATOM 2856 C CA . GLN B 1 171 ? 7.117 6.332 12.633 1 93.19 171 GLN B CA 1
ATOM 2857 C C . GLN B 1 171 ? 8.484 6.965 12.867 1 93.19 171 GLN B C 1
ATOM 2859 O O . GLN B 1 171 ? 8.609 7.934 13.625 1 93.19 171 GLN B O 1
ATOM 2864 N N . THR B 1 172 ? 9.516 6.477 12.211 1 92.88 172 THR B N 1
ATOM 2865 C CA . THR B 1 172 ? 10.875 6.895 12.523 1 92.88 172 THR B CA 1
ATOM 2866 C C . THR B 1 172 ? 11.438 7.797 11.43 1 92.88 172 THR B C 1
ATOM 2868 O O . THR B 1 172 ? 12.414 8.516 11.641 1 92.88 172 THR B O 1
ATOM 2871 N N . GLY B 1 173 ? 10.891 7.68 10.25 1 93.12 173 GLY B N 1
ATOM 2872 C CA . GLY B 1 173 ? 11.414 8.438 9.133 1 93.12 173 GLY B CA 1
ATOM 2873 C C . GLY B 1 173 ? 12.648 7.812 8.508 1 93.12 173 GLY B C 1
ATOM 2874 O O . GLY B 1 173 ? 13.258 8.391 7.605 1 93.12 173 GLY B O 1
ATOM 2875 N N . GLN B 1 174 ? 13.023 6.672 9.031 1 96.62 174 GLN B N 1
ATOM 2876 C CA . GLN B 1 174 ? 14.156 5.969 8.445 1 96.62 174 GLN B CA 1
ATOM 2877 C C . GLN B 1 174 ? 13.781 5.336 7.105 1 96.62 174 GLN B C 1
ATOM 2879 O O . GLN B 1 174 ? 12.68 4.805 6.953 1 96.62 174 GLN B O 1
ATOM 2884 N N . LYS B 1 175 ? 14.719 5.348 6.199 1 96.88 175 LYS B N 1
ATOM 2885 C CA . LYS B 1 175 ? 14.477 4.812 4.859 1 96.88 175 LYS B CA 1
ATOM 2886 C C . LYS B 1 175 ? 15.172 3.465 4.676 1 96.88 175 LYS B C 1
ATOM 2888 O O . LYS B 1 175 ? 16.219 3.207 5.281 1 96.88 175 LYS B O 1
ATOM 2893 N N . GLU B 1 176 ? 14.656 2.598 3.914 1 98.25 176 GLU B N 1
ATOM 2894 C CA . GLU B 1 176 ? 15.211 1.314 3.496 1 98.25 176 GLU B CA 1
ATOM 2895 C C . GLU B 1 176 ? 14.953 1.056 2.014 1 98.25 176 GLU B C 1
ATOM 2897 O O . GLU B 1 176 ? 13.914 1.456 1.481 1 98.25 176 GLU B O 1
ATOM 2902 N N . LYS B 1 177 ? 15.836 0.363 1.409 1 98 177 LYS B N 1
ATOM 2903 C CA . LYS B 1 177 ? 15.688 0.019 -0.003 1 98 177 LYS B CA 1
ATOM 2904 C C . LYS B 1 177 ? 14.688 -1.119 -0.191 1 98 177 LYS B C 1
ATOM 2906 O O . LYS B 1 177 ? 14.602 -2.018 0.647 1 98 177 LYS B O 1
ATOM 2911 N N . ARG B 1 178 ? 13.961 -1.021 -1.224 1 97.62 178 ARG B N 1
ATOM 2912 C CA . ARG B 1 178 ? 13.047 -2.045 -1.714 1 97.62 178 ARG B CA 1
ATOM 2913 C C . ARG B 1 178 ? 12.789 -1.88 -3.209 1 97.62 178 ARG B C 1
ATOM 2915 O O . ARG B 1 178 ? 12.938 -0.784 -3.752 1 97.62 178 ARG B O 1
ATOM 2922 N N . LYS B 1 179 ? 12.5 -2.932 -3.877 1 96.81 179 LYS B N 1
ATOM 2923 C CA . LYS B 1 179 ? 11.883 -2.82 -5.195 1 96.81 179 LYS B CA 1
ATOM 2924 C C . LYS B 1 179 ? 10.406 -2.457 -5.078 1 96.81 179 LYS B C 1
ATOM 2926 O O . LYS B 1 179 ? 9.539 -3.338 -5.055 1 96.81 179 LYS B O 1
ATOM 2931 N N . VAL B 1 180 ? 10.156 -1.171 -5.105 1 95 180 VAL B N 1
ATOM 2932 C CA . VAL B 1 180 ? 8.828 -0.667 -4.758 1 95 180 VAL B CA 1
ATOM 2933 C C . VAL B 1 180 ? 7.922 -0.72 -5.98 1 95 180 VAL B C 1
ATOM 2935 O O . VAL B 1 180 ? 8.328 -0.352 -7.082 1 95 180 VAL B O 1
ATOM 2938 N N . ALA B 1 181 ? 6.734 -1.212 -5.758 1 91.94 181 ALA B N 1
ATOM 2939 C CA . ALA B 1 181 ? 5.738 -1.122 -6.824 1 91.94 181 ALA B CA 1
ATOM 2940 C C . ALA B 1 181 ? 5.285 0.32 -7.031 1 91.94 181 ALA B C 1
ATOM 2942 O O . ALA B 1 181 ? 4.922 1.008 -6.074 1 91.94 181 ALA B O 1
ATOM 2943 N N . LYS B 1 182 ? 5.578 0.903 -8.203 1 73.62 182 LYS B N 1
ATOM 2944 C CA . LYS B 1 182 ? 5.285 2.309 -8.469 1 73.62 182 LYS B CA 1
ATOM 2945 C C . LYS B 1 182 ? 3.779 2.551 -8.531 1 73.62 182 LYS B C 1
ATOM 2947 O O . LYS B 1 182 ? 3.066 1.881 -9.281 1 73.62 182 LYS B O 1
ATOM 2952 N N . PRO B 1 183 ? 3.434 3.531 -7.691 1 52.28 183 PRO B N 1
ATOM 2953 C CA . PRO B 1 183 ? 2.027 3.912 -7.859 1 52.28 183 PRO B CA 1
ATOM 2954 C C . PRO B 1 183 ? 1.756 4.594 -9.195 1 52.28 183 PRO B C 1
ATOM 2956 O O . PRO B 1 183 ? 2.654 5.215 -9.773 1 52.28 183 PRO B O 1
ATOM 2959 N N . ASN B 1 184 ? 1.055 4.164 -10.125 1 42.09 184 ASN B N 1
ATOM 2960 C CA . ASN B 1 184 ? 0.827 4.816 -11.406 1 42.09 184 ASN B CA 1
ATOM 2961 C C . ASN B 1 184 ? 0.548 6.305 -11.242 1 42.09 184 ASN B C 1
ATOM 2963 O O . ASN B 1 184 ? -0.499 6.691 -10.719 1 42.09 184 ASN B O 1
ATOM 2967 N N . ILE B 1 185 ? 1.328 7.148 -10.977 1 36.03 185 ILE B N 1
ATOM 2968 C CA . ILE B 1 185 ? 1.093 8.586 -11.008 1 36.03 185 ILE B CA 1
ATOM 2969 C C . ILE B 1 185 ? 0.901 9.047 -12.445 1 36.03 185 ILE B C 1
ATOM 2971 O O . ILE B 1 185 ? 1.35 10.133 -12.82 1 36.03 185 ILE B O 1
ATOM 2975 N N . SER B 1 186 ? 0.431 8.422 -13.422 1 31.41 186 SER B N 1
ATOM 2976 C CA . SER B 1 186 ? 0.37 9.023 -14.742 1 31.41 186 SER B CA 1
ATOM 2977 C C . SER B 1 186 ? -0.434 10.32 -14.727 1 31.41 186 SER B C 1
ATOM 2979 O O . SER B 1 186 ? -0.632 10.953 -15.766 1 31.41 186 SER B O 1
ATOM 2981 N N . LEU B 1 187 ? -1.164 10.992 -13.891 1 27.33 187 LEU B N 1
ATOM 2982 C CA . LEU B 1 187 ? -1.98 11.93 -14.656 1 27.33 187 LEU B CA 1
ATOM 2983 C C . LEU B 1 187 ? -1.104 12.883 -15.461 1 27.33 187 LEU B C 1
ATOM 2985 O O . LEU B 1 187 ? -1.318 13.078 -16.656 1 27.33 187 LEU B O 1
ATOM 2989 N N . PHE B 1 188 ? -0.958 14.25 -14.938 1 25.94 188 PHE B N 1
ATOM 2990 C CA . PHE B 1 188 ? -1.423 15.562 -15.352 1 25.94 188 PHE B CA 1
ATOM 2991 C C . PHE B 1 188 ? -0.386 16.25 -16.234 1 25.94 188 PHE B C 1
ATOM 2993 O O . PHE B 1 188 ? 0.393 17.078 -15.758 1 25.94 188 PHE B O 1
ATOM 3000 N N . SER B 1 189 ? 0.483 15.617 -16.828 1 27.56 189 SER B N 1
ATOM 3001 C CA . SER B 1 189 ? 1.031 16.5 -17.859 1 27.56 189 SER B CA 1
ATOM 3002 C C . SER B 1 189 ? -0.041 16.922 -18.859 1 27.56 189 SER B C 1
ATOM 3004 O O . SER B 1 189 ? 0.274 17.344 -19.969 1 27.56 189 SER B O 1
ATOM 3006 N N . ALA B 1 190 ? -1.293 16.734 -18.812 1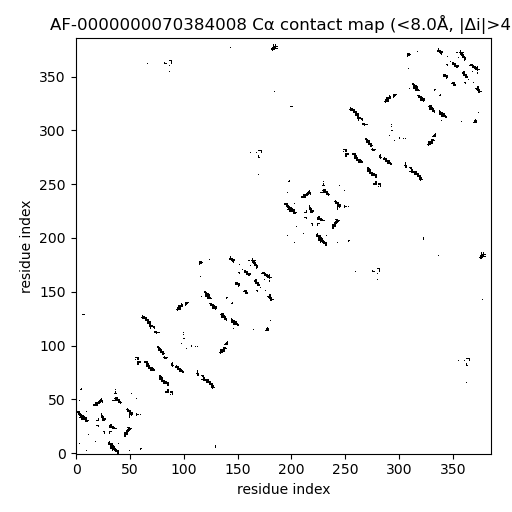 24.53 190 ALA B N 1
ATOM 3007 C CA . ALA B 1 190 ? -1.98 17.234 -20 1 24.53 190 ALA B CA 1
ATOM 3008 C C . ALA B 1 190 ? -1.671 18.719 -20.234 1 24.53 190 ALA B C 1
ATOM 3010 O O . ALA B 1 190 ? -1.284 19.109 -21.328 1 24.53 190 ALA B O 1
ATOM 3011 N N . GLN B 1 191 ? -2.744 19.766 -19.922 1 22.16 191 GLN B N 1
ATOM 3012 C CA . GLN B 1 191 ? -3.242 20.891 -20.703 1 22.16 191 GLN B CA 1
ATOM 3013 C C . GLN B 1 191 ? -2.346 22.109 -20.547 1 22.16 191 GLN B C 1
ATOM 3015 O O . GLN B 1 191 ? -2.805 23.25 -20.688 1 22.16 191 GLN B O 1
ATOM 3020 N N . MET B 1 192 ? -1.252 22.234 -20.047 1 21.41 192 MET B N 1
ATOM 3021 C CA . MET B 1 192 ? -0.721 23.562 -20.328 1 21.41 192 MET B CA 1
ATOM 3022 C C . MET B 1 192 ? -0.373 23.719 -21.797 1 21.41 192 MET B C 1
ATOM 3024 O O . MET B 1 192 ? 0.28 24.688 -22.188 1 21.41 192 MET B O 1
ATOM 3028 N N . GLN B 1 193 ? -0.933 22.859 -22.672 1 18.16 193 GLN B N 1
ATOM 3029 C CA . GLN B 1 193 ? -0.941 23.484 -24 1 18.16 193 GLN B CA 1
ATOM 3030 C C . GLN B 1 193 ? -2.252 24.234 -24.234 1 18.16 193 GLN B C 1
ATOM 3032 O O . GLN B 1 193 ? -3.322 23.75 -23.859 1 18.16 193 GLN B O 1
#

InterPro domains:
  IPR003029 S1 domain [PS50126] (63-141)
  IPR003029 S1 domain [SM00316] (61-141)
  IPR012340 Nucleic acid-binding, OB-fold [G3DSA:2.40.50.140] (54-189)
  IPR012340 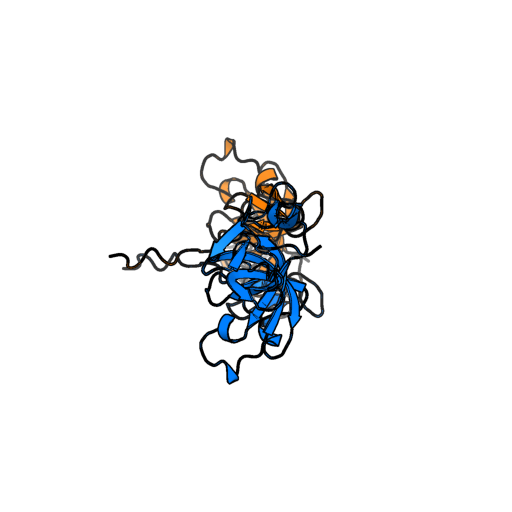Nucleic acid-binding, OB-fold [SSF50249] (60-180)
  IPR019495 Exosome complex component CSL4, C-terminal [PF10447] (91-129)
  IPR030850 Exosome complex component Csl4, archaea [NF034126] (18-182)
  IPR039771 Exosome complex component Csl4 [PTHR12686] (3-184)

pLDDT: mean 84.49, std 17.65, range [18.02, 98.81]

Solvent-accessible surface area (backbone atoms only — not comparable to full-atom values): 20689 Å² total; per-residue (Å²): 133,68,70,37,42,46,70,32,71,64,76,69,79,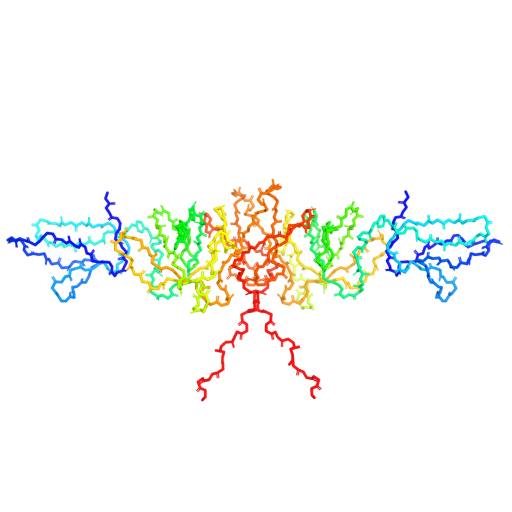89,63,97,60,76,75,43,64,32,60,37,33,39,74,56,94,92,38,49,21,20,61,34,42,14,33,75,42,71,46,96,82,32,36,33,24,31,47,57,45,71,87,74,53,48,85,64,44,79,66,33,44,31,36,27,34,35,64,46,81,44,85,60,35,33,36,28,40,44,29,23,38,67,90,31,39,50,91,58,96,43,43,33,35,35,40,55,71,27,52,37,87,66,70,61,90,74,56,54,46,75,43,40,49,53,68,72,24,31,31,35,31,29,34,66,44,80,42,94,82,76,27,32,32,31,32,29,58,52,60,70,21,20,41,76,39,44,55,32,86,86,82,62,40,58,36,43,80,72,44,62,49,28,28,27,20,52,81,76,44,51,69,47,57,24,38,29,30,39,60,24,72,54,71,87,77,70,69,93,111,134,69,72,36,42,45,70,32,70,63,75,70,79,90,64,99,60,75,74,42,63,32,59,36,34,40,72,56,95,91,38,48,21,21,62,33,43,13,34,76,42,72,48,98,81,34,37,34,24,30,48,58,47,71,87,73,56,48,86,65,44,78,66,32,45,31,36,28,35,33,64,44,80,42,83,60,35,34,36,28,41,45,30,24,37,67,89,30,38,48,92,59,96,43,43,32,34,32,41,55,70,28,51,38,87,65,71,62,89,75,55,55,46,76,42,41,50,53,68,71,25,31,30,36,30,30,34,67,44,80,42,93,81,76,26,32,32,32,32,30,58,50,62,71,20,20,42,76,41,44,56,33,85,85,82,62,39,58,36,43,82,69,43,60,51,28,28,28,20,52,80,77,45,51,70,46,57,24,38,29,32,40,63,23,73,52,74,83,75,66,72,92,110

Secondary structure (DSSP, 8-state):
-PEEPTT-B-----SS---EE-TTEEEETTEEEESSSEEEEE-TT-EEEEEE-SS------TT-EEEEEEEEE-SSEEEEEEEEETTEE--S--EEEEEGGGT-SS-GGG--HHHH--TT-EEEEEEEEE-TTSPEEEE--STT-EEEEEE-TTT--EEEESSSSEEEETTT--EEE--B-------------/-PEEPTT-B-----SSPPPEE-TTEEEETTEEEESSSEEEEE-TT-EEEEEE-SS------TT-EEEEEEEEE-SSEEEEEEEEETTEE--S--EEEEEGGGT-SS-GGG--HHHH--TT-EEEEEEEEE-TTSPEEEE--STT-EEEEEE-TTT--EEEESSSSEEEETTT--EEE--B----------TT-

Organism: Tetrahymena thermophila (strain SB210) (NCBI:txid312017)

Sequence (386 aa):
MNVYLPGQSLNLPQGNVRYSAGQGCYELNGKIFASICGKCQIDKDNIVSIVPLGNKVANLQVGSIVTAKVLRIRDNKVEVKIMMVEDAVINYNLQGIIRKQDVRQTNLDILKMEEQFIPGDIIKARFISYGDSQKLYLSVTEDELGVVFAKHTESKQLMIPFSWEEMICVQTGQKEKRKVAKPNISLFSAQMQMNVYLPGQSLNLPQGNVRYSAGQGCYELNGKIFASICGKCQIDKDNIVSIVPLGNKVANLQVGSIVTAKVLRIRDNKVEVKIMMVEDAVINYNLQGIIRKQDVRQTNLDILKMEEQFIPGDIIKARFISYGDSQKLYLSVTEDELGVVFAKHTESKQLMIPFSWEEMICVQTGQKEKRKVAKPNISLFSAQMQ